Protein 3MXQ (pdb70)

Organism: Vibrio cholerae serotype O1 (strain ATCC 39315 / El Tor Inaba N16961) (NCBI:txid243277)

B-factor: mean 60.34, std 25.38, range [20.47, 167.38]

InterPro domains:
  IPR003594 Histidine kinase/HSP90-like ATPase domain [PF02518] (319-425)
  IPR003594 Histidine kinase/HSP90-like ATPase domain [SM00387] (317-426)
  IPR003661 Signal transduction histidine kinase, dimerisation/phosphoacceptor domain [SM00388] (174-276)
  IPR003661 Signal transduction histidine kinase, dimerisation/phosphoacceptor domain [cd00082] (172-222)
  IPR004358 Signal transduction histidine kinase-related protein, C-terminal [PR00344] (355-369)
  IPR004358 Signal transduction histidine kinase-related protein, C-terminal [PR00344] (373-383)
  IPR004358 Signal transduction histidine kinase-related protein, C-terminal [PR00344] (386-404)
  IPR004358 Signal transduction histidine kinase-related protein, C-terminal [PR00344] (410-423)
  IPR005467 Histidine kinase domain [PS50109] (181-426)
  IPR013656 PAS fold 4 [PF08448] (12-131)
  IPR035965 PAS domain superfamily [SSF55785] (3-70)
  IPR036097 Signal transduction histidine kinase, dimerisation/phosphoacceptor domain superfamily [SSF47384] (169-221)
  IPR036890 Histidine kinase/HSP90-like ATPase superfamily [G3DSA:3.30.565.10] (279-437)
  IPR036890 Histidine kinase/HSP90-like ATPase superfamily [SSF55874] (270-424)

CATH classification: 3.30.450.20

Nearest PDB structures (foldseek):
  3mxq-assembly1_B  TM=1.009E+00  e=1.455E-22  Vibrio cholerae O1 biovar El Tor str. N16961
  5fq1-assembly1_B  TM=6.405E-01  e=1.402E-05  Geobacillus thermodenitrificans
  2qkp-assembly2_D  TM=6.450E-01  e=5.728E-05  Streptococcus mutans UA159
  8bjp-assembly1_AAA  TM=6.584E-01  e=1.269E-04  Geobacillus thermodenitrificans
  3cax-assembly1_A-2  TM=6.184E-01  e=4.768E-05  Pyrococcus furiosus DSM 3638

Secondary structure (DSSP, 8-state):
-TTT--HHHHHHHHHHHHH--EEEEEETTSBEEEE-HHHHHTSSS-TT---SBHHHHSGGGHHHHHHHHHHHHHHTS-EEEE--SSS-SS-----EEEEEEEEE-TTS-EEEEEEEEEE----/--TTSTTT--HHHHHHHHHHHHH--EEEEEETT-BEEEE-HHHHTT----SBHHHH-TTTHHHHHHHHHHHHHHSS---B----------EEEEEEEEE-TTSSEEEEEEEEEE--/-TTT--HHHHHHHHHHHHH--EEEEEETT-BEEEE-HHHHTTSSS-S-----BHHHH-TTTHHHHHHHHHHHHHHTS-EEEE--SSS-SS-----EEEEEEEEE-TTS-EEEEEEEEEE---/--STTT--HHHHHHHHHHHHH--EEEEEETTSBEEEE-HHHHTT-------SBHHHH-GGGHHHHHHHHHHIIIIIS-EEE----S---EEEEEEEEE-TTS-EEEEEEEEEE-

Structure (mmCIF, N/CA/C/O backbone):
data_3MXQ
#
_entry.id   3MXQ
#
_cell.length_a   58.237
_cell.length_b   102.202
_cell.length_c   124.969
_cell.angle_alpha   90.00
_cell.angle_beta   100.12
_cell.angle_gamma   90.00
#
_symmetry.space_group_name_H-M   'C 1 2 1'
#
loop_
_entity.id
_entity.type
_entity.pdbx_description
1 polymer 'Sensor protein'
2 water water
#
loop_
_atom_site.group_PDB
_atom_site.id
_atom_site.type_symbol
_atom_site.label_atom_id
_atom_site.label_alt_id
_atom_site.label_comp_id
_atom_site.label_asym_id
_atom_site.label_entity_id
_atom_site.label_seq_id
_atom_site.pdbx_PDB_ins_code
_atom_site.Cartn_x
_atom_site.Cartn_y
_atom_site.Cartn_z
_atom_site.occupancy
_atom_site.B_iso_or_equiv
_atom_site.auth_seq_id
_atom_site.auth_comp_id
_atom_site.auth_asym_id
_atom_site.auth_atom_id
_atom_site.pdbx_PDB_model_num
ATOM 1 N N . PHE A 1 12 ? 33.049 49.731 52.495 1.00 93.16 -4 PHE A N 1
ATOM 2 C CA . PHE A 1 12 ? 31.707 50.015 53.088 1.00 93.03 -4 PHE A CA 1
ATOM 3 C C . PHE A 1 12 ? 30.849 50.758 52.073 1.00 92.40 -4 PHE A C 1
ATOM 4 O O . PHE A 1 12 ? 31.229 50.853 50.906 1.00 92.54 -4 PHE A O 1
ATOM 6 N N . GLN A 1 13 ? 29.700 51.277 52.512 1.00 91.28 -3 GLN A N 1
ATOM 7 C CA . GLN A 1 13 ? 28.829 52.102 51.660 1.00 89.68 -3 GLN A CA 1
ATOM 8 C C . GLN A 1 13 ? 29.553 53.355 51.160 1.00 87.87 -3 GLN A C 1
ATOM 9 O O . GLN A 1 13 ? 29.233 53.891 50.091 1.00 87.91 -3 GLN A O 1
ATOM 15 N N . SER A 1 14 ? 30.533 53.807 51.940 1.00 85.28 -2 SER A N 1
ATOM 16 C CA . SER A 1 14 ? 31.319 54.991 51.624 1.00 82.46 -2 SER A CA 1
ATOM 17 C C . SER A 1 14 ? 31.972 54.924 50.237 1.00 80.35 -2 SER A C 1
ATOM 18 O O . SER A 1 14 ? 31.924 55.892 49.480 1.00 80.09 -2 SER A O 1
ATOM 21 N N . ASN A 1 15 ? 32.569 53.778 49.913 1.00 77.92 -1 ASN A N 1
ATOM 22 C CA . ASN A 1 15 ? 33.237 53.573 48.627 1.00 75.20 -1 ASN A CA 1
ATOM 23 C C . ASN A 1 15 ? 32.272 53.509 47.439 1.00 73.40 -1 ASN A C 1
ATOM 24 O O . ASN A 1 15 ? 32.631 53.877 46.318 1.00 73.03 -1 ASN A O 1
ATOM 29 N N . ALA A 1 16 ? 31.047 53.050 47.692 1.00 71.26 0 ALA A N 1
ATOM 30 C CA . ALA A 1 16 ? 30.008 53.023 46.661 1.00 69.08 0 ALA A CA 1
ATOM 31 C C . ALA A 1 16 ? 29.647 54.428 46.206 1.00 67.27 0 ALA A C 1
ATOM 32 O O . ALA A 1 16 ? 29.413 54.643 45.022 1.00 67.23 0 ALA A O 1
ATOM 42 N N . ALA A 1 18 ? 31.644 57.290 46.668 1.00 58.24 2 ALA A N 1
ATOM 43 C CA . ALA A 1 18 ? 32.839 57.885 46.101 1.00 55.67 2 ALA A CA 1
ATOM 44 C C . ALA A 1 18 ? 32.993 57.480 44.651 1.00 54.14 2 ALA A C 1
ATOM 45 O O . ALA A 1 18 ? 33.160 58.342 43.789 1.00 53.87 2 ALA A O 1
ATOM 47 N N . LYS A 1 19 ? 32.924 56.171 44.386 1.00 52.48 3 LYS A N 1
ATOM 48 C CA . LYS A 1 19 ? 33.168 55.638 43.040 1.00 50.89 3 LYS A CA 1
ATOM 49 C C . LYS A 1 19 ? 32.102 56.167 42.113 1.00 49.04 3 LYS A C 1
ATOM 50 O O . LYS A 1 19 ? 32.380 56.462 40.948 1.00 48.82 3 LYS A O 1
ATOM 56 N N . SER A 1 20 ? 30.902 56.317 42.670 1.00 46.87 4 SER A N 1
ATOM 57 C CA . SER A 1 20 ? 29.746 56.839 41.964 1.00 45.04 4 SER A CA 1
ATOM 58 C C . SER A 1 20 ? 29.986 58.283 41.509 1.00 43.75 4 SER A C 1
ATOM 59 O O . SER A 1 20 ? 29.801 58.607 40.341 1.00 43.71 4 SER A O 1
ATOM 62 N N . ARG A 1 21 ? 30.423 59.139 42.424 1.00 42.35 5 ARG A N 1
ATOM 63 C CA . ARG A 1 21 ? 30.746 60.520 42.085 1.00 41.12 5 ARG A CA 1
ATOM 64 C C . ARG A 1 21 ? 31.898 60.625 41.079 1.00 40.02 5 ARG A C 1
ATOM 65 O O . ARG A 1 21 ? 31.822 61.389 40.123 1.00 39.56 5 ARG A O 1
ATOM 73 N N . LEU A 1 22 ? 32.953 59.850 41.311 1.00 38.96 6 LEU A N 1
ATOM 74 C CA . LEU A 1 22 ? 34.078 59.744 40.386 1.00 38.29 6 LEU A CA 1
ATOM 75 C C . LEU A 1 22 ? 33.651 59.353 38.962 1.00 37.54 6 LEU A C 1
ATOM 76 O O . LEU A 1 22 ? 34.087 59.961 37.975 1.00 37.16 6 LEU A O 1
ATOM 81 N N . LEU A 1 23 ? 32.791 58.336 38.877 1.00 36.60 7 LEU A N 1
ATOM 82 C CA . LEU A 1 23 ? 32.299 57.833 37.617 1.00 35.33 7 LEU A CA 1
ATOM 83 C C . LEU A 1 23 ? 31.629 58.968 36.907 1.00 34.78 7 LEU A C 1
ATOM 84 O O . LEU A 1 23 ? 32.025 59.330 35.790 1.00 35.24 7 LEU A O 1
ATOM 89 N N . LEU A 1 24 ? 30.619 59.533 37.567 1.00 33.71 8 LEU A N 1
ATOM 90 C CA . LEU A 1 24 ? 29.823 60.608 37.000 1.00 32.77 8 LEU A CA 1
ATOM 91 C C . LEU A 1 24 ? 30.738 61.725 36.547 1.00 32.39 8 LEU A C 1
ATOM 92 O O . LEU A 1 24 ? 30.649 62.198 35.420 1.00 32.53 8 LEU A O 1
ATOM 97 N N . SER A 1 25 ? 31.644 62.120 37.431 1.00 31.93 9 SER A N 1
ATOM 98 C CA . SER A 1 25 ? 32.512 63.218 37.158 1.00 31.31 9 SER A CA 1
ATOM 99 C C . SER A 1 25 ? 33.318 62.947 35.912 1.00 31.42 9 SER A C 1
ATOM 100 O O . SER A 1 25 ? 33.526 63.865 35.122 1.00 31.90 9 SER A O 1
ATOM 103 N N . GLU A 1 26 ? 33.783 61.705 35.732 1.00 31.04 10 GLU A N 1
ATOM 104 C CA . GLU A 1 26 ? 34.649 61.393 34.584 1.00 30.66 10 GLU A CA 1
ATOM 105 C C . GLU A 1 26 ? 33.823 61.251 33.306 1.00 30.78 10 GLU A C 1
ATOM 106 O O . GLU A 1 26 ? 34.347 61.455 32.192 1.00 31.01 10 GLU A O 1
ATOM 108 N N . LEU A 1 27 ? 32.538 60.911 33.456 1.00 30.55 11 LEU A N 1
ATOM 109 C CA . LEU A 1 27 ? 31.643 60.902 32.305 1.00 30.64 11 LEU A CA 1
ATOM 110 C C . LEU A 1 27 ? 31.430 62.316 31.782 1.00 31.09 11 LEU A C 1
ATOM 111 O O . LEU A 1 27 ? 31.597 62.557 30.588 1.00 30.99 11 LEU A O 1
ATOM 116 N N . LEU A 1 28 ? 31.075 63.247 32.667 1.00 31.73 12 LEU A N 1
ATOM 117 C CA . LEU A 1 28 ? 30.843 64.627 32.251 1.00 33.11 12 LEU A CA 1
ATOM 118 C C . LEU A 1 28 ? 32.109 65.281 31.680 1.00 34.45 12 LEU A C 1
ATOM 119 O O . LEU A 1 28 ? 32.022 66.089 30.751 1.00 34.81 12 LEU A O 1
ATOM 124 N N . ASP A 1 29 ? 33.281 64.944 32.222 1.00 35.72 13 ASP A N 1
ATOM 125 C CA . ASP A 1 29 ? 34.524 65.464 31.657 1.00 37.36 13 ASP A CA 1
ATOM 126 C C . ASP A 1 29 ? 34.644 65.048 30.180 1.00 37.25 13 ASP A C 1
ATOM 127 O O . ASP A 1 29 ? 35.049 65.837 29.334 1.00 37.45 13 ASP A O 1
ATOM 132 N N . GLN A 1 30 ? 34.269 63.813 29.874 1.00 36.92 14 GLN A N 1
ATOM 133 C CA . GLN A 1 30 ? 34.482 63.282 28.540 1.00 36.34 14 GLN A CA 1
ATOM 134 C C . GLN A 1 30 ? 33.409 63.702 27.562 1.00 35.21 14 GLN A C 1
ATOM 135 O O . GLN A 1 30 ? 33.675 63.804 26.378 1.00 35.49 14 GLN A O 1
ATOM 141 N N . LEU A 1 31 ? 32.209 63.963 28.048 1.00 33.99 15 LEU A N 1
ATOM 142 C CA . LEU A 1 31 ? 31.111 64.398 27.176 1.00 33.03 15 LEU A CA 1
ATOM 143 C C . LEU A 1 31 ? 31.017 65.902 26.961 1.00 32.58 15 LEU A C 1
ATOM 144 O O . LEU A 1 31 ? 30.276 66.343 26.100 1.00 32.96 15 LEU A O 1
ATOM 149 N N . SER A 1 32 ? 31.744 66.695 27.733 1.00 31.86 16 SER A N 1
ATOM 150 C CA . SER A 1 32 ? 31.5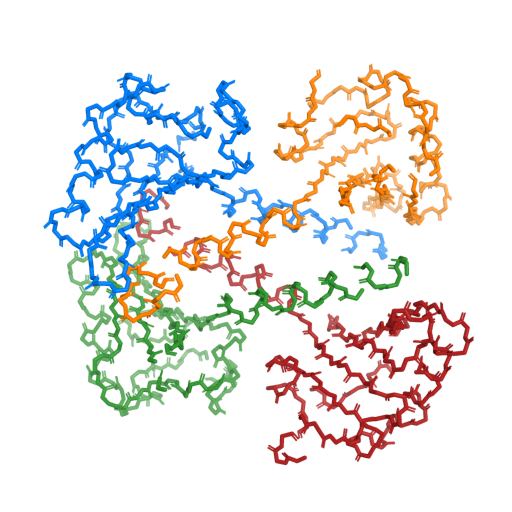70 68.134 27.638 1.00 31.55 16 SER A CA 1
ATOM 151 C C . SER A 1 32 ? 32.193 68.667 26.354 1.00 30.78 16 SER A C 1
ATOM 152 O O . SER A 1 32 ? 33.162 68.119 25.854 1.00 31.05 16 SER A O 1
ATOM 155 N N . PHE A 1 33 ? 31.597 69.715 25.806 1.00 29.90 17 PHE A N 1
ATOM 156 C CA . PHE A 1 33 ? 32.040 70.282 24.546 1.00 28.99 17 PHE A CA 1
ATOM 157 C C . PHE A 1 33 ? 31.704 71.746 24.522 1.00 28.74 17 PHE A C 1
ATOM 158 O O . PHE A 1 33 ? 30.861 72.189 25.275 1.00 29.22 17 PHE A O 1
ATOM 166 N N . ALA A 1 34 ? 32.357 72.496 23.653 1.00 28.14 18 ALA A N 1
ATOM 167 C CA . ALA A 1 34 ? 32.068 73.905 23.498 1.00 27.87 18 ALA A CA 1
ATOM 168 C C . ALA A 1 34 ? 30.930 74.053 22.508 1.00 27.96 18 ALA A C 1
ATOM 169 O O . ALA A 1 34 ? 30.836 73.301 21.538 1.00 27.97 18 ALA A O 1
ATOM 171 N N . LEU A 1 35 ? 30.058 75.020 22.767 1.00 28.75 19 LEU A N 1
ATOM 172 C CA . LEU A 1 35 ? 28.880 75.236 21.938 1.00 29.33 19 LEU A CA 1
ATOM 173 C C . LEU A 1 35 ? 28.621 76.708 21.755 1.00 29.94 19 LEU A C 1
ATOM 174 O O . LEU A 1 35 ? 28.636 77.473 22.719 1.00 30.16 19 LEU A O 1
ATOM 179 N N . CYS A 1 36 ? 28.342 77.087 20.514 1.00 30.87 20 CYS A N 1
ATOM 180 C CA . CYS A 1 36 ? 28.162 78.478 20.148 1.00 32.20 20 CYS A CA 1
ATOM 181 C C . CYS A 1 36 ? 27.116 78.613 19.048 1.00 32.36 20 CYS A C 1
ATOM 182 O O . CYS A 1 36 ? 27.188 77.906 18.053 1.00 32.63 20 CYS A O 1
ATOM 185 N N . ILE A 1 37 ? 26.142 79.498 19.211 1.00 33.37 21 ILE A N 1
ATOM 186 C CA . ILE A 1 37 ? 25.208 79.747 18.112 1.00 34.51 21 ILE A CA 1
ATOM 187 C C . ILE A 1 37 ? 25.547 81.091 17.490 1.00 35.57 21 ILE A C 1
ATOM 188 O O . ILE A 1 37 ? 25.726 82.089 18.201 1.00 35.75 21 ILE A O 1
ATOM 193 N N . VAL A 1 38 ? 25.599 81.132 16.167 1.00 36.76 22 VAL A N 1
ATOM 194 C CA . VAL A 1 38 ? 25.840 82.392 15.492 1.00 38.61 22 VAL A CA 1
ATOM 195 C C . VAL A 1 38 ? 24.761 82.730 14.493 1.00 40.35 22 VAL A C 1
ATOM 196 O O . VAL A 1 38 ? 24.200 81.856 13.843 1.00 40.47 22 VAL A O 1
ATOM 200 N N . ARG A 1 39 ? 24.467 84.015 14.394 1.00 42.87 23 ARG A N 1
ATOM 201 C CA . ARG A 1 39 ? 23.570 84.533 13.387 1.00 45.49 23 ARG A CA 1
ATOM 202 C C . ARG A 1 39 ? 24.253 84.324 12.035 1.00 46.48 23 ARG A C 1
ATOM 203 O O . ARG A 1 39 ? 25.428 83.938 11.990 1.00 47.03 23 ARG A O 1
ATOM 211 N N . ASN A 1 40 ? 23.546 84.544 10.931 1.00 47.54 24 ASN A N 1
ATOM 212 C CA . ASN A 1 40 ? 24.162 84.296 9.625 1.00 48.29 24 ASN A CA 1
ATOM 213 C C . ASN A 1 40 ? 25.125 85.401 9.190 1.00 48.42 24 ASN A C 1
ATOM 214 O O . ASN A 1 40 ? 25.760 85.302 8.142 1.00 48.64 24 ASN A O 1
ATOM 219 N N . ASP A 1 41 ? 25.221 86.449 10.007 1.00 48.22 25 ASP A N 1
ATOM 220 C CA . ASP A 1 41 ? 26.189 87.526 9.809 1.00 47.92 25 ASP A CA 1
ATOM 221 C C . ASP A 1 41 ? 27.328 87.392 10.820 1.00 47.02 25 ASP A C 1
ATOM 222 O O . ASP A 1 41 ? 28.053 88.349 11.093 1.00 47.07 25 ASP A O 1
ATOM 227 N N . TYR A 1 42 ? 27.457 86.188 11.370 1.00 45.90 26 TYR A N 1
ATOM 228 C CA . TYR A 1 42 ? 28.576 85.779 12.225 1.00 44.71 26 TYR A CA 1
ATOM 229 C C . TYR A 1 42 ? 28.536 86.321 13.661 1.00 44.39 26 TYR A C 1
ATOM 230 O O . TYR A 1 42 ? 29.441 86.074 14.460 1.00 43.95 26 TYR A O 1
ATOM 239 N N . VAL A 1 43 ? 27.461 87.031 13.981 1.00 44.08 27 VAL A N 1
ATOM 240 C CA . VAL A 1 43 ? 27.269 87.615 15.302 1.00 43.85 27 VAL A CA 1
ATOM 241 C C . VAL A 1 43 ? 26.861 86.532 16.304 1.00 43.77 27 VAL A C 1
ATOM 242 O O . VAL A 1 43 ? 25.932 85.766 16.047 1.00 43.88 27 VAL A O 1
ATOM 246 N N . ILE A 1 44 ? 27.564 86.470 17.436 1.00 43.76 28 ILE A N 1
ATOM 247 C CA . ILE A 1 44 ? 27.302 85.455 18.455 1.00 43.65 28 ILE A CA 1
ATOM 248 C C . ILE A 1 44 ? 26.015 85.720 19.221 1.00 44.07 28 ILE A C 1
ATOM 249 O O . ILE A 1 44 ? 25.776 86.818 19.718 1.00 44.10 28 ILE A O 1
ATOM 254 N N . VAL A 1 45 ? 25.191 84.690 19.311 1.00 44.51 29 VAL A N 1
ATOM 255 C CA . VAL A 1 45 ? 23.876 84.813 19.914 1.00 45.04 29 VAL A CA 1
ATOM 256 C C . VAL A 1 45 ? 23.828 84.123 21.274 1.00 45.12 29 VAL A C 1
ATOM 257 O O . VAL A 1 45 ? 23.291 84.662 22.221 1.00 45.22 29 VAL A O 1
ATOM 261 N N . LYS A 1 46 ? 24.386 82.922 21.353 1.00 45.03 30 LYS A N 1
ATOM 262 C CA . LYS A 1 46 ? 24.366 82.125 22.569 1.00 45.11 30 LYS A CA 1
ATOM 263 C C . LYS A 1 46 ? 25.657 81.348 22.654 1.00 44.60 30 LYS A C 1
ATOM 264 O O . LYS A 1 46 ? 26.236 80.974 21.631 1.00 44.78 30 LYS A O 1
ATOM 270 N N . VAL A 1 47 ? 26.080 81.065 23.880 1.00 44.44 31 VAL A N 1
ATOM 271 C CA . VAL A 1 47 ? 27.315 80.354 24.104 1.00 43.97 31 VAL A CA 1
ATOM 272 C C . VAL A 1 47 ? 27.280 79.536 25.412 1.00 44.02 31 VAL A C 1
ATOM 273 O O . VAL A 1 47 ? 26.773 80.001 26.419 1.00 44.13 31 VAL A O 1
ATOM 277 N N . ASN A 1 48 ? 27.769 78.297 25.352 1.00 43.84 32 ASN A N 1
ATOM 278 C CA . ASN A 1 48 ? 28.142 77.469 26.517 1.00 43.99 32 ASN A CA 1
ATOM 279 C C . ASN A 1 48 ? 28.927 78.153 27.603 1.00 44.76 32 ASN A C 1
ATOM 280 O O . ASN A 1 48 ? 29.779 78.994 27.326 1.00 45.12 32 ASN A O 1
ATOM 285 N N . GLU A 1 49 ? 28.698 77.711 28.831 1.00 45.85 33 GLU A N 1
ATOM 286 C CA . GLU A 1 49 ? 29.588 77.981 29.960 1.00 47.06 33 GLU A CA 1
ATOM 287 C C . GLU A 1 49 ? 30.941 77.344 29.649 1.00 46.83 33 GLU A C 1
ATOM 288 O O . GLU A 1 49 ? 31.974 77.944 29.876 1.00 46.86 33 GLU A O 1
ATOM 294 N N . TYR A 1 50 ? 30.916 76.133 29.103 1.00 47.19 34 TYR A N 1
ATOM 295 C CA . TYR A 1 50 ? 32.129 75.409 28.767 1.00 47.73 34 TYR A CA 1
ATOM 296 C C . TYR A 1 50 ? 32.979 76.141 27.723 1.00 48.38 34 TYR A C 1
ATOM 297 O O . TYR A 1 50 ? 34.208 76.085 27.782 1.00 48.56 34 TYR A O 1
ATOM 306 N N . PHE A 1 51 ? 32.321 76.817 26.780 1.00 49.17 35 PHE A N 1
ATOM 307 C CA . PHE A 1 51 ? 32.988 77.645 25.771 1.00 49.94 35 PHE A CA 1
ATOM 308 C C . PHE A 1 51 ? 33.687 78.819 26.439 1.00 51.30 35 PHE A C 1
ATOM 309 O O . PHE A 1 51 ? 34.873 79.035 26.195 1.00 51.28 35 PHE A O 1
ATOM 317 N N . GLU A 1 52 ? 32.959 79.556 27.286 1.00 52.88 36 GLU A N 1
ATOM 318 C CA . GLU A 1 52 ? 33.509 80.708 28.019 1.00 54.92 36 GLU A CA 1
ATOM 319 C C . GLU A 1 52 ? 34.776 80.345 28.755 1.00 55.69 36 GLU A C 1
ATOM 320 O O . GLU A 1 52 ? 35.779 81.043 28.647 1.00 56.15 36 GLU A O 1
ATOM 326 N N . SER A 1 53 ? 34.715 79.256 29.509 1.00 56.69 37 SER A N 1
ATOM 327 C CA . SER A 1 53 ? 35.794 78.860 30.385 1.00 57.95 37 SER A CA 1
ATOM 328 C C . SER A 1 53 ? 37.089 78.603 29.619 1.00 58.90 37 SER A C 1
ATOM 329 O O . SER A 1 53 ? 38.181 78.681 30.194 1.00 59.30 37 SER A O 1
ATOM 332 N N . ARG A 1 54 ? 36.980 78.341 28.321 1.00 59.61 38 ARG A N 1
ATOM 333 C CA . ARG A 1 54 ? 38.158 77.981 27.536 1.00 60.66 38 ARG A CA 1
ATOM 334 C C . ARG A 1 54 ? 38.667 79.068 26.587 1.00 60.86 38 ARG A C 1
ATOM 335 O O . ARG A 1 54 ? 39.638 78.871 25.868 1.00 61.14 38 ARG A O 1
ATOM 343 N N . VAL A 1 55 ? 38.024 80.224 26.603 1.00 61.29 39 VAL A N 1
ATOM 344 C CA . VAL A 1 55 ? 38.500 81.357 25.839 1.00 61.70 39 VAL A CA 1
ATOM 345 C C . VAL A 1 55 ? 38.823 82.479 26.797 1.00 62.74 39 VAL A C 1
ATOM 346 O O . VAL A 1 55 ? 38.386 82.460 27.952 1.00 62.65 39 VAL A O 1
ATOM 350 N N . ILE A 1 56 ? 39.597 83.447 26.314 1.00 63.79 40 ILE A N 1
ATOM 351 C CA . ILE A 1 56 ? 39.942 84.633 27.096 1.00 65.03 40 ILE A CA 1
ATOM 352 C C . ILE A 1 56 ? 38.710 85.459 27.442 1.00 65.70 40 ILE A C 1
ATOM 353 O O . ILE A 1 56 ? 38.655 86.098 28.485 1.00 65.76 40 ILE A O 1
ATOM 358 N N . PHE A 1 57 ? 37.709 85.416 26.577 1.00 66.38 41 PHE A N 1
ATOM 359 C CA . PHE A 1 57 ? 36.490 86.168 26.805 1.00 67.38 41 PHE A CA 1
ATOM 360 C C . PHE A 1 57 ? 35.534 85.450 27.757 1.00 67.87 41 PHE A C 1
ATOM 361 O O . PHE A 1 57 ? 35.670 84.248 28.017 1.00 67.87 41 PHE A O 1
ATOM 369 N N . ASP A 1 58 ? 34.590 86.220 28.294 1.00 68.85 42 ASP A N 1
ATOM 370 C CA . ASP A 1 58 ? 33.483 85.689 29.069 1.00 69.35 42 ASP A CA 1
ATOM 371 C C . ASP A 1 58 ? 32.184 85.962 28.321 1.00 69.50 42 ASP A C 1
ATOM 372 O O . ASP A 1 58 ? 32.109 86.904 27.524 1.00 69.27 42 ASP A O 1
ATOM 377 N N . GLY A 1 59 ? 31.177 85.126 28.588 1.00 69.57 43 GLY A N 1
ATOM 378 C CA . GLY A 1 59 ? 29.894 85.132 27.888 1.00 69.39 43 GLY A CA 1
ATOM 379 C C . GLY A 1 59 ? 29.250 86.487 27.720 1.00 69.67 43 GLY A C 1
ATOM 380 O O . GLY A 1 59 ? 28.763 86.806 26.644 1.00 69.78 43 GLY A O 1
ATOM 381 N N . GLU A 1 60 ? 29.249 87.290 28.779 1.00 69.78 44 GLU A N 1
ATOM 382 C CA . GLU A 1 60 ? 28.658 88.623 28.719 1.00 69.89 44 GLU A CA 1
ATOM 383 C C . GLU A 1 60 ? 29.262 89.446 27.579 1.00 69.54 44 GLU A C 1
ATOM 384 O O . GLU A 1 60 ? 28.536 90.061 26.801 1.00 69.66 44 GLU A O 1
ATOM 386 N N . THR A 1 61 ? 30.591 89.417 27.480 1.00 68.90 45 THR A N 1
ATOM 387 C CA . THR A 1 61 ? 31.352 90.217 26.518 1.00 68.04 45 THR A CA 1
ATOM 388 C C . THR A 1 61 ? 31.150 89.752 25.071 1.00 66.93 45 THR A C 1
ATOM 389 O O . THR A 1 61 ? 31.122 90.571 24.150 1.00 67.05 45 THR A O 1
ATOM 401 N N . GLN A 1 63 ? 28.557 88.141 23.565 1.00 61.74 47 GLN A N 1
ATOM 402 C CA . GLN A 1 63 ? 27.239 88.134 22.954 1.00 60.94 47 GLN A CA 1
ATOM 403 C C . GLN A 1 63 ? 27.000 89.421 22.173 1.00 60.22 47 GLN A C 1
ATOM 404 O O . GLN A 1 63 ? 27.258 90.514 22.672 1.00 60.14 47 GLN A O 1
ATOM 410 N N . GLY A 1 64 ? 26.512 89.283 20.945 1.00 58.84 48 GLY A N 1
ATOM 411 C CA . GLY A 1 64 ? 26.274 90.431 20.079 1.00 57.76 48 GLY A CA 1
ATOM 412 C C . GLY A 1 64 ? 27.540 90.926 19.409 1.00 56.43 48 GLY A C 1
ATOM 413 O O . GLY A 1 64 ? 27.646 92.098 19.044 1.00 56.72 48 GLY A O 1
ATOM 414 N N . LYS A 1 65 ? 28.505 90.024 19.258 1.00 54.56 49 LYS A N 1
ATOM 415 C CA . LYS A 1 65 ? 29.772 90.311 18.590 1.00 52.10 49 LYS A CA 1
ATOM 416 C C . LYS A 1 65 ? 30.072 89.257 17.531 1.00 48.61 49 LYS A C 1
ATOM 417 O O . LYS A 1 65 ? 29.638 88.110 17.647 1.00 48.82 49 LYS A O 1
ATOM 423 N N . ASN A 1 66 ? 30.819 89.658 16.508 1.00 43.96 50 ASN A N 1
ATOM 424 C CA . ASN A 1 66 ? 31.191 88.794 15.393 1.00 38.72 50 ASN A CA 1
ATOM 425 C C . ASN A 1 66 ? 32.308 87.798 15.770 1.00 37.36 50 ASN A C 1
ATOM 426 O O . ASN A 1 66 ? 33.376 88.213 16.221 1.00 37.09 50 ASN A O 1
ATOM 431 N N . ILE A 1 67 ? 32.068 86.497 15.571 1.00 35.60 51 ILE A N 1
ATOM 432 C CA . ILE A 1 67 ? 33.072 85.472 15.898 1.00 34.55 51 ILE A CA 1
ATOM 433 C C . ILE A 1 67 ? 34.359 85.715 15.138 1.00 36.56 51 ILE A C 1
ATOM 434 O O . ILE A 1 67 ? 35.452 85.512 15.663 1.00 36.19 51 ILE A O 1
ATOM 439 N N . LEU A 1 68 ? 34.205 86.127 13.885 1.00 39.48 52 LEU A N 1
ATOM 440 C CA . LEU A 1 68 ? 35.324 86.331 12.984 1.00 42.45 52 LEU A CA 1
ATOM 441 C C . LEU A 1 68 ? 36.225 87.442 13.488 1.00 44.29 52 LEU A C 1
ATOM 442 O O . LEU A 1 68 ? 37.433 87.391 13.293 1.00 44.51 52 LEU A O 1
ATOM 447 N N . GLU A 1 69 ? 35.644 88.427 14.166 1.00 46.04 53 GLU A N 1
ATOM 448 C CA . GLU A 1 69 ? 36.440 89.488 14.788 1.00 47.80 53 GLU A CA 1
ATOM 449 C C . GLU A 1 69 ? 37.059 89.061 16.124 1.00 47.80 53 GLU A C 1
ATOM 450 O O . GLU A 1 69 ? 38.158 89.502 16.467 1.00 48.00 53 GLU A O 1
ATOM 456 N N . LEU A 1 70 ? 36.363 88.196 16.862 1.00 47.58 54 LEU A N 1
ATOM 457 C CA . LEU A 1 70 ? 36.815 87.765 18.183 1.00 46.90 54 LEU A CA 1
ATOM 458 C C . LEU A 1 70 ? 37.934 86.747 18.116 1.00 46.43 54 LEU A C 1
ATOM 459 O O . LEU A 1 70 ? 38.724 86.630 19.044 1.00 46.42 54 LEU A O 1
ATOM 464 N N . PHE A 1 71 ? 38.010 86.013 17.015 1.00 45.97 55 PHE A N 1
ATOM 465 C CA . PHE A 1 71 ? 39.049 85.003 16.863 1.00 45.65 55 PHE A CA 1
ATOM 466 C C . PHE A 1 71 ? 39.727 85.109 15.519 1.00 46.11 55 PHE A C 1
ATOM 467 O O . PHE A 1 71 ? 39.734 84.145 14.765 1.00 46.25 55 PHE A O 1
ATOM 475 N N . PRO A 1 72 ? 40.320 86.279 15.222 1.00 46.36 56 PRO A N 1
ATOM 476 C CA . PRO A 1 72 ? 40.765 86.598 13.868 1.00 46.40 56 PRO A CA 1
ATOM 477 C C . PRO A 1 72 ? 41.706 85.560 13.253 1.00 46.52 56 PRO A C 1
ATOM 478 O O . PRO A 1 72 ? 41.549 85.220 12.084 1.00 46.67 56 PRO A O 1
ATOM 482 N N . GLU A 1 73 ? 42.652 85.041 14.029 1.00 46.51 57 GLU A N 1
ATOM 483 C CA . GLU A 1 73 ? 43.583 84.037 13.524 1.00 46.61 57 GLU A CA 1
ATOM 484 C C . GLU A 1 73 ? 42.900 82.763 13.048 1.00 45.88 57 GLU A C 1
ATOM 485 O O . GLU A 1 73 ? 43.552 81.873 12.527 1.00 45.97 57 GLU A O 1
ATOM 491 N N . SER A 1 74 ? 41.589 82.681 13.234 1.00 45.34 58 SER A N 1
ATOM 492 C CA . SER A 1 74 ? 40.808 81.508 12.848 1.00 44.67 58 SER A CA 1
ATOM 493 C C . SER A 1 74 ? 39.706 81.867 11.863 1.00 44.55 58 SER A C 1
ATOM 494 O O . SER A 1 74 ? 39.086 80.986 11.282 1.00 44.29 58 SER A O 1
ATOM 497 N N . ALA A 1 75 ? 39.477 83.163 11.667 1.00 44.51 59 ALA A N 1
ATOM 498 C CA . ALA A 1 75 ? 38.359 83.651 10.862 1.00 44.80 59 ALA A CA 1
ATOM 499 C C . ALA A 1 75 ? 38.206 82.978 9.497 1.00 45.15 59 ALA A C 1
ATOM 500 O O . ALA A 1 75 ? 37.106 82.572 9.134 1.00 45.33 59 ALA A O 1
ATOM 502 N N . ASP A 1 76 ? 39.307 82.879 8.752 1.00 45.34 60 ASP A N 1
ATOM 503 C CA . ASP A 1 76 ? 39.321 82.253 7.433 1.00 45.24 60 ASP A CA 1
ATOM 504 C C . ASP A 1 76 ? 38.697 80.871 7.421 1.00 44.04 60 ASP A C 1
ATOM 505 O O . ASP A 1 76 ? 37.810 80.588 6.620 1.00 43.91 60 ASP A O 1
ATOM 510 N N . TYR A 1 77 ? 39.193 80.017 8.305 1.00 42.67 61 TYR A N 1
ATOM 511 C CA . TYR A 1 77 ? 38.746 78.651 8.396 1.00 41.42 61 TYR A CA 1
ATOM 512 C C . TYR A 1 77 ? 37.268 78.602 8.813 1.00 40.51 61 TYR A C 1
ATOM 513 O O . TYR A 1 77 ? 36.447 77.956 8.153 1.00 40.41 61 TYR A O 1
ATOM 522 N N . LEU A 1 78 ? 36.944 79.320 9.885 1.00 39.23 62 LEU A N 1
ATOM 523 C CA . LEU A 1 78 ? 35.590 79.423 10.402 1.00 37.94 62 LEU A CA 1
ATOM 524 C C . LEU A 1 78 ? 34.571 79.910 9.385 1.00 37.48 62 LEU A C 1
ATOM 525 O O . LEU A 1 78 ? 33.460 79.373 9.322 1.00 37.58 62 LEU A O 1
ATOM 530 N N . LYS A 1 79 ? 34.934 80.931 8.609 1.00 36.67 63 LYS A N 1
ATOM 531 C CA . LYS A 1 79 ? 34.053 81.453 7.576 1.00 36.11 63 LYS A CA 1
ATOM 532 C C . LYS A 1 79 ? 33.783 80.409 6.500 1.00 35.97 63 LYS A C 1
ATOM 533 O O . LYS A 1 79 ? 32.656 80.295 6.013 1.00 35.65 63 LYS A O 1
ATOM 539 N N . ARG A 1 80 ? 34.801 79.632 6.140 1.00 35.72 64 ARG A N 1
ATOM 540 C CA . ARG A 1 80 ? 34.598 78.600 5.139 1.00 36.22 64 ARG A CA 1
ATOM 541 C C . ARG A 1 80 ? 33.649 77.527 5.664 1.00 35.48 64 ARG A C 1
ATOM 542 O O . ARG A 1 80 ? 32.798 77.023 4.940 1.00 35.48 64 ARG A O 1
ATOM 550 N N . LYS A 1 81 ? 33.798 77.191 6.934 1.00 34.81 65 LYS A N 1
ATOM 551 C CA . LYS A 1 81 ? 32.941 76.218 7.557 1.00 33.97 65 LYS A CA 1
ATOM 552 C C . LYS A 1 81 ? 31.509 76.720 7.688 1.00 33.75 65 LYS A C 1
ATOM 553 O O . LYS A 1 81 ? 30.571 76.013 7.321 1.00 34.03 65 LYS A O 1
ATOM 559 N N . ILE A 1 82 ? 31.335 77.934 8.196 1.00 33.27 66 ILE A N 1
ATOM 560 C CA . ILE A 1 82 ? 29.996 78.474 8.382 1.00 33.05 66 ILE A CA 1
ATOM 561 C C . ILE A 1 82 ? 29.311 78.703 7.038 1.00 33.54 66 ILE A C 1
ATOM 562 O O . ILE A 1 82 ? 28.123 78.425 6.870 1.00 33.29 66 ILE A O 1
ATOM 567 N N . ASP A 1 83 ? 30.076 79.187 6.067 1.00 34.29 67 ASP A N 1
ATOM 568 C CA . ASP A 1 83 ? 29.524 79.458 4.749 1.00 34.76 67 ASP A CA 1
ATOM 569 C C . ASP A 1 83 ? 29.119 78.183 4.025 1.00 34.78 67 ASP A C 1
ATOM 570 O O . ASP A 1 83 ? 28.090 78.161 3.351 1.00 34.72 67 ASP A O 1
ATOM 575 N N . THR A 1 84 ? 29.899 77.118 4.206 1.00 34.94 68 THR A N 1
ATOM 576 C CA . THR A 1 84 ? 29.551 75.805 3.673 1.00 35.08 68 THR A CA 1
ATOM 577 C C . THR A 1 84 ? 28.150 75.424 4.134 1.00 35.77 68 THR A C 1
ATOM 578 O O . THR A 1 84 ? 27.281 75.132 3.315 1.00 35.77 68 THR A O 1
ATOM 582 N N . ALA A 1 85 ? 27.923 75.478 5.438 1.00 36.66 69 ALA A N 1
ATOM 583 C CA . ALA A 1 85 ? 26.614 75.204 5.984 1.00 37.90 69 ALA A CA 1
ATOM 584 C C . ALA A 1 85 ? 25.554 76.076 5.327 1.00 38.89 69 ALA A C 1
ATOM 585 O O . ALA A 1 85 ? 24.488 75.588 4.960 1.00 38.62 69 ALA A O 1
ATOM 587 N N . LEU A 1 86 ? 25.865 77.360 5.169 1.00 40.33 70 LEU A N 1
ATOM 588 C CA . LEU A 1 86 ? 24.890 78.333 4.696 1.00 41.86 70 LEU A CA 1
ATOM 589 C C . LEU A 1 86 ? 24.474 78.097 3.257 1.00 43.31 70 LEU A C 1
ATOM 590 O O . LEU A 1 86 ? 23.328 78.382 2.900 1.00 43.46 70 LEU A O 1
ATOM 595 N N . VAL A 1 87 ? 25.391 77.564 2.445 1.00 44.87 71 VAL A N 1
ATOM 596 C CA . VAL A 1 87 ? 25.144 77.372 1.004 1.00 46.47 71 VAL A CA 1
ATOM 597 C C . VAL A 1 87 ? 24.670 75.967 0.618 1.00 47.73 71 VAL A C 1
ATOM 598 O O . VAL A 1 87 ? 23.874 75.826 -0.306 1.00 47.95 71 VAL A O 1
ATOM 602 N N . ILE A 1 88 ? 25.159 74.932 1.302 1.00 49.01 72 ILE A N 1
ATOM 603 C CA . ILE A 1 88 ? 24.780 73.568 0.937 1.00 50.42 72 ILE A CA 1
ATOM 604 C C . ILE A 1 88 ? 23.637 73.083 1.792 1.00 51.29 72 ILE A C 1
ATOM 605 O O . ILE A 1 88 ? 23.203 71.938 1.676 1.00 51.42 72 ILE A O 1
ATOM 610 N N . GLU A 1 89 ? 23.154 73.980 2.645 1.00 52.65 73 GLU A N 1
ATOM 611 C CA . GLU A 1 89 ? 22.025 73.726 3.550 1.00 53.46 73 GLU A CA 1
ATOM 612 C C . GLU A 1 89 ? 22.172 72.438 4.376 1.00 53.07 73 GLU A C 1
ATOM 613 O O . GLU A 1 89 ? 21.217 71.674 4.530 1.00 53.37 73 GLU A O 1
ATOM 619 N N . SER A 1 90 ? 23.367 72.192 4.907 1.00 52.02 74 SER A N 1
ATOM 620 C CA . SER A 1 90 ? 23.612 70.926 5.592 1.00 50.88 74 SER A CA 1
ATOM 621 C C . SER A 1 90 ? 24.672 70.999 6.674 1.00 49.17 74 SER A C 1
ATOM 622 O O . SER A 1 90 ? 25.522 71.882 6.664 1.00 49.51 74 SER A O 1
ATOM 625 N N . SER A 1 91 ? 24.604 70.063 7.614 1.00 47.03 75 SER A N 1
ATOM 626 C CA . SER A 1 91 ? 25.562 70.008 8.699 1.00 44.58 75 SER A CA 1
ATOM 627 C C . SER A 1 91 ? 26.836 69.379 8.187 1.00 43.48 75 SER A C 1
ATOM 628 O O . SER A 1 91 ? 26.834 68.719 7.152 1.00 43.04 75 SER A O 1
ATOM 631 N N . SER A 1 92 ? 27.923 69.603 8.912 1.00 42.19 76 SER A N 1
ATOM 632 C CA . SER A 1 92 ? 29.213 69.020 8.576 1.00 41.39 76 SER A CA 1
ATOM 633 C C . SER A 1 92 ? 29.930 68.629 9.859 1.00 40.83 76 SER A C 1
ATOM 634 O O . SER A 1 92 ? 29.709 69.225 10.909 1.00 40.87 76 SER A O 1
ATOM 637 N N . PHE A 1 93 ? 30.779 67.617 9.764 1.00 40.88 77 PHE A N 1
ATOM 638 C CA . PHE A 1 93 ? 31.571 67.163 10.890 1.00 41.22 77 PHE A CA 1
ATOM 639 C C . PHE A 1 93 ? 32.959 66.774 10.407 1.00 41.80 77 PHE A C 1
ATOM 640 O O . PHE A 1 93 ? 33.098 65.956 9.504 1.00 41.84 77 PHE A O 1
ATOM 648 N N . SER A 1 94 ? 33.981 67.367 11.013 1.00 42.50 78 SER A N 1
ATOM 649 C CA . SER A 1 94 ? 35.359 67.060 10.668 1.00 43.80 78 SER A CA 1
ATOM 650 C C . SER A 1 94 ? 36.278 67.474 11.801 1.00 44.60 78 SER A C 1
ATOM 651 O O . SER A 1 94 ? 35.890 68.261 12.666 1.00 44.95 78 SER A O 1
ATOM 654 N N . SER A 1 95 ? 37.499 66.951 11.791 1.00 45.87 79 SER A N 1
ATOM 655 C CA . SER A 1 95 ? 38.504 67.395 12.731 1.00 47.25 79 SER A CA 1
ATOM 656 C C . SER A 1 95 ? 38.857 68.827 12.385 1.00 48.85 79 SER A C 1
ATOM 657 O O . SER A 1 95 ? 38.605 69.274 11.269 1.00 48.86 79 SER A O 1
ATOM 660 N N . TRP A 1 96 ? 39.399 69.560 13.351 1.00 50.86 80 TRP A N 1
ATOM 661 C CA . TRP A 1 96 ? 39.819 70.925 13.102 1.00 53.03 80 TRP A CA 1
ATOM 662 C C . TRP A 1 96 ? 41.118 70.880 12.316 1.00 56.02 80 TRP A C 1
ATOM 663 O O . TRP A 1 96 ? 42.146 70.461 12.839 1.00 56.24 80 TRP A O 1
ATOM 674 N N . GLU A 1 97 ? 41.061 71.320 11.062 1.00 59.84 81 GLU A N 1
ATOM 675 C CA . GLU A 1 97 ? 42.163 71.119 10.112 1.00 63.95 81 GLU A CA 1
ATOM 676 C C . GLU A 1 97 ? 43.220 72.217 10.094 1.00 67.07 81 GLU A C 1
ATOM 677 O O . GLU A 1 97 ? 44.361 71.958 9.706 1.00 67.46 81 GLU A O 1
ATOM 683 N N . GLN A 1 98 ? 42.849 73.434 10.499 1.00 70.19 82 GLN A N 1
ATOM 684 C CA . GLN A 1 98 ? 43.785 74.566 10.495 1.00 73.59 82 GLN A CA 1
ATOM 685 C C . GLN A 1 98 ? 44.701 74.561 11.722 1.00 74.95 82 GLN A C 1
ATOM 686 O O . GLN A 1 98 ? 44.270 74.198 12.817 1.00 75.49 82 GLN A O 1
ATOM 692 N N . LYS A 1 99 ? 45.959 74.954 11.526 1.00 76.71 83 LYS A N 1
ATOM 693 C CA . LYS A 1 99 ? 46.980 74.929 12.590 1.00 78.02 83 LYS A CA 1
ATOM 694 C C . LYS A 1 99 ? 46.624 75.744 13.843 1.00 78.37 83 LYS A C 1
ATOM 695 O O . LYS A 1 99 ? 46.766 75.217 14.951 1.00 79.24 83 LYS A O 1
ATOM 697 N N . PRO A 1 100 ? 46.160 77.017 13.689 1.00 77.96 84 PRO A N 1
ATOM 698 C CA . PRO A 1 100 ? 45.661 77.688 14.902 1.00 76.81 84 PRO A CA 1
ATOM 699 C C . PRO A 1 100 ? 44.254 77.202 15.286 1.00 74.93 84 PRO A C 1
ATOM 700 O O . PRO A 1 100 ? 43.282 77.441 14.554 1.00 74.72 84 PRO A O 1
ATOM 704 N N . HIS A 1 101 ? 44.175 76.508 16.421 1.00 72.71 85 HIS A N 1
ATOM 705 C CA . HIS A 1 101 ? 42.911 76.032 16.979 1.00 70.07 85 HIS A CA 1
ATOM 706 C C . HIS A 1 101 ? 42.174 77.130 17.724 1.00 69.00 85 HIS A C 1
ATOM 707 O O . HIS A 1 101 ? 42.772 77.889 18.465 1.00 68.63 85 HIS A O 1
ATOM 714 N N . LEU A 1 102 ? 40.864 77.187 17.541 1.00 67.91 86 LEU A N 1
ATOM 715 C CA . LEU A 1 102 ? 40.000 78.111 18.279 1.00 67.42 86 LEU A CA 1
ATOM 716 C C . LEU A 1 102 ? 40.062 77.956 19.803 1.00 67.76 86 LEU A C 1
ATOM 717 O O . LEU A 1 102 ? 39.998 78.939 20.534 1.00 67.76 86 LEU A O 1
ATOM 722 N N . LEU A 1 103 ? 40.179 76.718 20.273 1.00 68.01 87 LEU A N 1
ATOM 723 C CA . LEU A 1 103 ? 40.158 76.426 21.698 1.00 68.67 87 LEU A CA 1
ATOM 724 C C . LEU A 1 103 ? 41.435 75.720 22.151 1.00 69.66 87 LEU A C 1
ATOM 725 O O . LEU A 1 103 ? 41.944 74.862 21.439 1.00 69.63 87 LEU A O 1
ATOM 730 N N . PRO A 1 104 ? 41.947 76.072 23.348 1.00 71.02 88 PRO A N 1
ATOM 731 C CA . PRO A 1 104 ? 43.319 75.730 23.752 1.00 72.05 88 PRO A CA 1
ATOM 732 C C . PRO A 1 104 ? 43.596 74.308 24.292 1.00 72.98 88 PRO A C 1
ATOM 733 O O . PRO A 1 104 ? 44.694 74.073 24.837 1.00 73.22 88 PRO A O 1
ATOM 737 N N . PHE A 1 105 ? 42.647 73.378 24.155 1.00 73.26 89 PHE A N 1
ATOM 738 C CA . PHE A 1 105 ? 42.881 71.997 24.606 1.00 73.87 89 PHE A CA 1
ATOM 739 C C . PHE A 1 105 ? 43.324 71.118 23.430 1.00 73.89 89 PHE A C 1
ATOM 740 O O . PHE A 1 105 ? 44.286 71.431 22.723 1.00 73.95 89 PHE A O 1
ATOM 748 N N . GLU A 1 116 ? 51.010 60.963 24.119 1.00 106.35 100 GLU A N 1
ATOM 749 C CA . GLU A 1 116 ? 49.551 60.991 24.215 1.00 105.97 100 GLU A CA 1
ATOM 750 C C . GLU A 1 116 ? 48.956 62.228 23.524 1.00 104.75 100 GLU A C 1
ATOM 751 O O . GLU A 1 116 ? 48.555 63.199 24.179 1.00 105.00 100 GLU A O 1
ATOM 753 N N . GLN A 1 117 ? 48.898 62.175 22.194 1.00 102.22 101 GLN A N 1
ATOM 754 C CA . GLN A 1 117 ? 48.455 63.310 21.379 1.00 98.91 101 GLN A CA 1
ATOM 755 C C . GLN A 1 117 ? 46.935 63.483 21.353 1.00 95.15 101 GLN A C 1
ATOM 756 O O . GLN A 1 117 ? 46.180 62.513 21.267 1.00 95.07 101 GLN A O 1
ATOM 770 N N . TYR A 1 119 ? 43.478 66.025 19.786 1.00 73.47 103 TYR A N 1
ATOM 771 C CA . TYR A 1 119 ? 43.009 66.838 18.660 1.00 67.18 103 TYR A CA 1
ATOM 772 C C . TYR A 1 119 ? 41.522 67.213 18.824 1.00 62.71 103 TYR A C 1
ATOM 773 O O . TYR A 1 119 ? 40.804 66.613 19.615 1.00 62.08 103 TYR A O 1
ATOM 782 N N . GLN A 1 120 ? 41.080 68.208 18.063 1.00 57.47 104 GLN A N 1
ATOM 783 C CA . GLN A 1 120 ? 39.720 68.716 18.129 1.00 52.26 104 GLN A CA 1
ATOM 784 C C . GLN A 1 120 ? 38.896 68.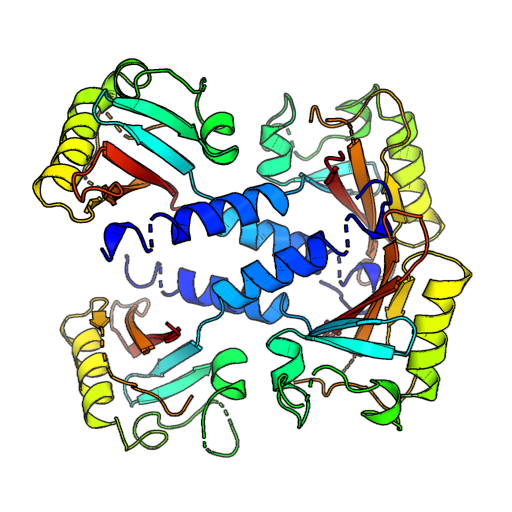370 16.902 1.00 48.92 104 GLN A C 1
ATOM 785 O O . GLN A 1 120 ? 39.407 68.331 15.788 1.00 47.97 104 GLN A O 1
ATOM 791 N N . ASN A 1 121 ? 37.609 68.113 17.136 1.00 45.19 105 ASN A N 1
ATOM 792 C CA . ASN A 1 121 ? 36.624 67.977 16.077 1.00 41.70 105 ASN A CA 1
ATOM 793 C C . ASN A 1 121 ? 35.667 69.165 16.091 1.00 39.44 105 ASN A C 1
ATOM 794 O O . ASN A 1 121 ? 35.409 69.764 17.146 1.00 38.94 105 ASN A O 1
ATOM 799 N N . LEU A 1 122 ? 35.157 69.497 14.906 1.00 37.09 106 LEU A N 1
ATOM 800 C CA . LEU A 1 122 ? 34.247 70.624 14.714 1.00 34.67 106 LEU A CA 1
ATOM 801 C C . LEU A 1 122 ? 32.997 70.185 13.984 1.00 33.89 106 LEU A C 1
ATOM 802 O O . LEU A 1 122 ? 33.065 69.495 12.957 1.00 34.03 106 LEU A O 1
ATOM 807 N N . GLU A 1 123 ? 31.856 70.603 14.517 1.00 33.04 107 GLU A N 1
ATOM 808 C CA . GLU A 1 123 ? 30.554 70.292 13.933 1.00 32.22 107 GLU A CA 1
ATOM 809 C C . GLU A 1 123 ? 29.831 71.597 13.682 1.00 31.17 107 GLU A C 1
ATOM 810 O O . GLU A 1 123 ? 29.690 72.415 14.578 1.00 31.12 107 GLU A O 1
ATOM 816 N N . VAL A 1 124 ? 29.416 71.801 12.441 1.00 30.93 108 VAL A N 1
ATOM 817 C CA . VAL A 1 124 ? 28.618 72.964 12.057 1.00 30.48 108 VAL A CA 1
ATOM 818 C C . VAL A 1 124 ? 27.213 72.512 11.649 1.00 30.52 108 VAL A C 1
ATOM 819 O O . VAL A 1 124 ? 27.057 71.690 10.741 1.00 30.79 108 VAL A O 1
ATOM 823 N N . ILE A 1 125 ? 26.202 73.035 12.325 1.00 30.61 109 ILE A N 1
ATOM 824 C CA . ILE A 1 125 ? 24.820 72.655 12.042 1.00 31.36 109 ILE A CA 1
ATOM 825 C C . ILE A 1 125 ? 23.975 73.889 11.737 1.00 33.05 109 ILE A C 1
ATOM 826 O O . ILE A 1 125 ? 23.831 74.776 12.597 1.00 33.16 109 ILE A O 1
ATOM 831 N N . PRO A 1 126 ? 23.386 73.941 10.526 1.00 34.54 110 PRO A N 1
ATOM 832 C CA . PRO A 1 126 ? 22.514 75.046 10.143 1.00 36.08 110 PRO A CA 1
ATOM 833 C C . PRO A 1 126 ? 21.210 74.993 10.918 1.00 37.87 110 PRO A C 1
ATOM 834 O O . PRO A 1 126 ? 20.818 73.915 11.341 1.00 38.32 110 PRO A O 1
ATOM 838 N N . ILE A 1 127 ? 20.572 76.144 11.132 1.00 40.31 111 ILE A N 1
ATOM 839 C CA . ILE A 1 127 ? 19.251 76.198 11.781 1.00 42.93 111 ILE A CA 1
ATOM 840 C C . ILE A 1 127 ? 18.226 77.009 10.979 1.00 45.51 111 ILE A C 1
ATOM 841 O O . ILE A 1 127 ? 18.332 78.235 10.845 1.00 45.39 111 ILE A O 1
ATOM 846 N N . HIS A 1 128 ? 17.222 76.306 10.475 1.00 48.91 112 HIS A N 1
ATOM 847 C CA . HIS A 1 128 ? 16.232 76.889 9.586 1.00 52.88 112 HIS A CA 1
ATOM 848 C C . HIS A 1 128 ? 15.130 77.603 10.352 1.00 56.21 112 HIS A C 1
ATOM 849 O O . HIS A 1 128 ? 14.627 77.101 11.364 1.00 56.45 112 HIS A O 1
ATOM 856 N N . SER A 1 129 ? 14.750 78.777 9.862 1.00 60.19 113 SER A N 1
ATOM 857 C CA . SER A 1 129 ? 13.586 79.470 10.388 1.00 64.44 113 SER A CA 1
ATOM 858 C C . SER A 1 129 ? 12.310 78.878 9.817 1.00 67.11 113 SER A C 1
ATOM 859 O O . SER A 1 129 ? 12.354 78.134 8.831 1.00 67.40 113 SER A O 1
ATOM 862 N N . GLU A 1 130 ? 11.178 79.218 10.437 1.00 70.22 114 GLU A N 1
ATOM 863 C CA . GLU A 1 130 ? 9.850 78.834 9.942 1.00 72.87 114 GLU A CA 1
ATOM 864 C C . GLU A 1 130 ? 9.744 78.986 8.422 1.00 74.51 114 GLU A C 1
ATOM 865 O O . GLU A 1 130 ? 9.341 78.045 7.736 1.00 74.92 114 GLU A O 1
ATOM 867 N N . ASP A 1 131 ? 10.134 80.162 7.915 1.00 75.68 115 ASP A N 1
ATOM 868 C CA . ASP A 1 131 ? 10.188 80.460 6.470 1.00 76.36 115 ASP A CA 1
ATOM 869 C C . ASP A 1 131 ? 10.966 79.419 5.657 1.00 76.00 115 ASP A C 1
ATOM 870 O O . ASP A 1 131 ? 10.553 79.048 4.561 1.00 76.21 115 ASP A O 1
ATOM 872 N N . GLY A 1 132 ? 12.081 78.951 6.209 1.00 74.96 116 GLY A N 1
ATOM 873 C CA . GLY A 1 132 ? 12.944 77.978 5.547 1.00 73.23 116 GLY A CA 1
ATOM 874 C C . GLY A 1 132 ? 14.387 78.429 5.623 1.00 71.62 116 GLY A C 1
ATOM 875 O O . GLY A 1 132 ? 15.306 77.614 5.718 1.00 71.67 116 GLY A O 1
ATOM 876 N N . THR A 1 133 ? 14.565 79.747 5.598 1.00 69.99 117 THR A N 1
ATOM 877 C CA . THR A 1 133 ? 15.869 80.403 5.565 1.00 67.82 117 THR A CA 1
ATOM 878 C C . THR A 1 133 ? 16.745 80.016 6.737 1.00 65.59 117 THR A C 1
ATOM 879 O O . THR A 1 133 ? 16.265 79.880 7.861 1.00 65.64 117 THR A O 1
ATOM 883 N N . ILE A 1 134 ? 18.032 79.835 6.468 1.00 62.83 118 ILE A N 1
ATOM 884 C CA . ILE A 1 134 ? 19.000 79.545 7.519 1.00 59.91 118 ILE A CA 1
ATOM 885 C C . ILE A 1 134 ? 19.497 80.843 8.142 1.00 58.41 118 ILE A C 1
ATOM 886 O O . ILE A 1 134 ? 20.266 81.585 7.540 1.00 58.09 118 ILE A O 1
ATOM 891 N N . GLU A 1 135 ? 19.052 81.100 9.364 1.00 56.37 119 GLU A N 1
ATOM 892 C CA . GLU A 1 135 ? 19.326 82.370 10.026 1.00 54.86 119 GLU A CA 1
ATOM 893 C C . GLU A 1 135 ? 20.337 82.252 11.168 1.00 52.30 119 GLU A C 1
ATOM 894 O O . GLU A 1 135 ? 20.928 83.248 11.589 1.00 52.22 119 GLU A O 1
ATOM 900 N N . HIS A 1 136 ? 20.521 81.035 11.668 1.00 49.35 120 HIS A N 1
ATOM 901 C CA . HIS A 1 136 ? 21.571 80.769 12.630 1.00 46.45 120 HIS A CA 1
ATOM 902 C C . HIS A 1 136 ? 22.306 79.509 12.244 1.00 44.39 120 HIS A C 1
ATOM 903 O O . HIS A 1 136 ? 21.745 78.644 11.563 1.00 44.22 120 HIS A O 1
ATOM 910 N N . VAL A 1 137 ? 23.564 79.406 12.669 1.00 41.70 121 VAL A N 1
ATOM 911 C CA . VAL A 1 137 ? 24.200 78.098 12.732 1.00 39.29 121 VAL A CA 1
ATOM 912 C C . VAL A 1 137 ? 24.763 77.797 14.122 1.00 37.89 121 VAL A C 1
ATOM 913 O O . VAL A 1 137 ? 25.204 78.695 14.844 1.00 37.56 121 VAL A O 1
ATOM 917 N N . CYS A 1 138 ? 24.703 76.516 14.473 1.00 36.35 122 CYS A N 1
ATOM 918 C CA . CYS A 1 138 ? 25.251 75.987 15.694 1.00 35.62 122 CYS A CA 1
ATOM 919 C C . CYS A 1 138 ? 26.679 75.477 15.485 1.00 34.56 122 CYS A C 1
ATOM 920 O O . CYS A 1 138 ? 26.976 74.840 14.479 1.00 34.64 122 CYS A O 1
ATOM 923 N N . LEU A 1 139 ? 27.564 75.759 16.434 1.00 33.89 123 LEU A N 1
ATOM 924 C CA . LEU A 1 139 ? 28.956 75.288 16.377 1.00 33.46 123 LEU A CA 1
ATOM 925 C C . LEU A 1 139 ? 29.296 74.550 17.656 1.00 33.58 123 LEU A C 1
ATOM 926 O O . LEU A 1 139 ? 29.015 75.027 18.762 1.00 33.69 123 LEU A O 1
ATOM 931 N N . CYS A 1 140 ? 29.902 73.386 17.502 1.00 33.47 124 CYS A N 1
ATOM 932 C CA . CYS A 1 140 ? 30.255 72.577 18.633 1.00 33.88 124 CYS A CA 1
ATOM 933 C C . CYS A 1 140 ? 31.672 72.134 18.415 1.00 33.92 124 CYS A C 1
ATOM 934 O O . CYS A 1 140 ? 32.012 71.637 17.337 1.00 34.26 124 CYS A O 1
ATOM 937 N N . VAL A 1 141 ? 32.517 72.327 19.418 1.00 34.18 125 VAL A N 1
ATOM 938 C CA . VAL A 1 141 ? 33.908 71.898 19.298 1.00 34.44 125 VAL A CA 1
ATOM 939 C C . VAL A 1 141 ? 34.180 70.794 20.301 1.00 35.54 125 VAL A C 1
ATOM 940 O O . VAL A 1 141 ? 33.990 70.983 21.496 1.00 35.41 125 VAL A O 1
ATOM 944 N N . TYR A 1 142 ? 34.601 69.640 19.787 1.00 37.11 126 TYR A N 1
ATOM 945 C CA . TYR A 1 142 ? 34.828 68.444 20.588 1.00 39.16 126 TYR A CA 1
ATOM 946 C C . TYR A 1 142 ? 36.293 68.158 20.712 1.00 41.66 126 TYR A C 1
ATOM 947 O O . TYR A 1 142 ? 37.029 68.332 19.765 1.00 41.31 126 TYR A O 1
ATOM 956 N N . ASP A 1 143 ? 36.691 67.661 21.877 1.00 45.57 127 ASP A N 1
ATOM 957 C CA . ASP A 1 143 ? 38.075 67.304 22.152 1.00 49.59 127 ASP A CA 1
ATOM 958 C C . ASP A 1 143 ? 38.273 65.803 22.181 1.00 52.76 127 ASP A C 1
ATOM 959 O O . ASP A 1 143 ? 37.580 65.104 22.911 1.00 53.26 127 ASP A O 1
ATOM 964 N N . VAL A 1 144 ? 39.206 65.309 21.376 1.00 57.07 128 VAL A N 1
ATOM 965 C CA . VAL A 1 144 ? 39.581 63.888 21.393 1.00 61.93 128 VAL A CA 1
ATOM 966 C C . VAL A 1 144 ? 41.038 63.702 21.862 1.00 66.03 128 VAL A C 1
ATOM 967 O O . VAL A 1 144 ? 41.851 64.615 21.765 1.00 66.02 128 VAL A O 1
ATOM 971 N N . THR A 1 145 ? 41.342 62.512 22.375 1.00 71.73 129 THR A N 1
ATOM 972 C CA . THR A 1 145 ? 42.659 62.177 22.912 1.00 77.49 129 THR A CA 1
ATOM 973 C C . THR A 1 145 ? 43.051 60.765 22.468 1.00 81.42 129 THR A C 1
ATOM 974 O O . THR A 1 145 ? 42.361 59.796 22.794 1.00 81.67 129 THR A O 1
ATOM 978 N N . ILE A 1 146 ? 44.152 60.658 21.722 1.00 86.14 130 ILE A N 1
ATOM 979 C CA . ILE A 1 146 ? 44.601 59.373 21.168 1.00 90.67 130 ILE A CA 1
ATOM 980 C C . ILE A 1 146 ? 45.604 58.647 22.072 1.00 93.73 130 ILE A C 1
ATOM 981 O O . ILE A 1 146 ? 45.798 59.031 23.229 1.00 94.21 130 ILE A O 1
ATOM 983 N N . GLN A 1 147 ? 46.230 57.600 21.528 1.00 96.70 131 GLN A N 1
ATOM 984 C CA . GLN A 1 147 ? 47.175 56.719 22.247 1.00 98.87 131 GLN A CA 1
ATOM 985 C C . GLN A 1 147 ? 46.544 56.020 23.449 1.00 99.67 131 GLN A C 1
ATOM 986 O O . GLN A 1 147 ? 46.481 54.790 23.497 1.00 100.15 131 GLN A O 1
ATOM 988 N N . GLU B 1 8 ? 13.867 75.008 17.146 1.00 129.33 -8 GLU B N 1
ATOM 989 C CA . GLU B 1 8 ? 12.673 74.234 17.609 1.00 129.08 -8 GLU B CA 1
ATOM 990 C C . GLU B 1 8 ? 11.533 74.178 16.573 1.00 128.64 -8 GLU B C 1
ATOM 991 O O . GLU B 1 8 ? 10.384 73.882 16.918 1.00 128.82 -8 GLU B O 1
ATOM 993 N N . ASN B 1 9 ? 11.855 74.471 15.313 1.00 127.45 -7 ASN B N 1
ATOM 994 C CA . ASN B 1 9 ? 10.968 74.161 14.190 1.00 126.00 -7 ASN B CA 1
ATOM 995 C C . ASN B 1 9 ? 11.445 72.837 13.592 1.00 124.54 -7 ASN B C 1
ATOM 996 O O . ASN B 1 9 ? 11.930 72.787 12.459 1.00 124.60 -7 ASN B O 1
ATOM 998 N N . LEU B 1 10 ? 11.288 71.764 14.368 1.00 122.19 -6 LEU B N 1
ATOM 999 C CA . LEU B 1 10 ? 12.006 70.496 14.153 1.00 119.37 -6 LEU B CA 1
ATOM 1000 C C . LEU B 1 10 ? 11.635 69.653 12.902 1.00 116.61 -6 LEU B C 1
ATOM 1001 O O . LEU B 1 10 ? 11.873 68.440 12.870 1.00 116.70 -6 LEU B O 1
ATOM 1003 N N . TYR B 1 11 ? 11.084 70.301 11.874 1.00 111.61 -5 TYR B N 1
ATOM 1004 C CA . TYR B 1 11 ? 10.700 69.624 10.623 1.00 105.36 -5 TYR B CA 1
ATOM 1005 C C . TYR B 1 11 ? 11.924 69.338 9.745 1.00 99.11 -5 TYR B C 1
ATOM 1006 O O . TYR B 1 11 ? 11.996 68.297 9.079 1.00 99.09 -5 TYR B O 1
ATOM 1008 N N . PHE B 1 12 ? 12.873 70.274 9.744 1.00 89.92 -4 PHE B N 1
ATOM 1009 C CA . PHE B 1 12 ? 14.146 70.087 9.066 1.00 80.56 -4 PHE B CA 1
ATOM 1010 C C . PHE B 1 12 ? 15.091 69.361 10.014 1.00 74.51 -4 PHE B C 1
ATOM 1011 O O . PHE B 1 12 ? 15.167 69.686 11.194 1.00 73.45 -4 PHE B O 1
ATOM 1013 N N . GLN B 1 13 ? 15.796 68.365 9.497 1.00 68.45 -3 GLN B N 1
ATOM 1014 C CA . GLN B 1 13 ? 16.635 67.495 10.321 1.00 63.43 -3 GLN B CA 1
ATOM 1015 C C . GLN B 1 13 ? 17.790 68.216 11.041 1.00 60.32 -3 GLN B C 1
ATOM 1016 O O . GLN B 1 13 ? 18.107 67.900 12.191 1.00 59.74 -3 GLN B O 1
ATOM 1022 N N . SER B 1 14 ? 18.413 69.182 10.369 1.00 56.75 -2 SER B N 1
ATOM 1023 C CA . SER B 1 14 ? 19.418 70.031 11.009 1.00 53.56 -2 SER B CA 1
ATOM 1024 C C . SER B 1 14 ? 18.909 70.685 12.291 1.00 51.52 -2 SER B C 1
ATOM 1025 O O . SER B 1 14 ? 19.625 70.749 13.294 1.00 51.46 -2 SER B O 1
ATOM 1028 N N . ASN B 1 15 ? 17.666 71.152 12.266 1.00 49.07 -1 ASN B N 1
ATOM 1029 C CA . ASN B 1 15 ? 17.048 71.692 13.467 1.00 46.62 -1 ASN B CA 1
ATOM 1030 C C . ASN B 1 15 ? 16.993 70.710 14.616 1.00 45.05 -1 ASN B C 1
ATOM 1031 O O . ASN B 1 15 ? 17.207 71.096 15.758 1.00 44.84 -1 ASN B O 1
ATOM 1036 N N . ALA B 1 16 ? 16.744 69.441 14.304 1.00 43.45 0 ALA B N 1
ATOM 1037 C CA . ALA B 1 16 ? 16.724 68.382 15.317 1.00 42.22 0 ALA B CA 1
ATOM 1038 C C . ALA B 1 16 ? 18.087 68.143 15.934 1.00 41.31 0 ALA B C 1
ATOM 1039 O O . ALA B 1 16 ? 18.176 67.919 17.134 1.00 41.46 0 ALA B O 1
ATOM 1049 N N . ALA B 1 18 ? 20.602 70.341 16.127 1.00 37.39 2 ALA B N 1
ATOM 1050 C CA . ALA B 1 18 ? 20.894 71.509 16.942 1.00 36.31 2 ALA B CA 1
ATOM 1051 C C . ALA B 1 18 ? 20.130 71.495 18.272 1.00 36.15 2 ALA B C 1
ATOM 1052 O O . ALA B 1 18 ? 20.664 71.893 19.316 1.00 36.21 2 ALA B O 1
ATOM 1054 N N . LYS B 1 19 ? 18.880 71.034 18.232 1.00 35.89 3 LYS B N 1
ATOM 1055 C CA . LYS B 1 19 ? 18.072 70.900 19.442 1.00 35.66 3 LYS B CA 1
ATOM 1056 C C . LYS B 1 19 ? 18.738 69.874 20.338 1.00 34.93 3 LYS B C 1
ATOM 1057 O O . LYS B 1 19 ? 18.893 70.086 21.543 1.00 35.75 3 LYS B O 1
ATOM 1063 N N . SER B 1 20 ? 19.155 68.771 19.735 1.00 33.45 4 SER B N 1
ATOM 1064 C CA . SER B 1 20 ? 19.777 67.708 20.468 1.00 32.40 4 SER B CA 1
ATOM 1065 C C . SER B 1 20 ? 21.042 68.182 21.184 1.00 31.68 4 SER B C 1
ATOM 1066 O O . SER B 1 20 ? 21.238 67.854 22.354 1.00 32.25 4 SER B O 1
ATOM 1069 N N . ARG B 1 21 ? 21.884 68.966 20.501 1.00 30.22 5 ARG B N 1
ATOM 1070 C CA . ARG B 1 21 ? 23.133 69.445 21.081 1.00 28.73 5 ARG B CA 1
ATOM 1071 C C . ARG B 1 21 ? 22.871 70.406 22.207 1.00 28.36 5 ARG B C 1
ATOM 1072 O O . ARG B 1 21 ? 23.485 70.284 23.261 1.00 28.88 5 ARG B O 1
ATOM 1080 N N . LEU B 1 22 ? 21.963 71.361 21.986 1.00 27.62 6 LEU B N 1
ATOM 1081 C CA . LEU B 1 22 ? 21.603 72.357 22.997 1.00 26.79 6 LEU B CA 1
ATOM 1082 C C . LEU B 1 22 ? 21.092 71.695 24.259 1.00 26.31 6 LEU B C 1
ATOM 1083 O O . LEU B 1 22 ? 21.412 72.135 25.364 1.00 26.00 6 LEU B O 1
ATOM 1088 N N . LEU B 1 23 ? 20.301 70.637 24.081 1.00 25.74 7 LEU B N 1
ATOM 1089 C CA . LEU B 1 23 ? 19.791 69.859 25.194 1.00 25.56 7 LEU B CA 1
ATOM 1090 C C . LEU B 1 23 ? 20.897 69.136 25.932 1.00 25.56 7 LEU B C 1
ATOM 1091 O O . LEU B 1 23 ? 20.917 69.124 27.171 1.00 25.39 7 LEU B O 1
ATOM 1096 N N . LEU B 1 24 ? 21.823 68.531 25.188 1.00 25.50 8 LEU B N 1
ATOM 1097 C CA . LEU B 1 24 ? 22.940 67.877 25.842 1.00 25.60 8 LEU B CA 1
ATOM 1098 C C . LEU B 1 24 ? 23.730 68.907 26.640 1.00 26.49 8 LEU B C 1
ATOM 1099 O O . LEU B 1 24 ? 24.092 68.676 27.801 1.00 26.74 8 LEU B O 1
ATOM 1104 N N . SER B 1 25 ? 23.978 70.058 26.026 1.00 27.36 9 SER B N 1
ATOM 1105 C CA . SER B 1 25 ? 24.674 71.125 26.715 1.00 28.24 9 SER B CA 1
ATOM 1106 C C . SER B 1 25 ? 23.925 71.500 28.000 1.00 29.14 9 SER B C 1
ATOM 1107 O O . SER B 1 25 ? 24.535 71.554 29.056 1.00 29.46 9 SER B O 1
ATOM 1110 N N . GLU B 1 26 ? 22.613 71.726 27.913 1.00 30.04 10 GLU B N 1
ATOM 1111 C CA . GLU B 1 26 ? 21.800 72.068 29.086 1.00 31.29 10 GLU B CA 1
ATOM 1112 C C . GLU B 1 26 ? 21.978 71.033 30.217 1.00 31.55 10 GLU B C 1
ATOM 1113 O O . GLU B 1 26 ? 22.247 71.392 31.373 1.00 31.62 10 GLU B O 1
ATOM 1119 N N . LEU B 1 27 ? 21.868 69.751 29.876 1.00 31.69 11 LEU B N 1
ATOM 1120 C CA . LEU B 1 27 ? 22.032 68.686 30.860 1.00 31.82 11 LEU B CA 1
ATOM 1121 C C . LEU B 1 27 ? 23.398 68.710 31.558 1.00 32.60 11 LEU B C 1
ATOM 1122 O O . LEU B 1 27 ? 23.482 68.587 32.791 1.00 32.39 11 LEU B O 1
ATOM 1127 N N . LEU B 1 28 ? 24.467 68.855 30.777 1.00 33.27 12 LEU B N 1
ATOM 1128 C CA . LEU B 1 28 ? 25.809 68.847 31.356 1.00 34.28 12 LEU B CA 1
ATOM 1129 C C . LEU B 1 28 ? 26.025 70.017 32.304 1.00 35.52 12 LEU B C 1
ATOM 1130 O O . LEU B 1 28 ? 26.609 69.853 33.368 1.00 35.43 12 LEU B O 1
ATOM 1135 N N . ASP B 1 29 ? 25.517 71.182 31.918 1.00 37.39 13 ASP B N 1
ATOM 1136 C CA . ASP B 1 29 ? 25.529 72.381 32.748 1.00 39.22 13 ASP B CA 1
ATOM 1137 C C . ASP B 1 29 ? 24.848 72.088 34.081 1.00 39.88 13 ASP B C 1
ATOM 1138 O O . ASP B 1 29 ? 25.348 72.452 35.138 1.00 40.01 13 ASP B O 1
ATOM 1143 N N . GLN B 1 30 ? 23.705 71.414 34.013 1.00 40.55 14 GLN B N 1
ATOM 1144 C CA . GLN B 1 30 ? 22.925 71.055 35.192 1.00 40.99 14 GLN B CA 1
ATOM 1145 C C . GLN B 1 30 ? 23.675 70.105 36.132 1.00 40.33 14 GLN B C 1
ATOM 1146 O O . GLN B 1 30 ? 23.769 70.357 37.323 1.00 40.22 14 GLN B O 1
ATOM 1152 N N . LEU B 1 31 ? 24.222 69.029 35.583 1.00 39.73 15 LEU B N 1
ATOM 1153 C CA . LEU B 1 31 ? 24.906 68.007 36.374 1.00 39.04 15 LEU B CA 1
ATOM 1154 C C . LEU B 1 31 ? 26.310 68.382 36.833 1.00 38.57 15 LEU B C 1
ATOM 1155 O O . LEU B 1 31 ? 26.842 67.786 37.763 1.00 38.44 15 LEU B O 1
ATOM 1160 N N . SER B 1 32 ? 26.913 69.354 36.167 1.00 37.82 16 SER B N 1
ATOM 1161 C CA . SER B 1 32 ? 28.287 69.743 36.437 1.00 37.31 16 SER B CA 1
ATOM 1162 C C . SER B 1 32 ? 28.490 70.089 37.906 1.00 36.19 16 SER B C 1
ATOM 1163 O O . SER B 1 32 ? 27.687 70.809 38.504 1.00 36.40 16 SER B O 1
ATOM 1166 N N . PHE B 1 33 ? 29.567 69.565 38.478 1.00 34.96 17 PHE B N 1
ATOM 1167 C CA . PHE B 1 33 ? 29.931 69.836 39.865 1.00 33.31 17 PHE B CA 1
ATOM 1168 C C . PHE B 1 33 ? 31.440 69.757 40.039 1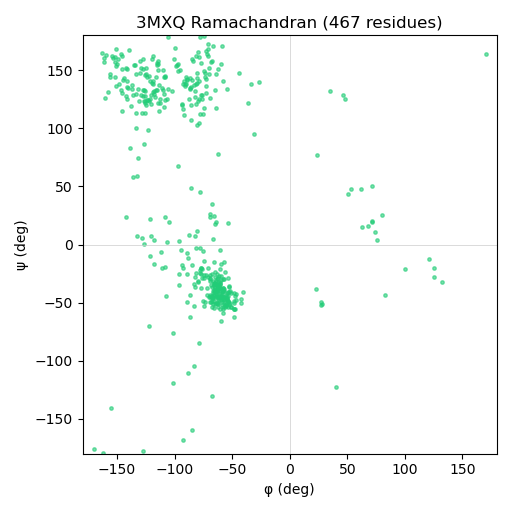.00 33.05 17 PHE B C 1
ATOM 1169 O O . PHE B 1 33 ? 32.136 69.309 39.135 1.00 33.35 17 PHE B O 1
ATOM 1177 N N . ALA B 1 34 ? 31.937 70.210 41.182 1.00 32.46 18 ALA B N 1
ATOM 1178 C CA . ALA B 1 34 ? 33.373 70.232 41.457 1.00 32.67 18 ALA B CA 1
ATOM 1179 C C . ALA B 1 34 ? 33.752 69.076 42.367 1.00 32.93 18 ALA B C 1
ATOM 1180 O O . ALA B 1 34 ? 33.114 68.837 43.389 1.00 33.18 18 ALA B O 1
ATOM 1182 N N . LEU B 1 35 ? 34.798 68.361 41.991 1.00 33.82 19 LEU B N 1
ATOM 1183 C CA . LEU B 1 35 ? 35.211 67.202 42.733 1.00 34.64 19 LEU B CA 1
ATOM 1184 C C . LEU B 1 35 ? 36.705 67.230 42.887 1.00 36.06 19 LEU B C 1
ATOM 1185 O O . LEU B 1 35 ? 37.440 67.391 41.911 1.00 35.77 19 LEU B O 1
ATOM 1190 N N . CYS B 1 36 ? 37.157 67.069 44.122 1.00 38.31 20 CYS B N 1
ATOM 1191 C CA . CYS B 1 36 ? 38.534 66.668 44.321 1.00 41.07 20 CYS B CA 1
ATOM 1192 C C . CYS B 1 36 ? 38.619 65.652 45.444 1.00 41.77 20 CYS B C 1
ATOM 1193 O O . CYS B 1 36 ? 37.665 65.450 46.189 1.00 42.09 20 CYS B O 1
ATOM 1196 N N . ILE B 1 37 ? 39.773 65.015 45.545 1.00 43.66 21 ILE B N 1
ATOM 1197 C CA . ILE B 1 37 ? 40.004 64.004 46.547 1.00 45.66 21 ILE B CA 1
ATOM 1198 C C . ILE B 1 37 ? 41.257 64.392 47.299 1.00 47.68 21 ILE B C 1
ATOM 1199 O O . ILE B 1 37 ? 42.313 64.604 46.694 1.00 47.83 21 ILE B O 1
ATOM 1204 N N . VAL B 1 38 ? 41.121 64.513 48.614 1.00 50.43 22 VAL B N 1
ATOM 1205 C CA . VAL B 1 38 ? 42.238 64.856 49.482 1.00 53.75 22 VAL B CA 1
ATOM 1206 C C . VAL B 1 38 ? 42.552 63.690 50.418 1.00 56.55 22 VAL B C 1
ATOM 1207 O O . VAL B 1 38 ? 41.691 62.836 50.667 1.00 56.98 22 VAL B O 1
ATOM 1211 N N . ARG B 1 39 ? 43.779 63.650 50.929 1.00 60.25 23 ARG B N 1
ATOM 1212 C CA . ARG B 1 39 ? 44.136 62.657 51.935 1.00 63.85 23 ARG B CA 1
ATOM 1213 C C . ARG B 1 39 ? 44.256 63.269 53.333 1.00 66.92 23 ARG B C 1
ATOM 1214 O O . ARG B 1 39 ? 44.060 64.475 53.504 1.00 67.17 23 ARG B O 1
ATOM 1222 N N . ASN B 1 40 ? 44.559 62.434 54.326 1.00 70.31 24 ASN B N 1
ATOM 1223 C CA . ASN B 1 40 ? 44.680 62.871 55.729 1.00 73.59 24 ASN B CA 1
ATOM 1224 C C . ASN B 1 40 ? 45.639 64.048 55.929 1.00 74.83 24 ASN B C 1
ATOM 1225 O O . ASN B 1 40 ? 45.404 64.905 56.777 1.00 75.15 24 ASN B O 1
ATOM 1230 N N . ASP B 1 41 ? 46.711 64.076 55.143 1.00 75.80 25 ASP B N 1
ATOM 1231 C CA . ASP B 1 41 ? 47.622 65.215 55.081 1.00 76.53 25 ASP B CA 1
ATOM 1232 C C . ASP B 1 41 ? 46.931 66.534 54.698 1.00 76.00 25 ASP B C 1
ATOM 1233 O O . ASP B 1 41 ? 47.504 67.605 54.891 1.00 76.16 25 ASP B O 1
ATOM 1238 N N . TYR B 1 42 ? 45.705 66.445 54.172 1.00 74.66 26 TYR B N 1
ATOM 1239 C CA . TYR B 1 42 ? 44.997 67.565 53.519 1.00 73.18 26 TYR B CA 1
ATOM 1240 C C . TYR B 1 42 ? 45.600 67.925 52.159 1.00 71.01 26 TYR B C 1
ATOM 1241 O O . TYR B 1 42 ? 45.401 69.029 51.655 1.00 70.95 26 TYR B O 1
ATOM 1250 N N . VAL B 1 43 ? 46.333 66.979 51.577 1.00 68.28 27 VAL B N 1
ATOM 1251 C CA . VAL B 1 43 ? 46.940 67.142 50.263 1.00 65.29 27 VAL B CA 1
ATOM 1252 C C . VAL B 1 43 ? 45.958 66.644 49.210 1.00 62.77 27 VAL B C 1
ATOM 1253 O O . VAL B 1 43 ? 45.231 65.679 49.448 1.00 62.84 27 VAL B O 1
ATOM 1257 N N . ILE B 1 44 ? 45.937 67.314 48.058 1.00 59.79 28 ILE B N 1
ATOM 1258 C CA . ILE B 1 44 ? 45.003 67.000 46.969 1.00 56.38 28 ILE B CA 1
ATOM 1259 C C . ILE B 1 44 ? 45.643 66.038 45.973 1.00 54.81 28 ILE B C 1
ATOM 1260 O O . ILE B 1 44 ? 46.669 66.350 45.370 1.00 54.86 28 ILE B O 1
ATOM 1265 N N . VAL B 1 45 ? 45.044 64.868 45.801 1.00 52.71 29 VAL B N 1
ATOM 1266 C CA . VAL B 1 45 ? 45.611 63.869 44.913 1.00 50.94 29 VAL B CA 1
ATOM 1267 C C . VAL B 1 45 ? 44.779 63.628 43.663 1.00 50.23 29 VAL B C 1
ATOM 1268 O O . VAL B 1 45 ? 45.196 62.876 42.789 1.00 50.39 29 VAL B O 1
ATOM 1272 N N . LYS B 1 46 ? 43.598 64.238 43.582 1.00 49.36 30 LYS B N 1
ATOM 1273 C CA . LYS B 1 46 ? 42.764 64.162 42.368 1.00 48.62 30 LYS B CA 1
ATOM 1274 C C . LYS B 1 46 ? 41.817 65.348 42.297 1.00 47.85 30 LYS B C 1
ATOM 1275 O O . LYS B 1 46 ? 41.376 65.848 43.325 1.00 47.83 30 LYS B O 1
ATOM 1281 N N . VAL B 1 47 ? 41.527 65.802 41.081 1.00 47.57 31 VAL B N 1
ATOM 1282 C CA . VAL B 1 47 ? 40.651 66.952 40.885 1.00 47.39 31 VAL B CA 1
ATOM 1283 C C . VAL B 1 47 ? 40.072 67.013 39.464 1.00 47.68 31 VAL B C 1
ATOM 1284 O O . VAL B 1 47 ? 40.807 66.893 38.487 1.00 47.69 31 VAL B O 1
ATOM 1288 N N . ASN B 1 48 ? 38.741 67.094 39.406 1.00 48.01 32 ASN B N 1
ATOM 1289 C CA . ASN B 1 48 ? 37.919 67.578 38.304 1.00 48.78 32 ASN B CA 1
ATOM 1290 C C . ASN B 1 48 ? 38.539 68.584 37.366 1.00 50.11 32 ASN B C 1
ATOM 1291 O O . ASN B 1 48 ? 39.180 69.528 37.821 1.00 50.25 32 ASN B O 1
ATOM 1296 N N . GLU B 1 49 ? 38.286 68.447 36.066 1.00 51.85 33 GLU B N 1
ATOM 1297 C CA . GLU B 1 49 ? 38.548 69.562 35.158 1.00 53.94 33 GLU B CA 1
ATOM 1298 C C . GLU B 1 49 ? 37.627 70.712 35.567 1.00 54.34 33 GLU B C 1
ATOM 1299 O O . GLU B 1 49 ? 38.038 71.872 35.582 1.00 54.39 33 GLU B O 1
ATOM 1305 N N . TYR B 1 50 ? 36.385 70.384 35.920 1.00 55.00 34 TYR B N 1
ATOM 1306 C CA . TYR B 1 50 ? 35.453 71.404 36.360 1.00 55.39 34 TYR B CA 1
ATOM 1307 C C . TYR B 1 50 ? 36.016 72.280 37.493 1.00 56.63 34 TYR B C 1
ATOM 1308 O O . TYR B 1 50 ? 35.999 73.503 37.399 1.00 56.46 34 TYR B O 1
ATOM 1317 N N . PHE B 1 51 ? 36.519 71.644 38.547 1.00 58.39 35 PHE B N 1
ATOM 1318 C CA . PHE B 1 51 ? 37.092 72.347 39.701 1.00 60.41 35 PHE B CA 1
ATOM 1319 C C . PHE B 1 51 ? 38.244 73.275 39.297 1.00 62.45 35 PHE B C 1
ATOM 1320 O O . PHE B 1 51 ? 38.238 74.467 39.617 1.00 62.42 35 PHE B O 1
ATOM 1328 N N . GLU B 1 52 ? 39.220 72.714 38.590 1.00 64.91 36 GLU B N 1
ATOM 1329 C CA . GLU B 1 52 ? 40.402 73.446 38.170 1.00 67.93 36 GLU B CA 1
ATOM 1330 C C . GLU B 1 52 ? 40.092 74.628 37.267 1.00 70.04 36 GLU B C 1
ATOM 1331 O O . GLU B 1 52 ? 40.763 75.649 37.343 1.00 70.36 36 GLU B O 1
ATOM 1337 N N . SER B 1 53 ? 39.068 74.493 36.431 1.00 72.91 37 SER B N 1
ATOM 1338 C CA . SER B 1 53 ? 38.632 75.572 35.553 1.00 75.76 37 SER B CA 1
ATOM 1339 C C . SER B 1 53 ? 37.717 76.577 36.256 1.00 77.90 37 SER B C 1
ATOM 1340 O O . SER B 1 53 ? 37.164 77.460 35.603 1.00 78.29 37 SER B O 1
ATOM 1343 N N . ARG B 1 54 ? 37.544 76.449 37.571 1.00 80.02 38 ARG B N 1
ATOM 1344 C CA . ARG B 1 54 ? 36.593 77.302 38.300 1.00 82.53 38 ARG B CA 1
ATOM 1345 C C . ARG B 1 54 ? 37.139 77.934 39.581 1.00 83.95 38 ARG B C 1
ATOM 1346 O O . ARG B 1 54 ? 36.393 78.562 40.340 1.00 84.11 38 ARG B O 1
ATOM 1354 N N . VAL B 1 55 ? 38.438 77.764 39.811 1.00 86.01 39 VAL B N 1
ATOM 1355 C CA . VAL B 1 55 ? 39.129 78.401 40.927 1.00 87.95 39 VAL B CA 1
ATOM 1356 C C . VAL B 1 55 ? 40.605 78.614 40.572 1.00 89.23 39 VAL B C 1
ATOM 1357 O O . VAL B 1 55 ? 41.206 77.779 39.890 1.00 89.63 39 VAL B O 1
ATOM 1359 N N . ILE B 1 56 ? 41.182 79.727 41.027 1.00 90.42 40 ILE B N 1
ATOM 1360 C CA . ILE B 1 56 ? 42.578 80.043 40.743 1.00 91.09 40 ILE B CA 1
ATOM 1361 C C . ILE B 1 56 ? 43.295 80.491 42.003 1.00 91.38 40 ILE B C 1
ATOM 1362 O O . ILE B 1 56 ? 44.508 80.336 42.121 1.00 91.50 40 ILE B O 1
ATOM 1372 N N . GLN B 1 63 ? 46.984 70.082 41.848 1.00 73.24 47 GLN B N 1
ATOM 1373 C CA . GLN B 1 63 ? 47.269 68.757 42.399 1.00 73.08 47 GLN B CA 1
ATOM 1374 C C . GLN B 1 63 ? 48.592 68.757 43.182 1.00 73.94 47 GLN B C 1
ATOM 1375 O O . GLN B 1 63 ? 49.619 69.251 42.693 1.00 73.74 47 GLN B O 1
ATOM 1381 N N . GLY B 1 64 ? 48.562 68.198 44.394 1.00 74.54 48 GLY B N 1
ATOM 1382 C CA . GLY B 1 64 ? 49.732 68.176 45.281 1.00 75.87 48 GLY B CA 1
ATOM 1383 C C . GLY B 1 64 ? 49.678 69.249 46.355 1.00 77.09 48 GLY B C 1
ATOM 1384 O O . GLY B 1 64 ? 50.346 69.142 47.380 1.00 76.74 48 GLY B O 1
ATOM 1385 N N . LYS B 1 65 ? 48.877 70.284 46.115 1.00 78.78 49 LYS B N 1
ATOM 1386 C CA . LYS B 1 65 ? 48.692 71.381 47.065 1.00 81.17 49 LYS B CA 1
ATOM 1387 C C . LYS B 1 65 ? 47.863 70.939 48.273 1.00 82.55 49 LYS B C 1
ATOM 1388 O O . LYS B 1 65 ? 47.199 69.898 48.247 1.00 82.69 49 LYS B O 1
ATOM 1394 N N . ASN B 1 66 ? 47.918 71.748 49.328 1.00 85.72 50 ASN B N 1
ATOM 1395 C CA . ASN B 1 66 ? 47.137 71.532 50.534 1.00 88.09 50 ASN B CA 1
ATOM 1396 C C . ASN B 1 66 ? 45.837 72.318 50.433 1.00 90.49 50 ASN B C 1
ATOM 1397 O O . ASN B 1 66 ? 45.849 73.542 50.286 1.00 90.43 50 ASN B O 1
ATOM 1402 N N . ILE B 1 67 ? 44.718 71.603 50.505 1.00 93.42 51 ILE B N 1
ATOM 1403 C CA . ILE B 1 67 ? 43.394 72.184 50.301 1.00 96.72 51 ILE B CA 1
ATOM 1404 C C . ILE B 1 67 ? 43.138 73.392 51.212 1.00 99.69 51 ILE B C 1
ATOM 1405 O O . ILE B 1 67 ? 42.391 74.303 50.848 1.00 99.95 51 ILE B O 1
ATOM 1410 N N . LEU B 1 68 ? 43.779 73.399 52.381 1.00 103.44 52 LEU B N 1
ATOM 1411 C CA . LEU B 1 68 ? 43.629 74.486 53.353 1.00 107.11 52 LEU B CA 1
ATOM 1412 C C . LEU B 1 68 ? 44.544 75.672 53.040 1.00 109.75 52 LEU B C 1
ATOM 1413 O O . LEU B 1 68 ? 44.177 76.825 53.280 1.00 109.98 52 LEU B O 1
ATOM 1418 N N . GLU B 1 69 ? 45.728 75.379 52.502 1.00 112.64 53 GLU B N 1
ATOM 1419 C CA . GLU B 1 69 ? 46.675 76.403 52.068 1.00 115.59 53 GLU B CA 1
ATOM 1420 C C . GLU B 1 69 ? 46.145 77.145 50.836 1.00 116.37 53 GLU B C 1
ATOM 1421 O O . GLU B 1 69 ? 46.415 78.333 50.656 1.00 116.69 53 GLU B O 1
ATOM 1427 N N . LEU B 1 70 ? 45.380 76.435 50.006 1.00 117.22 54 LEU B N 1
ATOM 1428 C CA . LEU B 1 70 ? 44.788 76.987 48.785 1.00 117.64 54 LEU B CA 1
ATOM 1429 C C . LEU B 1 70 ? 43.632 77.963 49.014 1.00 118.09 54 LEU B C 1
ATOM 1430 O O . LEU B 1 70 ? 43.491 78.937 48.272 1.00 118.10 54 LEU B O 1
ATOM 1435 N N . PHE B 1 71 ? 42.795 77.683 50.013 1.00 118.31 55 PHE B N 1
ATOM 1436 C CA . PHE B 1 71 ? 41.602 78.488 50.279 1.00 118.65 55 PHE B CA 1
ATOM 1437 C C . PHE B 1 71 ? 41.590 78.948 51.732 1.00 120.10 55 PHE B C 1
ATOM 1438 O O . PHE B 1 71 ? 40.996 78.291 52.590 1.00 120.04 55 PHE B O 1
ATOM 1446 N N . PRO B 1 72 ? 42.246 80.092 52.005 1.00 121.43 56 PRO B N 1
ATOM 1447 C CA . PRO B 1 72 ? 42.574 80.537 53.361 1.00 122.26 56 PRO B CA 1
ATOM 1448 C C . PRO B 1 72 ? 41.360 80.921 54.204 1.00 122.71 56 PRO B C 1
ATOM 1449 O O . PRO B 1 72 ? 41.277 80.519 55.364 1.00 122.88 56 PRO B O 1
ATOM 1453 N N . GLU B 1 73 ? 40.433 81.680 53.622 1.00 122.78 57 GLU B N 1
ATOM 1454 C CA . GLU B 1 73 ? 39.241 82.136 54.331 1.00 122.67 57 GLU B CA 1
ATOM 1455 C C . GLU B 1 73 ? 38.391 80.967 54.818 1.00 121.92 57 GLU B C 1
ATOM 1456 O O . GLU B 1 73 ? 37.753 81.043 55.867 1.00 122.01 57 GLU B O 1
ATOM 1458 N N . SER B 1 74 ? 38.412 79.880 54.053 1.00 121.03 58 SER B N 1
ATOM 1459 C CA . SER B 1 74 ? 37.551 78.725 54.287 1.00 119.58 58 SER B CA 1
ATOM 1460 C C . SER B 1 74 ? 38.211 77.659 55.155 1.00 118.61 58 SER B C 1
ATOM 1461 O O . SER B 1 74 ? 37.525 76.820 55.744 1.00 118.48 58 SER B O 1
ATOM 1464 N N . ALA B 1 75 ? 39.540 77.706 55.227 1.00 117.40 59 ALA B N 1
ATOM 1465 C CA . ALA B 1 75 ? 40.356 76.682 55.889 1.00 116.04 59 ALA B CA 1
ATOM 1466 C C . ALA B 1 75 ? 39.782 76.157 57.206 1.00 115.11 59 ALA B C 1
ATOM 1467 O O . ALA B 1 75 ? 39.836 74.957 57.475 1.00 114.86 59 ALA B O 1
ATOM 1469 N N . ASP B 1 76 ? 39.235 77.059 58.016 1.00 113.80 60 ASP B N 1
ATOM 1470 C CA . ASP B 1 76 ? 38.608 76.685 59.278 1.00 112.69 60 ASP B CA 1
ATOM 1471 C C . ASP B 1 76 ? 37.478 75.693 59.042 1.00 111.01 60 ASP B C 1
ATOM 1472 O O . ASP B 1 76 ? 37.474 74.599 59.606 1.00 111.00 60 ASP B O 1
ATOM 1477 N N . TYR B 1 77 ? 36.535 76.085 58.190 1.00 109.03 61 TYR B N 1
ATOM 1478 C CA . TYR B 1 77 ? 35.360 75.280 57.878 1.00 106.77 61 TYR B CA 1
ATOM 1479 C C . TYR B 1 77 ? 35.740 73.959 57.190 1.00 104.45 61 TYR B C 1
ATOM 1480 O O . TYR B 1 77 ? 35.209 72.896 57.524 1.00 104.21 61 TYR B O 1
ATOM 1489 N N . LEU B 1 78 ? 36.676 74.033 56.247 1.00 101.95 62 LEU B N 1
ATOM 1490 C CA . LEU B 1 78 ? 37.083 72.861 55.470 1.00 99.50 62 LEU B CA 1
ATOM 1491 C C . LEU B 1 78 ? 37.696 71.728 56.307 1.00 98.54 62 LEU B C 1
ATOM 1492 O O . LEU B 1 78 ? 37.353 70.550 56.114 1.00 98.40 62 LEU B O 1
ATOM 1497 N N . LYS B 1 79 ? 38.599 72.076 57.225 1.00 97.51 63 LYS B N 1
ATOM 1498 C CA . LYS B 1 79 ? 39.242 71.081 58.083 1.00 96.80 63 LYS B CA 1
ATOM 1499 C C . LYS B 1 79 ? 38.167 70.266 58.848 1.00 96.54 63 LYS B C 1
ATOM 1500 O O . LYS B 1 79 ? 38.150 69.002 59.094 1.00 96.11 63 LYS B O 1
ATOM 1506 N N . ARG B 1 80 ? 37.270 71.008 59.498 1.00 96.47 64 ARG B N 1
ATOM 1507 C CA . ARG B 1 80 ? 36.188 70.416 60.274 1.00 96.64 64 ARG B CA 1
ATOM 1508 C C . ARG B 1 80 ? 35.449 69.371 59.548 1.00 95.44 64 ARG B C 1
ATOM 1509 O O . ARG B 1 80 ? 35.400 68.177 59.946 1.00 95.62 64 ARG B O 1
ATOM 1517 N N . LYS B 1 81 ? 34.932 69.826 58.326 1.00 94.25 65 LYS B N 1
ATOM 1518 C CA . LYS B 1 81 ? 34.126 68.977 57.521 1.00 93.14 65 LYS B CA 1
ATOM 1519 C C . LYS B 1 81 ? 34.844 67.728 57.045 1.00 92.61 65 LYS B C 1
ATOM 1520 O O . LYS B 1 81 ? 34.219 66.670 56.926 1.00 92.57 65 LYS B O 1
ATOM 1526 N N . ILE B 1 82 ? 36.138 67.867 56.701 1.00 91.92 66 ILE B N 1
ATOM 1527 C CA . ILE B 1 82 ? 36.974 66.737 56.294 1.00 91.27 66 ILE B CA 1
ATOM 1528 C C . ILE B 1 82 ? 37.163 65.791 57.487 1.00 92.38 66 ILE B C 1
ATOM 1529 O O . ILE B 1 82 ? 36.866 64.600 57.425 1.00 92.29 66 ILE B O 1
ATOM 1534 N N . ASP B 1 83 ? 37.637 66.328 58.583 1.00 93.63 67 ASP B N 1
ATOM 1535 C CA . ASP B 1 83 ? 37.894 65.516 59.793 1.00 95.52 67 ASP B CA 1
ATOM 1536 C C . ASP B 1 83 ? 36.636 64.828 60.395 1.00 96.99 67 ASP B C 1
ATOM 1537 O O . ASP B 1 83 ? 36.715 63.755 60.989 1.00 97.12 67 ASP B O 1
ATOM 1542 N N . THR B 1 84 ? 35.482 65.444 60.158 1.00 98.71 68 THR B N 1
ATOM 1543 C CA . THR B 1 84 ? 34.214 64.843 60.593 1.00 100.98 68 THR B CA 1
ATOM 1544 C C . THR B 1 84 ? 34.119 63.466 59.893 1.00 102.84 68 THR B C 1
ATOM 1545 O O . THR B 1 84 ? 34.196 62.438 60.591 1.00 102.87 68 THR B O 1
ATOM 1549 N N . ALA B 1 85 ? 34.012 63.467 58.558 1.00 105.76 69 ALA B N 1
ATOM 1550 C CA . ALA B 1 85 ? 33.810 62.254 57.778 1.00 108.33 69 ALA B CA 1
ATOM 1551 C C . ALA B 1 85 ? 34.641 61.051 58.199 1.00 110.36 69 ALA B C 1
ATOM 1552 O O . ALA B 1 85 ? 34.152 59.921 58.224 1.00 110.48 69 ALA B O 1
ATOM 1554 N N . LEU B 1 86 ? 35.904 61.300 58.391 1.00 112.55 70 LEU B N 1
ATOM 1555 C CA . LEU B 1 86 ? 36.817 60.214 58.732 1.00 114.81 70 LEU B CA 1
ATOM 1556 C C . LEU B 1 86 ? 36.638 59.704 60.181 1.00 116.61 70 LEU B C 1
ATOM 1557 O O . LEU B 1 86 ? 36.931 58.531 60.468 1.00 116.67 70 LEU B O 1
ATOM 1562 N N . VAL B 1 87 ? 36.148 60.566 61.085 1.00 117.99 71 VAL B N 1
ATOM 1563 C CA . VAL B 1 87 ? 35.897 60.120 62.466 1.00 119.60 71 VAL B CA 1
ATOM 1564 C C . VAL B 1 87 ? 34.558 59.396 62.610 1.00 119.46 71 VAL B C 1
ATOM 1565 O O . VAL B 1 87 ? 34.474 58.419 63.366 1.00 119.70 71 VAL B O 1
ATOM 1569 N N . ILE B 1 88 ? 33.525 59.852 61.876 1.00 118.01 72 ILE B N 1
ATOM 1570 C CA . ILE B 1 88 ? 32.244 59.137 61.887 1.00 116.51 72 ILE B CA 1
ATOM 1571 C C . ILE B 1 88 ? 32.366 57.912 61.003 1.00 112.79 72 ILE B C 1
ATOM 1572 O O . ILE B 1 88 ? 31.562 56.981 61.111 1.00 113.11 72 ILE B O 1
ATOM 1577 N N . GLU B 1 89 ? 33.370 57.946 60.111 1.00 108.43 73 GLU B N 1
ATOM 1578 C CA . GLU B 1 89 ? 33.535 56.977 59.021 1.00 102.68 73 GLU B CA 1
ATOM 1579 C C . GLU B 1 89 ? 32.355 57.017 58.039 1.00 98.76 73 GLU B C 1
ATOM 1580 O O . GLU B 1 89 ? 32.195 56.113 57.215 1.00 98.54 73 GLU B O 1
ATOM 1586 N N . SER B 1 90 ? 31.549 58.079 58.116 1.00 93.90 74 SER B N 1
ATOM 1587 C CA . SER B 1 90 ? 30.412 58.272 57.207 1.00 89.15 74 SER B CA 1
ATOM 1588 C C . SER B 1 90 ? 30.419 59.646 56.510 1.00 86.28 74 SER B C 1
ATOM 1589 O O . SER B 1 90 ? 31.333 60.449 56.705 1.00 85.63 74 SER B O 1
ATOM 1592 N N . SER B 1 91 ? 29.386 59.898 55.703 1.00 83.27 75 SER B N 1
ATOM 1593 C CA . SER B 1 91 ? 29.296 61.083 54.845 1.00 80.64 75 SER B CA 1
ATOM 1594 C C . SER B 1 91 ? 28.731 62.337 55.526 1.00 79.77 75 SER B C 1
ATOM 1595 O O . SER B 1 91 ? 28.049 62.242 56.545 1.00 79.49 75 SER B O 1
ATOM 1598 N N . SER B 1 92 ? 29.013 63.503 54.943 1.00 78.79 76 SER B N 1
ATOM 1599 C CA . SER B 1 92 ? 28.591 64.792 55.501 1.00 78.89 76 SER B CA 1
ATOM 1600 C C . SER B 1 92 ? 28.102 65.756 54.421 1.00 78.86 76 SER B C 1
ATOM 1601 O O . SER B 1 92 ? 28.861 66.611 53.941 1.00 79.02 76 SER B O 1
ATOM 1604 N N . PHE B 1 93 ? 26.838 65.612 54.041 1.00 79.56 77 PHE B N 1
ATOM 1605 C CA . PHE B 1 93 ? 26.194 66.532 53.116 1.00 80.12 77 PHE B CA 1
ATOM 1606 C C . PHE B 1 93 ? 25.742 67.755 53.909 1.00 81.20 77 PHE B C 1
ATOM 1607 O O . PHE B 1 93 ? 24.977 67.616 54.859 1.00 81.31 77 PHE B O 1
ATOM 1615 N N . SER B 1 94 ? 26.221 68.943 53.539 1.00 82.09 78 SER B N 1
ATOM 1616 C CA . SER B 1 94 ? 25.919 70.172 54.294 1.00 83.70 78 SER B CA 1
ATOM 1617 C C . SER B 1 94 ? 25.966 71.446 53.448 1.00 84.36 78 SER B C 1
ATOM 1618 O O . SER B 1 94 ? 26.583 71.464 52.382 1.00 84.70 78 SER B O 1
ATOM 1621 N N . SER B 1 95 ? 25.325 72.509 53.932 1.00 85.50 79 SER B N 1
ATOM 1622 C CA . SER B 1 95 ? 25.395 73.822 53.283 1.00 86.24 79 SER B CA 1
ATOM 1623 C C . SER B 1 95 ? 26.583 74.634 53.793 1.00 86.57 79 SER B C 1
ATOM 1624 O O . SER B 1 95 ? 27.653 74.650 53.179 1.00 86.68 79 SER B O 1
ATOM 1627 N N . GLU B 1 97 ? 25.435 77.127 55.548 1.00 159.01 81 GLU B N 1
ATOM 1628 C CA . GLU B 1 97 ? 26.198 77.210 56.789 1.00 159.12 81 GLU B CA 1
ATOM 1629 C C . GLU B 1 97 ? 27.519 77.956 56.599 1.00 159.41 81 GLU B C 1
ATOM 1630 O O . GLU B 1 97 ? 27.883 78.795 57.424 1.00 159.32 81 GLU B O 1
ATOM 1632 N N . GLN B 1 98 ? 28.221 77.648 55.507 1.00 159.82 82 GLN B N 1
ATOM 1633 C CA . GLN B 1 98 ? 29.535 78.227 55.217 1.00 160.52 82 GLN B CA 1
ATOM 1634 C C . GLN B 1 98 ? 29.476 79.732 54.969 1.00 161.36 82 GLN B C 1
ATOM 1635 O O . GLN B 1 98 ? 28.622 80.218 54.224 1.00 161.34 82 GLN B O 1
ATOM 1637 N N . LYS B 1 99 ? 30.387 80.461 55.607 1.00 162.67 83 LYS B N 1
ATOM 1638 C CA . LYS B 1 99 ? 30.497 81.906 55.418 1.00 164.12 83 LYS B CA 1
ATOM 1639 C C . LYS B 1 99 ? 31.901 82.306 54.933 1.00 164.48 83 LYS B C 1
ATOM 1640 O O . LYS B 1 99 ? 32.049 82.701 53.772 1.00 164.57 83 LYS B O 1
ATOM 1646 N N . PRO B 1 100 ? 32.936 82.191 55.803 1.00 165.03 84 PRO B N 1
ATOM 1647 C CA . PRO B 1 100 ? 34.251 82.688 55.397 1.00 165.19 84 PRO B CA 1
ATOM 1648 C C . PRO B 1 100 ? 34.968 81.725 54.454 1.00 165.25 84 PRO B C 1
ATOM 1649 O O . PRO B 1 100 ? 34.889 81.887 53.235 1.00 165.26 84 PRO B O 1
ATOM 1653 N N . LEU B 1 102 ? 31.278 79.836 50.324 1.00 111.99 86 LEU B N 1
ATOM 1654 C CA . LEU B 1 102 ? 32.451 78.997 50.541 1.00 112.14 86 LEU B CA 1
ATOM 1655 C C . LEU B 1 102 ? 33.512 79.224 49.452 1.00 112.36 86 LEU B C 1
ATOM 1656 O O . LEU B 1 102 ? 34.004 80.345 49.298 1.00 112.23 86 LEU B O 1
ATOM 1658 N N . LEU B 1 103 ? 33.848 78.173 48.702 1.00 112.63 87 LEU B N 1
ATOM 1659 C CA . LEU B 1 103 ? 34.905 78.226 47.679 1.00 112.97 87 LEU B CA 1
ATOM 1660 C C . LEU B 1 103 ? 34.426 78.805 46.338 1.00 113.28 87 LEU B C 1
ATOM 1661 O O . LEU B 1 103 ? 33.438 78.321 45.782 1.00 113.29 87 LEU B O 1
ATOM 1663 N N . PRO B 1 104 ? 35.138 79.832 45.814 1.00 113.67 88 PRO B N 1
ATOM 1664 C CA . PRO B 1 104 ? 34.828 80.585 44.585 1.00 113.84 88 PRO B CA 1
ATOM 1665 C C . PRO B 1 104 ? 34.105 79.786 43.491 1.00 113.91 88 PRO B C 1
ATOM 1666 O O . PRO B 1 104 ? 33.461 80.372 42.615 1.00 113.82 88 PRO B O 1
ATOM 1670 N N . GLN B 1 117 ? 20.909 84.734 48.170 1.00 125.72 101 GLN B N 1
ATOM 1671 C CA . GLN B 1 117 ? 22.225 84.177 47.877 1.00 125.21 101 GLN B CA 1
ATOM 1672 C C . GLN B 1 117 ? 22.142 83.042 46.853 1.00 123.87 101 GLN B C 1
ATOM 1673 O O . GLN B 1 117 ? 21.046 82.585 46.504 1.00 124.15 101 GLN B O 1
ATOM 1680 N N . TYR B 1 119 ? 23.577 79.440 46.821 1.00 107.72 103 TYR B N 1
ATOM 1681 C CA . TYR B 1 119 ? 24.216 78.485 47.732 1.00 101.92 103 TYR B CA 1
ATOM 1682 C C . TYR B 1 119 ? 25.200 77.500 47.069 1.00 97.38 103 TYR B C 1
ATOM 1683 O O . TYR B 1 119 ? 25.119 77.223 45.867 1.00 97.04 103 TYR B O 1
ATOM 1685 N N . GLN B 1 120 ? 26.140 77.004 47.876 1.00 91.59 104 GLN B N 1
ATOM 1686 C CA . GLN B 1 120 ? 27.052 75.926 47.489 1.00 85.61 104 GLN B CA 1
ATOM 1687 C C . GLN B 1 120 ? 26.973 74.810 48.521 1.00 81.96 104 GLN B C 1
ATOM 1688 O O . GLN B 1 120 ? 27.351 74.993 49.678 1.00 81.52 104 GLN B O 1
ATOM 1694 N N . ASN B 1 121 ? 26.465 73.659 48.103 1.00 77.19 105 ASN B N 1
ATOM 1695 C CA . ASN B 1 121 ? 26.371 72.515 48.991 1.00 73.02 105 ASN B CA 1
ATOM 1696 C C . ASN B 1 121 ? 27.630 71.679 48.915 1.00 69.86 105 ASN B C 1
ATOM 1697 O O . ASN B 1 121 ? 28.218 71.527 47.840 1.00 69.79 105 ASN B O 1
ATOM 1702 N N . LEU B 1 122 ? 28.046 71.151 50.063 1.00 66.53 106 LEU B N 1
ATOM 1703 C CA . LEU B 1 122 ? 29.287 70.390 50.155 1.00 62.87 106 LEU B CA 1
ATOM 1704 C C . LEU B 1 122 ? 29.035 68.952 50.597 1.00 60.95 106 LEU B C 1
ATOM 1705 O O . LEU B 1 122 ? 28.228 68.696 51.492 1.00 60.65 106 LEU B O 1
ATOM 1710 N N . GLU B 1 123 ? 29.732 68.025 49.952 1.00 58.52 107 GLU B N 1
ATOM 1711 C CA . GLU B 1 123 ? 29.613 66.609 50.238 1.00 56.94 107 GLU B CA 1
ATOM 1712 C C . GLU B 1 123 ? 31.003 66.048 50.496 1.00 55.99 107 GLU B C 1
ATOM 1713 O O . GLU B 1 123 ? 31.920 66.259 49.701 1.00 56.07 107 GLU B O 1
ATOM 1719 N N . VAL B 1 124 ? 31.166 65.357 51.622 1.00 55.51 108 VAL B N 1
ATOM 1720 C CA . VAL B 1 124 ? 32.448 64.742 51.972 1.00 54.65 108 VAL B CA 1
ATOM 1721 C C . VAL B 1 124 ? 32.240 63.244 52.149 1.00 54.83 108 VAL B C 1
ATOM 1722 O O . VAL B 1 124 ? 31.377 62.827 52.922 1.00 54.91 108 VAL B O 1
ATOM 1726 N N . ILE B 1 125 ? 33.015 62.440 51.429 1.00 54.92 109 ILE B N 1
ATOM 1727 C CA . ILE B 1 125 ? 32.889 60.995 51.525 1.00 55.69 109 ILE B CA 1
ATOM 1728 C C . ILE B 1 125 ? 34.226 60.353 51.863 1.00 56.85 109 ILE B C 1
ATOM 1729 O O . ILE B 1 125 ? 35.182 60.511 51.117 1.00 56.94 109 ILE B O 1
ATOM 1734 N N . PRO B 1 126 ? 34.291 59.615 52.984 1.00 58.49 110 PRO B N 1
ATOM 1735 C CA . PRO B 1 126 ? 35.474 58.837 53.373 1.00 60.30 110 PRO B CA 1
ATOM 1736 C C . PRO B 1 126 ? 35.849 57.719 52.396 1.00 62.62 110 PRO B C 1
ATOM 1737 O O . PRO B 1 126 ? 34.985 57.171 51.727 1.00 62.64 110 PRO B O 1
ATOM 1741 N N . ILE B 1 127 ? 37.134 57.382 52.320 1.00 65.92 111 ILE B N 1
ATOM 1742 C CA . ILE B 1 127 ? 37.580 56.278 51.474 1.00 69.49 111 ILE B CA 1
ATOM 1743 C C . ILE B 1 127 ? 38.344 55.227 52.283 1.00 73.36 111 ILE B C 1
ATOM 1744 O O . ILE B 1 127 ? 39.544 55.379 52.557 1.00 73.29 111 ILE B O 1
ATOM 1749 N N . HIS B 1 128 ? 37.636 54.158 52.646 1.00 78.16 112 HIS B N 1
ATOM 1750 C CA . HIS B 1 128 ? 38.228 53.017 53.346 1.00 83.75 112 HIS B CA 1
ATOM 1751 C C . HIS B 1 128 ? 39.255 52.328 52.448 1.00 87.79 112 HIS B C 1
ATOM 1752 O O . HIS B 1 128 ? 38.903 51.818 51.381 1.00 88.14 112 HIS B O 1
ATOM 1759 N N . SER B 1 129 ? 40.517 52.318 52.877 1.00 92.91 113 SER B N 1
ATOM 1760 C CA . SER B 1 129 ? 41.576 51.576 52.181 1.00 97.97 113 SER B CA 1
ATOM 1761 C C . SER B 1 129 ? 41.387 50.065 52.378 1.00 101.72 113 SER B C 1
ATOM 1762 O O . SER B 1 129 ? 40.533 49.645 53.168 1.00 102.05 113 SER B O 1
ATOM 1765 N N . GLU B 1 130 ? 42.188 49.262 51.668 1.00 105.96 114 GLU B N 1
ATOM 1766 C CA . GLU B 1 130 ? 42.139 47.789 51.764 1.00 109.88 114 GLU B CA 1
ATOM 1767 C C . GLU B 1 130 ? 42.094 47.271 53.206 1.00 111.40 114 GLU B C 1
ATOM 1768 O O . GLU B 1 130 ? 41.337 46.347 53.511 1.00 111.76 114 GLU B O 1
ATOM 1774 N N . ASP B 1 131 ? 42.902 47.876 54.077 1.00 112.43 115 ASP B N 1
ATOM 1775 C CA . ASP B 1 131 ? 42.939 47.535 55.506 1.00 112.98 115 ASP B CA 1
ATOM 1776 C C . ASP B 1 131 ? 41.624 47.847 56.232 1.00 112.02 115 ASP B C 1
ATOM 1777 O O . ASP B 1 131 ? 41.208 47.098 57.115 1.00 112.19 115 ASP B O 1
ATOM 1782 N N . GLY B 1 132 ? 40.975 48.945 55.847 1.00 109.99 116 GLY B N 1
ATOM 1783 C CA . GLY B 1 132 ? 39.717 49.365 56.463 1.00 107.10 116 GLY B CA 1
ATOM 1784 C C . GLY B 1 132 ? 39.756 50.790 56.982 1.00 104.30 116 GLY B C 1
ATOM 1785 O O . GLY B 1 132 ? 38.721 51.457 57.058 1.00 104.46 116 GLY B O 1
ATOM 1786 N N . THR B 1 133 ? 40.953 51.250 57.344 1.00 101.46 117 THR B N 1
ATOM 1787 C CA . THR B 1 133 ? 41.153 52.613 57.834 1.00 97.89 117 THR B CA 1
ATOM 1788 C C . THR B 1 133 ? 41.083 53.606 56.684 1.00 94.68 117 THR B C 1
ATOM 1789 O O . THR B 1 133 ? 41.449 53.288 55.551 1.00 94.55 117 THR B O 1
ATOM 1793 N N . ILE B 1 134 ? 40.622 54.812 56.995 1.00 90.63 118 ILE B N 1
ATOM 1794 C CA . ILE B 1 134 ? 40.331 55.823 55.993 1.00 86.24 118 ILE B CA 1
ATOM 1795 C C . ILE B 1 134 ? 41.532 56.728 55.733 1.00 83.59 118 ILE B C 1
ATOM 1796 O O . ILE B 1 134 ? 41.913 57.525 56.592 1.00 83.29 118 ILE B O 1
ATOM 1801 N N . GLU B 1 135 ? 42.110 56.604 54.536 1.00 79.96 119 GLU B N 1
ATOM 1802 C CA . GLU B 1 135 ? 43.245 57.433 54.118 1.00 76.55 119 GLU B CA 1
ATOM 1803 C C . GLU B 1 135 ? 42.819 58.660 53.274 1.00 73.05 119 GLU B C 1
ATOM 1804 O O . GLU B 1 135 ? 43.511 59.684 53.266 1.00 72.81 119 GLU B O 1
ATOM 1810 N N . HIS B 1 136 ? 41.674 58.570 52.595 1.00 69.03 120 HIS B N 1
ATOM 1811 C CA . HIS B 1 136 ? 41.193 59.675 51.757 1.00 64.74 120 HIS B CA 1
ATOM 1812 C C . HIS B 1 136 ? 39.740 60.075 52.005 1.00 61.63 120 HIS B C 1
ATOM 1813 O O . HIS B 1 136 ? 38.950 59.284 52.515 1.00 61.08 120 HIS B O 1
ATOM 1820 N N . VAL B 1 137 ? 39.401 61.308 51.625 1.00 57.86 121 VAL B N 1
ATOM 1821 C CA . VAL B 1 137 ? 38.004 61.707 51.435 1.00 54.52 121 VAL B CA 1
ATOM 1822 C C . VAL B 1 137 ? 37.751 62.402 50.099 1.00 52.56 121 VAL B C 1
ATOM 1823 O O . VAL B 1 137 ? 38.601 63.109 49.577 1.00 52.47 121 VAL B O 1
ATOM 1827 N N . CYS B 1 138 ? 36.557 62.194 49.567 1.00 50.69 122 CYS B N 1
ATOM 1828 C CA . CYS B 1 138 ? 36.086 62.887 48.382 1.00 49.10 122 CYS B CA 1
ATOM 1829 C C . CYS B 1 138 ? 35.350 64.164 48.785 1.00 47.77 122 CYS B C 1
ATOM 1830 O O . CYS B 1 138 ? 34.600 64.170 49.751 1.00 47.54 122 CYS B O 1
ATOM 1833 N N . LEU B 1 139 ? 35.583 65.246 48.055 1.00 46.71 123 LEU B N 1
ATOM 1834 C CA . LEU B 1 139 ? 34.875 66.506 48.283 1.00 46.14 123 LEU B CA 1
ATOM 1835 C C . LEU B 1 139 ? 34.079 66.883 47.052 1.00 45.76 123 LEU B C 1
ATOM 1836 O O . LEU B 1 139 ? 34.608 66.863 45.936 1.00 45.70 123 LEU B O 1
ATOM 1841 N N . CYS B 1 140 ? 32.821 67.244 47.257 1.00 45.51 124 CYS B N 1
ATOM 1842 C CA . CYS B 1 140 ? 31.975 67.642 46.158 1.00 46.22 124 CYS B CA 1
ATOM 1843 C C . CYS B 1 140 ? 31.275 68.941 46.457 1.00 46.97 124 CYS B C 1
ATOM 1844 O O . CYS B 1 140 ? 30.565 69.062 47.450 1.00 46.80 124 CYS B O 1
ATOM 1847 N N . VAL B 1 141 ? 31.469 69.912 45.579 1.00 48.39 125 VAL B N 1
ATOM 1848 C CA . VAL B 1 141 ? 30.784 71.187 45.699 1.00 50.22 125 VAL B CA 1
ATOM 1849 C C . VAL B 1 141 ? 29.825 71.323 44.526 1.00 52.16 125 VAL B C 1
ATOM 1850 O O . VAL B 1 141 ? 30.172 70.981 43.400 1.00 51.95 125 VAL B O 1
ATOM 1854 N N . TYR B 1 142 ? 28.621 71.807 44.814 1.00 55.31 126 TYR B N 1
ATOM 1855 C CA . TYR B 1 142 ? 27.575 71.978 43.819 1.00 58.91 126 TYR B CA 1
ATOM 1856 C C . TYR B 1 142 ? 27.093 73.419 43.817 1.00 63.44 126 TYR B C 1
ATOM 1857 O O . TYR B 1 142 ? 27.155 74.097 44.839 1.00 63.62 126 TYR B O 1
ATOM 1866 N N . ASP B 1 143 ? 26.611 73.878 42.668 1.00 69.10 127 ASP B N 1
ATOM 1867 C CA . ASP B 1 143 ? 26.015 75.201 42.554 1.00 75.34 127 ASP B CA 1
ATOM 1868 C C . ASP B 1 143 ? 24.500 75.108 42.560 1.00 79.53 127 ASP B C 1
ATOM 1869 O O . ASP B 1 143 ? 23.932 74.046 42.287 1.00 79.88 127 ASP B O 1
ATOM 1874 N N . VAL B 1 144 ? 23.853 76.229 42.877 1.00 85.11 128 VAL B N 1
ATOM 1875 C CA . VAL B 1 144 ? 22.397 76.366 42.753 1.00 90.24 128 VAL B CA 1
ATOM 1876 C C . VAL B 1 144 ? 21.990 77.810 42.419 1.00 93.29 128 VAL B C 1
ATOM 1877 O O . VAL B 1 144 ? 22.547 78.770 42.965 1.00 93.86 128 VAL B O 1
ATOM 1881 N N . THR B 1 145 ? 21.028 77.944 41.508 1.00 96.37 129 THR B N 1
ATOM 1882 C CA . THR B 1 145 ? 20.486 79.240 41.117 1.00 98.62 129 THR B CA 1
ATOM 1883 C C . THR B 1 145 ? 19.508 79.754 42.171 1.00 99.39 129 THR B C 1
ATOM 1884 O O . THR B 1 145 ? 18.549 79.068 42.529 1.00 99.74 129 THR B O 1
ATOM 1886 N N . PHE C 1 12 ? 8.792 76.976 48.406 1.00 77.04 -4 PHE C N 1
ATOM 1887 C CA . PHE C 1 12 ? 10.107 77.665 48.576 1.00 76.94 -4 PHE C CA 1
ATOM 1888 C C . PHE C 1 12 ? 11.239 76.766 48.083 1.00 76.52 -4 PHE C C 1
ATOM 1889 O O . PHE C 1 12 ? 11.545 76.761 46.887 1.00 76.76 -4 PHE C O 1
ATOM 1891 N N . GLN C 1 13 ? 11.846 76.003 48.994 1.00 75.57 -3 GLN C N 1
ATOM 1892 C CA . GLN C 1 13 ? 12.873 75.025 48.630 1.00 74.43 -3 GLN C CA 1
ATOM 1893 C C . GLN C 1 13 ? 12.248 73.791 47.967 1.00 73.45 -3 GLN C C 1
ATOM 1894 O O . GLN C 1 13 ? 12.878 73.138 47.131 1.00 73.48 -3 GLN C O 1
ATOM 1896 N N . SER C 1 14 ? 11.002 73.488 48.339 1.00 72.11 -2 SER C N 1
ATOM 1897 C CA . SER C 1 14 ? 10.264 72.336 47.792 1.00 70.44 -2 SER C CA 1
ATOM 1898 C C . SER C 1 14 ? 10.023 72.412 46.283 1.00 68.97 -2 SER C C 1
ATOM 1899 O O . SER C 1 14 ? 10.324 71.470 45.558 1.00 68.50 -2 SER C O 1
ATOM 1902 N N . ASN C 1 15 ? 9.480 73.538 45.829 1.00 67.58 -1 ASN C N 1
ATOM 1903 C CA . ASN C 1 15 ? 9.282 73.783 44.406 1.00 66.14 -1 ASN C CA 1
ATOM 1904 C C . ASN C 1 15 ? 10.613 73.813 43.671 1.00 64.96 -1 ASN C C 1
ATOM 1905 O O . ASN C 1 15 ? 10.690 73.463 42.496 1.00 64.82 -1 ASN C O 1
ATOM 1910 N N . ALA C 1 16 ? 11.661 74.217 44.380 1.00 63.56 0 ALA C N 1
ATOM 1911 C CA . ALA C 1 16 ? 13.002 74.205 43.825 1.00 62.11 0 ALA C CA 1
ATOM 1912 C C . ALA C 1 16 ? 13.440 72.772 43.535 1.00 61.10 0 ALA C C 1
ATOM 1913 O O . ALA C 1 16 ? 13.903 72.479 42.430 1.00 61.30 0 ALA C O 1
ATOM 1923 N N . ALA C 1 18 ? 11.380 70.149 43.291 1.00 54.56 2 ALA C N 1
ATOM 1924 C C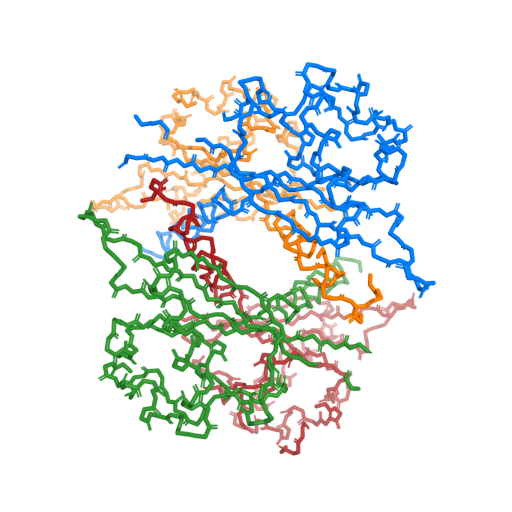A . ALA C 1 18 ? 10.420 69.637 42.320 1.00 52.52 2 ALA C CA 1
ATOM 1925 C C . ALA C 1 18 ? 10.761 70.068 40.893 1.00 51.19 2 ALA C C 1
ATOM 1926 O O . ALA C 1 18 ? 10.807 69.232 39.984 1.00 50.88 2 ALA C O 1
ATOM 1928 N N . LYS C 1 19 ? 11.002 71.366 40.709 1.00 49.59 3 LYS C N 1
ATOM 1929 C CA . LYS C 1 19 ? 11.283 71.912 39.387 1.00 48.22 3 LYS C CA 1
ATOM 1930 C C . LYS C 1 19 ? 12.552 71.298 38.827 1.00 46.63 3 LYS C C 1
ATOM 1931 O O . LYS C 1 19 ? 12.656 71.050 37.618 1.00 46.53 3 LYS C O 1
ATOM 1937 N N . SER C 1 20 ? 13.488 71.017 39.726 1.00 44.71 4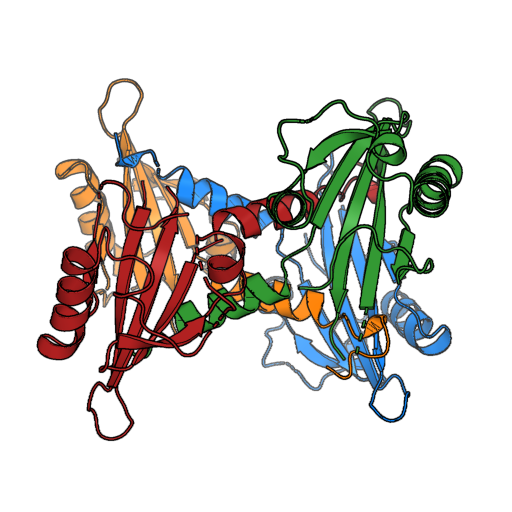 SER C N 1
ATOM 1938 C CA . SER C 1 20 ? 14.752 70.398 39.370 1.00 43.00 4 SER C CA 1
ATOM 1939 C C . SER C 1 20 ? 14.570 68.967 38.863 1.00 41.82 4 SER C C 1
ATOM 1940 O O . SER C 1 20 ? 15.124 68.601 37.834 1.00 41.42 4 SER C O 1
ATOM 1943 N N . ARG C 1 21 ? 13.770 68.167 39.564 1.00 40.86 5 ARG C N 1
ATOM 1944 C CA . ARG C 1 21 ? 13.539 66.779 39.158 1.00 40.11 5 ARG C CA 1
ATOM 1945 C C . ARG C 1 21 ? 12.736 66.719 37.870 1.00 39.38 5 ARG C C 1
ATOM 1946 O O . ARG C 1 21 ? 12.946 65.845 37.036 1.00 39.14 5 ARG C O 1
ATOM 1954 N N . LEU C 1 22 ? 11.819 67.667 37.727 1.00 38.76 6 LEU C N 1
ATOM 1955 C CA . LEU C 1 22 ? 10.985 67.810 36.549 1.00 38.37 6 LEU C CA 1
ATOM 1956 C C . LEU C 1 22 ? 11.821 68.121 35.304 1.00 37.87 6 LEU C C 1
ATOM 1957 O O . LEU C 1 22 ? 11.607 67.545 34.230 1.00 37.98 6 LEU C O 1
ATOM 1962 N N . LEU C 1 23 ? 12.780 69.029 35.460 1.00 37.07 7 LEU C N 1
ATOM 1963 C CA . LEU C 1 23 ? 13.612 69.457 34.361 1.00 36.11 7 LEU C CA 1
ATOM 1964 C C . LEU C 1 23 ? 14.510 68.314 33.944 1.00 35.70 7 LEU C C 1
ATOM 1965 O O . LEU C 1 23 ? 14.615 67.987 32.749 1.00 36.09 7 LEU C O 1
ATOM 1970 N N . LEU C 1 24 ? 15.165 67.712 34.933 1.00 34.93 8 LEU C N 1
ATOM 1971 C CA . LEU C 1 24 ? 16.078 66.606 34.687 1.00 34.18 8 LEU C CA 1
ATOM 1972 C C . LEU C 1 24 ? 15.354 65.520 33.894 1.00 33.82 8 LEU C C 1
ATOM 1973 O O . LEU C 1 24 ? 15.841 65.040 32.866 1.00 34.18 8 LEU C O 1
ATOM 1978 N N . SER C 1 25 ? 14.170 65.171 34.378 1.00 33.18 9 SER C N 1
ATOM 1979 C CA . SER C 1 25 ? 13.353 64.173 33.769 1.00 32.62 9 SER C CA 1
ATOM 1980 C C . SER C 1 25 ? 13.051 64.515 32.328 1.00 32.61 9 SER C C 1
ATOM 1981 O O . SER C 1 25 ? 13.007 63.633 31.494 1.00 32.75 9 SER C O 1
ATOM 1984 N N . GLU C 1 26 ? 12.833 65.789 32.033 1.00 32.68 10 GLU C N 1
ATOM 1985 C CA . GLU C 1 26 ? 12.342 66.166 30.719 1.00 33.06 10 GLU C CA 1
ATOM 1986 C C . GLU C 1 26 ? 13.511 66.177 29.734 1.00 32.88 10 GLU C C 1
ATOM 1987 O O . GLU C 1 26 ? 13.328 65.871 28.542 1.00 33.28 10 GLU C O 1
ATOM 1993 N N . LEU C 1 27 ? 14.717 66.497 30.223 1.00 32.07 11 LEU C N 1
ATOM 1994 C CA . LEU C 1 27 ? 15.912 66.373 29.391 1.00 31.54 11 LEU C CA 1
ATOM 1995 C C . LEU C 1 27 ? 16.222 64.900 29.090 1.00 31.85 11 LEU C C 1
ATOM 1996 O O . LEU C 1 27 ? 16.557 64.560 27.953 1.00 31.93 11 LEU C O 1
ATOM 2001 N N . LEU C 1 28 ? 16.144 64.025 30.092 1.00 31.95 12 LEU C N 1
ATOM 2002 C CA . LEU C 1 28 ? 16.464 62.627 29.826 1.00 32.52 12 LEU C CA 1
ATOM 2003 C C . LEU C 1 28 ? 15.470 61.999 28.858 1.00 33.28 12 LEU C C 1
ATOM 2004 O O . LEU C 1 28 ? 15.856 61.150 28.048 1.00 33.28 12 LEU C O 1
ATOM 2009 N N . ASP C 1 29 ? 14.205 62.408 28.929 1.00 34.06 13 ASP C N 1
ATOM 2010 C CA . ASP C 1 29 ? 13.213 61.862 28.016 1.00 35.48 13 ASP C CA 1
ATOM 2011 C C . ASP C 1 29 ? 13.565 62.328 26.596 1.00 35.44 13 ASP C C 1
ATOM 2012 O O . ASP C 1 29 ? 13.516 61.545 25.650 1.00 36.33 13 ASP C O 1
ATOM 2017 N N . GLN C 1 30 ? 13.957 63.588 26.441 1.00 34.42 14 GLN C N 1
ATOM 2018 C CA . GLN C 1 30 ? 14.228 64.118 25.106 1.00 33.25 14 GLN C CA 1
ATOM 2019 C C . GLN C 1 30 ? 15.566 63.669 24.494 1.00 31.98 14 GLN C C 1
ATOM 2020 O O . GLN C 1 30 ? 15.703 63.587 23.271 1.00 31.79 14 GLN C O 1
ATOM 2026 N N . LEU C 1 31 ? 16.548 63.389 25.338 1.00 30.65 15 LEU C N 1
ATOM 2027 C CA . LEU C 1 31 ? 17.835 62.886 24.875 1.00 29.27 15 LEU C CA 1
ATOM 2028 C C . LEU C 1 31 ? 17.928 61.374 24.770 1.00 28.72 15 LEU C C 1
ATOM 2029 O O . LEU C 1 31 ? 18.902 60.867 24.284 1.00 29.33 15 LEU C O 1
ATOM 2034 N N . SER C 1 32 ? 16.948 60.628 25.222 1.00 28.54 16 SER C N 1
ATOM 2035 C CA . SER C 1 32 ? 17.117 59.177 25.206 1.00 28.44 16 SER C CA 1
ATOM 2036 C C . SER C 1 32 ? 17.089 58.660 23.786 1.00 27.78 16 SER C C 1
ATOM 2037 O O . SER C 1 32 ? 16.403 59.219 22.947 1.00 28.40 16 SER C O 1
ATOM 2040 N N . PHE C 1 33 ? 17.851 57.610 23.508 1.00 27.17 17 PHE C N 1
ATOM 2041 C CA . PHE C 1 33 ? 17.886 57.018 22.166 1.00 26.26 17 PHE C CA 1
ATOM 2042 C C . PHE C 1 33 ? 18.276 55.566 22.238 1.00 25.96 17 PHE C C 1
ATOM 2043 O O . PHE C 1 33 ? 18.836 55.116 23.239 1.00 25.99 17 PHE C O 1
ATOM 2051 N N . ALA C 1 34 ? 17.994 54.839 21.169 1.00 25.51 18 ALA C N 1
ATOM 2052 C CA . ALA C 1 34 ? 18.318 53.429 21.118 1.00 25.58 18 ALA C CA 1
ATOM 2053 C C . ALA C 1 34 ? 19.724 53.253 20.569 1.00 25.95 18 ALA C C 1
ATOM 2054 O O . ALA C 1 34 ? 20.144 53.972 19.664 1.00 26.39 18 ALA C O 1
ATOM 2056 N N . LEU C 1 35 ? 20.462 52.301 21.116 1.00 26.58 19 LEU C N 1
ATOM 2057 C CA . LEU C 1 35 ? 21.831 52.090 20.687 1.00 27.26 19 LEU C CA 1
ATOM 2058 C C . LEU C 1 35 ? 22.101 50.625 20.651 1.00 28.47 19 LEU C C 1
ATOM 2059 O O . LEU C 1 35 ? 21.752 49.892 21.581 1.00 29.14 19 LEU C O 1
ATOM 2064 N N . CYS C 1 36 ? 22.744 50.198 19.581 1.00 29.89 20 CYS C N 1
ATOM 2065 C CA . CYS C 1 36 ? 23.019 48.800 19.371 1.00 31.76 20 CYS C CA 1
ATOM 2066 C C . CYS C 1 36 ? 24.358 48.697 18.689 1.00 32.21 20 CYS C C 1
ATOM 2067 O O . CYS C 1 36 ? 24.677 49.527 17.837 1.00 32.56 20 CYS C O 1
ATOM 2070 N N . ILE C 1 37 ? 25.145 47.694 19.066 1.00 33.29 21 ILE C N 1
ATOM 2071 C CA . ILE C 1 37 ? 26.444 47.472 18.435 1.00 34.51 21 ILE C CA 1
ATOM 2072 C C . ILE C 1 37 ? 26.382 46.103 17.795 1.00 36.04 21 ILE C C 1
ATOM 2073 O O . ILE C 1 37 ? 25.955 45.135 18.460 1.00 36.38 21 ILE C O 1
ATOM 2078 N N . VAL C 1 38 ? 26.785 46.016 16.523 1.00 37.48 22 VAL C N 1
ATOM 2079 C CA . VAL C 1 38 ? 26.825 44.728 15.819 1.00 39.77 22 VAL C CA 1
ATOM 2080 C C . VAL C 1 38 ? 28.162 44.424 15.157 1.00 41.83 22 VAL C C 1
ATOM 2081 O O . VAL C 1 38 ? 28.881 45.327 14.753 1.00 41.97 22 VAL C O 1
ATOM 2085 N N . ARG C 1 39 ? 28.472 43.138 15.044 1.00 44.64 23 ARG C N 1
ATOM 2086 C CA . ARG C 1 39 ? 29.663 42.667 14.364 1.00 47.67 23 ARG C CA 1
ATOM 2087 C C . ARG C 1 39 ? 29.488 42.800 12.848 1.00 49.50 23 ARG C C 1
ATOM 2088 O O . ARG C 1 39 ? 28.441 43.256 12.386 1.00 49.96 23 ARG C O 1
ATOM 2096 N N . ASN C 1 40 ? 30.521 42.409 12.093 1.00 51.73 24 ASN C N 1
ATOM 2097 C CA . ASN C 1 40 ? 30.466 42.246 10.635 1.00 53.46 24 ASN C CA 1
ATOM 2098 C C . ASN C 1 40 ? 29.337 41.364 10.158 1.00 53.96 24 ASN C C 1
ATOM 2099 O O . ASN C 1 40 ? 28.782 41.608 9.089 1.00 54.15 24 ASN C O 1
ATOM 2104 N N . ASP C 1 41 ? 29.037 40.319 10.933 1.00 54.29 25 ASP C N 1
ATOM 2105 C CA . ASP C 1 41 ? 28.035 39.319 10.561 1.00 54.25 25 ASP C CA 1
ATOM 2106 C C . ASP C 1 41 ? 26.664 39.765 11.021 1.00 52.92 25 ASP C C 1
ATOM 2107 O O . ASP C 1 41 ? 25.699 39.005 10.947 1.00 53.23 25 ASP C O 1
ATOM 2112 N N . TYR C 1 42 ? 26.580 40.998 11.497 1.00 51.07 26 TYR C N 1
ATOM 2113 C CA . TYR C 1 42 ? 25.320 41.572 11.950 1.00 49.34 26 TYR C CA 1
ATOM 2114 C C . TYR C 1 42 ? 24.871 40.930 13.261 1.00 48.02 26 TYR C C 1
ATOM 2115 O O . TYR C 1 42 ? 23.710 41.006 13.648 1.00 48.04 26 TYR C O 1
ATOM 2124 N N . VAL C 1 43 ? 25.822 40.312 13.944 1.00 46.34 27 VAL C N 1
ATOM 2125 C CA . VAL C 1 43 ? 25.582 39.733 15.241 1.00 44.67 27 VAL C CA 1
ATOM 2126 C C . VAL C 1 43 ? 25.601 40.845 16.277 1.00 43.49 27 VAL C C 1
ATOM 2127 O O . VAL C 1 43 ? 26.574 41.584 16.367 1.00 43.60 27 VAL C O 1
ATOM 2131 N N . ILE C 1 44 ? 24.526 40.954 17.058 1.00 42.09 28 ILE C N 1
ATOM 2132 C CA . ILE C 1 44 ? 24.421 41.934 18.142 1.00 40.60 28 ILE C CA 1
ATOM 2133 C C . ILE C 1 44 ? 25.378 41.582 19.270 1.00 40.46 28 ILE C C 1
ATOM 2134 O O . ILE C 1 44 ? 25.346 40.460 19.784 1.00 40.62 28 ILE C O 1
ATOM 2139 N N . VAL C 1 45 ? 26.227 42.527 19.659 1.00 39.93 29 VAL C N 1
ATOM 2140 C CA . VAL C 1 45 ? 27.087 42.312 20.828 1.00 39.94 29 VAL C CA 1
ATOM 2141 C C . VAL C 1 45 ? 26.731 43.191 22.033 1.00 39.74 29 VAL C C 1
ATOM 2142 O O . VAL C 1 45 ? 27.093 42.866 23.160 1.00 39.73 29 VAL C O 1
ATOM 2146 N N . LYS C 1 46 ? 26.016 44.287 21.795 1.00 39.24 30 LYS C N 1
ATOM 2147 C CA . LYS C 1 46 ? 25.630 45.214 22.862 1.00 39.23 30 LYS C CA 1
ATOM 2148 C C . LYS C 1 46 ? 24.327 45.903 22.500 1.00 38.27 30 LYS C C 1
ATOM 2149 O O . LYS C 1 46 ? 24.006 46.063 21.329 1.00 38.96 30 LYS C O 1
ATOM 2155 N N . VAL C 1 47 ? 23.589 46.328 23.510 1.00 37.40 31 VAL C N 1
ATOM 2156 C CA . VAL C 1 47 ? 22.307 46.971 23.311 1.00 36.52 31 VAL C CA 1
ATOM 2157 C C . VAL C 1 47 ? 22.052 47.831 24.536 1.00 36.63 31 VAL C C 1
ATOM 2158 O O . VAL C 1 47 ? 22.445 47.454 25.624 1.00 36.75 31 VAL C O 1
ATOM 2162 N N . ASN C 1 48 ? 21.427 48.993 24.387 1.00 36.56 32 ASN C N 1
ATOM 2163 C CA . ASN C 1 48 ? 21.143 49.787 25.588 1.00 37.22 32 ASN C CA 1
ATOM 2164 C C . ASN C 1 48 ? 19.706 49.659 26.114 1.00 38.32 32 ASN C C 1
ATOM 2165 O O . ASN C 1 48 ? 18.841 49.091 25.451 1.00 38.53 32 ASN C O 1
ATOM 2170 N N . GLU C 1 49 ? 19.466 50.170 27.315 1.00 40.11 33 GLU C N 1
ATOM 2171 C CA . GLU C 1 49 ? 18.157 50.043 27.961 1.00 41.72 33 GLU C CA 1
ATOM 2172 C C . GLU C 1 49 ? 17.017 50.535 27.064 1.00 41.72 33 GLU C C 1
ATOM 2173 O O . GLU C 1 49 ? 15.962 49.898 27.022 1.00 41.72 33 GLU C O 1
ATOM 2179 N N . TYR C 1 50 ? 17.216 51.648 26.348 1.00 41.77 34 TYR C N 1
ATOM 2180 C CA . TYR C 1 50 ? 16.131 52.183 25.527 1.00 42.44 34 TYR C CA 1
ATOM 2181 C C . TYR C 1 50 ? 15.761 51.240 24.396 1.00 42.49 34 TYR C C 1
ATOM 2182 O O . TYR C 1 50 ? 14.583 51.137 24.017 1.00 42.50 34 TYR C O 1
ATOM 2191 N N . PHE C 1 51 ? 16.767 50.532 23.884 1.00 42.48 35 PHE C N 1
ATOM 2192 C CA . PHE C 1 51 ? 16.551 49.553 22.836 1.00 42.36 35 PHE C CA 1
ATOM 2193 C C . PHE C 1 51 ? 15.737 48.384 23.392 1.00 43.27 35 PHE C C 1
ATOM 2194 O O . PHE C 1 51 ? 14.676 48.042 22.841 1.00 43.34 35 PHE C O 1
ATOM 2202 N N . GLU C 1 52 ? 16.216 47.792 24.490 1.00 43.95 36 GLU C N 1
ATOM 2203 C CA . GLU C 1 52 ? 15.526 46.672 25.121 1.00 44.79 36 GLU C CA 1
ATOM 2204 C C . GLU C 1 52 ? 14.052 46.949 25.316 1.00 44.96 36 GLU C C 1
ATOM 2205 O O . GLU C 1 52 ? 13.214 46.074 25.090 1.00 45.43 36 GLU C O 1
ATOM 2211 N N . SER C 1 53 ? 13.733 48.165 25.737 1.00 45.20 37 SER C N 1
ATOM 2212 C CA . SER C 1 53 ? 12.377 48.472 26.172 1.00 45.83 37 SER C CA 1
ATOM 2213 C C . SER C 1 53 ? 11.433 48.754 25.012 1.00 45.96 37 SER C C 1
ATOM 2214 O O . SER C 1 53 ? 10.245 48.971 25.226 1.00 46.41 37 SER C O 1
ATOM 2217 N N . ARG C 1 54 ? 11.953 48.745 23.790 1.00 45.98 38 ARG C N 1
ATOM 2218 C CA . ARG C 1 54 ? 11.151 49.113 22.632 1.00 46.05 38 ARG C CA 1
ATOM 2219 C C . ARG C 1 54 ? 11.064 47.984 21.611 1.00 46.25 38 ARG C C 1
ATOM 2220 O O . ARG C 1 54 ? 10.541 48.153 20.508 1.00 46.35 38 ARG C O 1
ATOM 2228 N N . VAL C 1 55 ? 11.578 46.826 21.997 1.00 46.48 39 VAL C N 1
ATOM 2229 C CA . VAL C 1 55 ? 11.406 45.617 21.222 1.00 47.01 39 VAL C CA 1
ATOM 2230 C C . VAL C 1 55 ? 10.854 44.552 22.148 1.00 48.06 39 VAL C C 1
ATOM 2231 O O . VAL C 1 55 ? 10.964 44.666 23.367 1.00 48.13 39 VAL C O 1
ATOM 2235 N N . ILE C 1 56 ? 10.245 43.526 21.574 1.00 49.33 40 ILE C N 1
ATOM 2236 C CA . ILE C 1 56 ? 9.697 42.428 22.357 1.00 50.88 40 ILE C CA 1
ATOM 2237 C C . ILE C 1 56 ? 10.755 41.615 23.089 1.00 51.55 40 ILE C C 1
ATOM 2238 O O . ILE C 1 56 ? 10.440 40.856 23.991 1.00 51.62 40 ILE C O 1
ATOM 2243 N N . PHE C 1 57 ? 12.010 41.779 22.706 1.00 52.43 41 PHE C N 1
ATOM 2244 C CA . PHE C 1 57 ? 13.056 40.948 23.265 1.00 53.71 41 PHE C CA 1
ATOM 2245 C C . PHE C 1 57 ? 13.806 41.621 24.402 1.00 54.58 41 PHE C C 1
ATOM 2246 O O . PHE C 1 57 ? 13.864 42.846 24.516 1.00 54.52 41 PHE C O 1
ATOM 2254 N N . ASP C 1 58 ? 14.355 40.776 25.257 1.00 56.35 42 ASP C N 1
ATOM 2255 C CA . ASP C 1 58 ? 15.273 41.185 26.290 1.00 57.68 42 ASP C CA 1
ATOM 2256 C C . ASP C 1 58 ? 16.650 41.257 25.658 1.00 58.24 42 ASP C C 1
ATOM 2257 O O . ASP C 1 58 ? 16.899 40.632 24.625 1.00 57.96 42 ASP C O 1
ATOM 2262 N N . GLY C 1 59 ? 17.533 42.034 26.280 1.00 59.05 43 GLY C N 1
ATOM 2263 C CA . GLY C 1 59 ? 18.918 42.172 25.839 1.00 59.77 43 GLY C CA 1
ATOM 2264 C C . GLY C 1 59 ? 19.694 40.877 25.966 1.00 60.63 43 GLY C C 1
ATOM 2265 O O . GLY C 1 59 ? 20.687 40.678 25.269 1.00 60.78 43 GLY C O 1
ATOM 2266 N N . GLU C 1 60 ? 19.235 39.993 26.848 1.00 61.19 44 GLU C N 1
ATOM 2267 C CA . GLU C 1 60 ? 19.893 38.712 27.059 1.00 61.78 44 GLU C CA 1
ATOM 2268 C C . GLU C 1 60 ? 19.730 37.784 25.862 1.00 61.21 44 GLU C C 1
ATOM 2269 O O . GLU C 1 60 ? 20.714 37.222 25.373 1.00 61.25 44 GLU C O 1
ATOM 2275 N N . THR C 1 61 ? 18.499 37.635 25.379 1.00 60.30 45 THR C N 1
ATOM 2276 C CA . THR C 1 61 ? 18.266 36.772 24.226 1.00 59.30 45 THR C CA 1
ATOM 2277 C C . THR C 1 61 ? 18.894 37.367 22.979 1.00 58.15 45 THR C C 1
ATOM 2278 O O . THR C 1 61 ? 19.372 36.636 22.120 1.00 58.67 45 THR C O 1
ATOM 2290 N N . GLN C 1 63 ? 21.728 39.152 22.632 1.00 52.87 47 GLN C N 1
ATOM 2291 C CA . GLN C 1 63 ? 23.171 38.872 22.589 1.00 52.12 47 GLN C CA 1
ATOM 2292 C C . GLN C 1 63 ? 23.505 37.722 21.642 1.00 51.09 47 GLN C C 1
ATOM 2293 O O . GLN C 1 63 ? 22.960 36.628 21.783 1.00 51.19 47 GLN C O 1
ATOM 2299 N N . GLY C 1 64 ? 24.398 37.957 20.687 1.00 49.34 48 GLY C N 1
ATOM 2300 C CA . GLY C 1 64 ? 24.863 36.875 19.822 1.00 47.52 48 GLY C CA 1
ATOM 2301 C C . GLY C 1 64 ? 23.864 36.411 18.779 1.00 45.79 48 GLY C C 1
ATOM 2302 O O . GLY C 1 64 ? 24.067 35.388 18.133 1.00 45.73 48 GLY C O 1
ATOM 2303 N N . LYS C 1 65 ? 22.784 37.169 18.619 1.00 43.89 49 LYS C N 1
ATOM 2304 C CA . LYS C 1 65 ? 21.854 36.983 17.514 1.00 41.84 49 LYS C CA 1
ATOM 2305 C C . LYS C 1 65 ? 22.146 37.940 16.347 1.00 39.54 49 LYS C C 1
ATOM 2306 O O . LYS C 1 65 ? 22.733 39.000 16.521 1.00 39.27 49 LYS C O 1
ATOM 2312 N N . ASN C 1 66 ? 21.730 37.536 15.154 1.00 37.51 50 ASN C N 1
ATOM 2313 C CA . ASN C 1 66 ? 21.894 38.306 13.939 1.00 34.99 50 ASN C CA 1
ATOM 2314 C C . ASN C 1 66 ? 20.722 39.267 13.840 1.00 34.31 50 ASN C C 1
ATOM 2315 O O . ASN C 1 66 ? 19.562 38.848 13.801 1.00 34.34 50 ASN C O 1
ATOM 2320 N N . ILE C 1 67 ? 21.025 40.557 13.803 1.00 33.88 51 ILE C N 1
ATOM 2321 C CA . ILE C 1 67 ? 19.992 41.587 13.758 1.00 33.99 51 ILE C CA 1
ATOM 2322 C C . ILE C 1 67 ? 19.075 41.466 12.527 1.00 34.77 51 ILE C C 1
ATOM 2323 O O . ILE C 1 67 ? 17.897 41.810 12.593 1.00 35.03 51 ILE C O 1
ATOM 2328 N N . LEU C 1 68 ? 19.602 40.955 11.420 1.00 35.57 52 LEU C N 1
ATOM 2329 C CA . LEU C 1 68 ? 18.796 40.822 10.215 1.00 36.61 52 LEU C CA 1
ATOM 2330 C C . LEU C 1 68 ? 17.768 39.726 10.433 1.00 37.78 52 LEU C C 1
ATOM 2331 O O . LEU C 1 68 ? 16.580 39.892 10.115 1.00 37.68 52 LEU C O 1
ATOM 2336 N N . GLU C 1 69 ? 18.237 38.613 11.001 1.00 39.03 53 GLU C N 1
ATOM 2337 C CA . GLU C 1 69 ? 17.383 37.485 11.357 1.00 40.20 53 GLU C CA 1
ATOM 2338 C C . GLU C 1 69 ? 16.350 37.862 12.407 1.00 40.01 53 GLU C C 1
ATOM 2339 O O . GLU C 1 69 ? 15.191 37.461 12.298 1.00 39.91 53 GLU C O 1
ATOM 2345 N N . LEU C 1 70 ? 16.766 38.662 13.392 1.00 39.94 54 LEU C N 1
ATOM 2346 C CA . LEU C 1 70 ? 15.856 39.122 14.452 1.00 39.67 54 LEU C CA 1
ATOM 2347 C C . LEU C 1 70 ? 14.789 40.107 13.999 1.00 39.37 54 LEU C C 1
ATOM 2348 O O . LEU C 1 70 ? 13.712 40.149 14.584 1.00 39.23 54 LEU C O 1
ATOM 2353 N N . PHE C 1 71 ? 15.090 40.896 12.969 1.00 39.21 55 PHE C N 1
ATOM 2354 C CA . PHE C 1 71 ? 14.121 41.858 12.428 1.00 39.16 55 PHE C CA 1
ATOM 2355 C C . PHE C 1 71 ? 14.007 41.799 10.902 1.00 39.95 55 PHE C C 1
ATOM 2356 O O . PHE C 1 71 ? 14.494 42.688 10.204 1.00 39.84 55 PHE C O 1
ATOM 2364 N N . PRO C 1 72 ? 13.338 40.756 10.384 1.00 40.71 56 PRO C N 1
ATOM 2365 C CA . PRO C 1 72 ? 13.329 40.506 8.945 1.00 41.19 56 PRO C CA 1
ATOM 2366 C C . PRO C 1 72 ? 12.587 41.559 8.121 1.00 41.88 56 PRO C C 1
ATOM 2367 O O . PRO C 1 72 ? 12.894 41.723 6.944 1.00 42.11 56 PRO C O 1
ATOM 2371 N N . GLU C 1 73 ? 11.632 42.265 8.720 1.00 42.67 57 GLU C N 1
ATOM 2372 C CA . GLU C 1 73 ? 10.866 43.294 7.996 1.00 43.29 57 GLU C CA 1
ATOM 2373 C C . GLU C 1 73 ? 11.693 44.564 7.760 1.00 42.56 57 GLU C C 1
ATOM 2374 O O . GLU C 1 73 ? 11.307 45.420 6.973 1.00 42.56 57 GLU C O 1
ATOM 2380 N N . SER C 1 74 ? 12.813 44.687 8.462 1.00 41.90 58 SER C N 1
ATOM 2381 C CA . SER C 1 74 ? 13.712 45.824 8.304 1.00 41.42 58 SER C CA 1
ATOM 2382 C C . SER C 1 74 ? 15.082 45.384 7.816 1.00 41.33 58 SER C C 1
ATOM 2383 O O . SER C 1 74 ? 15.986 46.201 7.708 1.00 41.38 58 SER C O 1
ATOM 2386 N N . ALA C 1 75 ? 15.230 44.092 7.538 1.00 41.18 59 ALA C N 1
ATOM 2387 C CA . ALA C 1 75 ? 16.508 43.502 7.165 1.00 41.32 59 ALA C CA 1
ATOM 2388 C C . ALA C 1 75 ? 17.078 44.135 5.902 1.00 41.61 59 ALA C C 1
ATOM 2389 O O . ALA C 1 75 ? 18.243 44.508 5.849 1.00 41.49 59 ALA C O 1
ATOM 2391 N N . ASP C 1 76 ? 16.237 44.256 4.887 1.00 42.22 60 ASP C N 1
ATOM 2392 C CA . ASP C 1 76 ? 16.661 44.796 3.622 1.00 42.56 60 ASP C CA 1
ATOM 2393 C C . ASP C 1 76 ? 17.281 46.179 3.827 1.00 41.53 60 ASP C C 1
ATOM 2394 O O . ASP C 1 76 ? 18.399 46.429 3.390 1.00 41.88 60 ASP C O 1
ATOM 2399 N N . TYR C 1 77 ? 16.569 47.056 4.524 1.00 40.11 61 TYR C N 1
ATOM 2400 C CA . TYR C 1 77 ? 16.993 48.441 4.689 1.00 38.76 61 TYR C CA 1
ATOM 2401 C C . TYR C 1 77 ? 18.259 48.539 5.530 1.00 37.66 61 TYR C C 1
ATOM 2402 O O . TYR C 1 77 ? 19.200 49.254 5.204 1.00 37.19 61 TYR C O 1
ATOM 2411 N N . LEU C 1 78 ? 18.251 47.791 6.621 1.00 36.82 62 LEU C N 1
ATOM 2412 C CA . LEU C 1 78 ? 19.300 47.796 7.611 1.00 35.73 62 LEU C CA 1
ATOM 2413 C C . LEU C 1 78 ? 20.619 47.284 7.053 1.00 35.26 62 LEU C C 1
ATOM 2414 O O . LEU C 1 78 ? 21.680 47.826 7.366 1.00 35.24 62 LEU C O 1
ATOM 2419 N N . LYS C 1 79 ? 20.544 46.236 6.237 1.00 34.82 63 LYS C N 1
ATOM 2420 C CA . LYS C 1 79 ? 21.719 45.633 5.644 1.00 34.69 63 LYS C CA 1
ATOM 2421 C C . LYS C 1 79 ? 22.451 46.647 4.769 1.00 34.66 63 LYS C C 1
ATOM 2422 O O . LYS C 1 79 ? 23.673 46.822 4.884 1.00 34.22 63 LYS C O 1
ATOM 2428 N N . ARG C 1 80 ? 21.684 47.325 3.921 1.00 34.68 64 ARG C N 1
ATOM 2429 C CA . ARG C 1 80 ? 22.219 48.342 3.044 1.00 35.48 64 ARG C CA 1
ATOM 2430 C C . ARG C 1 80 ? 22.887 49.437 3.871 1.00 35.10 64 ARG C C 1
ATOM 2431 O O . ARG C 1 80 ? 23.996 49.905 3.553 1.00 35.44 64 ARG C O 1
ATOM 2439 N N . LYS C 1 81 ? 22.228 49.824 4.951 1.00 34.33 65 LYS C N 1
ATOM 2440 C CA . LYS C 1 81 ? 22.761 50.864 5.790 1.00 33.72 65 LYS C CA 1
ATOM 2441 C C . LYS C 1 81 ? 24.059 50.432 6.459 1.00 33.25 65 LYS C C 1
ATOM 2442 O O . LYS C 1 81 ? 25.055 51.164 6.405 1.00 33.78 65 LYS C O 1
ATOM 2448 N N . ILE C 1 82 ? 24.073 49.243 7.052 1.00 32.42 66 ILE C N 1
ATOM 2449 C CA . ILE C 1 82 ? 25.304 48.736 7.662 1.00 31.96 66 ILE C CA 1
ATOM 2450 C C . ILE C 1 82 ? 26.399 48.549 6.603 1.00 32.61 66 ILE C C 1
ATOM 2451 O O . ILE C 1 82 ? 27.545 49.014 6.779 1.00 32.26 66 ILE C O 1
ATOM 2456 N N . ASP C 1 83 ? 26.034 47.917 5.486 1.00 33.39 67 ASP C N 1
ATOM 2457 C CA . ASP C 1 83 ? 27.007 47.659 4.421 1.00 34.33 67 ASP C CA 1
ATOM 2458 C C . ASP C 1 83 ? 27.619 48.928 3.846 1.00 34.50 67 ASP C C 1
ATOM 2459 O O . ASP C 1 83 ? 28.824 48.956 3.535 1.00 34.54 67 ASP C O 1
ATOM 2464 N N . THR C 1 84 ? 26.798 49.973 3.722 1.00 34.53 68 THR C N 1
ATOM 2465 C CA . THR C 1 84 ? 27.295 51.263 3.272 1.00 34.40 68 THR C CA 1
ATOM 2466 C C . THR C 1 84 ? 28.445 51.662 4.179 1.00 34.76 68 THR C C 1
ATOM 2467 O O . THR C 1 84 ? 29.550 51.950 3.699 1.00 35.18 68 THR C O 1
ATOM 2471 N N . ALA C 1 85 ? 28.210 51.631 5.485 1.00 35.05 69 ALA C N 1
ATOM 2472 C CA . ALA C 1 85 ? 29.254 52.030 6.419 1.00 35.88 69 ALA C CA 1
ATOM 2473 C C . ALA C 1 85 ? 30.482 51.136 6.351 1.00 36.44 69 ALA C C 1
ATOM 2474 O O . ALA C 1 85 ? 31.586 51.631 6.479 1.00 36.38 69 ALA C O 1
ATOM 2476 N N . LEU C 1 86 ? 30.297 49.836 6.141 1.00 37.65 70 LEU C N 1
ATOM 2477 C CA . LEU C 1 86 ? 31.444 48.927 5.998 1.00 39.13 70 LEU C CA 1
ATOM 2478 C C . LEU C 1 86 ? 32.306 49.201 4.761 1.00 40.63 70 LEU C C 1
ATOM 2479 O O . LEU C 1 86 ? 33.539 49.111 4.836 1.00 40.89 70 LEU C O 1
ATOM 2484 N N . VAL C 1 87 ? 31.679 49.534 3.633 1.00 42.16 71 VAL C N 1
ATOM 2485 C CA . VAL C 1 87 ? 32.438 49.728 2.384 1.00 43.98 71 VAL C CA 1
ATOM 2486 C C . VAL C 1 87 ? 33.071 51.115 2.228 1.00 45.02 71 VAL C C 1
ATOM 2487 O O . VAL C 1 87 ? 34.275 51.209 1.997 1.00 45.50 71 VAL C O 1
ATOM 2491 N N . ILE C 1 88 ? 32.282 52.183 2.366 1.00 46.04 72 ILE C N 1
ATOM 2492 C CA . ILE C 1 88 ? 32.823 53.541 2.243 1.00 47.09 72 ILE C CA 1
ATOM 2493 C C . ILE C 1 88 ? 33.621 53.951 3.476 1.00 47.73 72 ILE C C 1
ATOM 2494 O O . ILE C 1 88 ? 34.207 55.024 3.505 1.00 48.32 72 ILE C O 1
ATOM 2499 N N . GLU C 1 89 ? 33.621 53.094 4.494 1.00 48.68 73 GLU C N 1
ATOM 2500 C CA . GLU C 1 89 ? 34.386 53.295 5.733 1.00 48.95 73 GLU C CA 1
ATOM 2501 C C . GLU C 1 89 ? 34.125 54.636 6.419 1.00 48.59 73 GLU C C 1
ATOM 2502 O O . GLU C 1 89 ? 35.069 55.327 6.794 1.00 48.96 73 GLU C O 1
ATOM 2508 N N . SER C 1 90 ? 32.859 55.014 6.583 1.00 47.71 74 SER C N 1
ATOM 2509 C CA . SER C 1 90 ? 32.536 56.216 7.373 1.00 47.05 74 SER C CA 1
ATOM 2510 C C . SER C 1 90 ? 31.088 56.247 7.841 1.00 45.55 74 SER C C 1
ATOM 2511 O O . SER C 1 90 ? 30.247 55.561 7.274 1.00 46.35 74 SER C O 1
ATOM 2514 N N . SER C 1 91 ? 30.813 57.050 8.870 1.00 43.67 75 SER C N 1
ATOM 2515 C CA . SER C 1 91 ? 29.484 57.154 9.483 1.00 41.38 75 SER C CA 1
ATOM 2516 C C . SER C 1 91 ? 28.488 57.811 8.552 1.00 40.68 75 SER C C 1
ATOM 2517 O O . SER C 1 91 ? 28.884 58.558 7.655 1.00 40.49 75 SER C O 1
ATOM 2520 N N . SER C 1 92 ? 27.206 57.546 8.780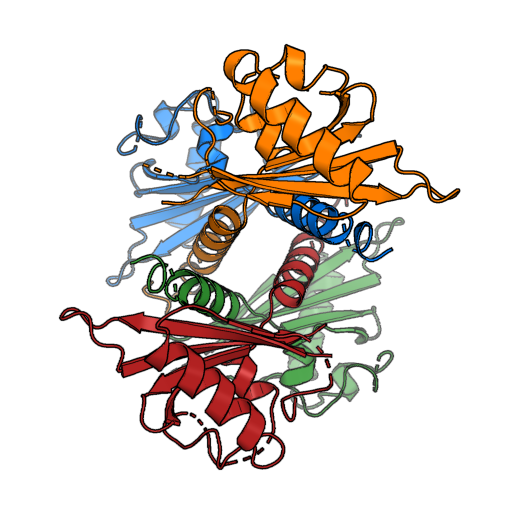 1.00 39.60 76 SER C N 1
ATOM 2521 C CA . SER C 1 92 ? 26.137 58.147 7.994 1.00 39.46 76 SER C CA 1
ATOM 2522 C C . SER C 1 92 ? 24.963 58.479 8.890 1.00 39.25 76 SER C C 1
ATOM 2523 O O . SER C 1 92 ? 24.740 57.811 9.886 1.00 39.21 76 SER C O 1
ATOM 2526 N N . PHE C 1 93 ? 24.206 59.500 8.523 1.00 39.97 77 PHE C N 1
ATOM 2527 C CA . PHE C 1 93 ? 23.093 59.966 9.334 1.00 41.05 77 PHE C CA 1
ATOM 2528 C C . PHE C 1 93 ? 21.934 60.396 8.460 1.00 42.33 77 PHE C C 1
ATOM 2529 O O . PHE C 1 93 ? 22.098 61.214 7.573 1.00 42.77 77 PHE C O 1
ATOM 2537 N N . SER C 1 94 ? 20.753 59.871 8.724 1.00 44.00 78 SER C N 1
ATOM 2538 C CA . SER C 1 94 ? 19.592 60.190 7.903 1.00 46.15 78 SER C CA 1
ATOM 2539 C C . SER C 1 94 ? 18.313 59.821 8.621 1.00 47.57 78 SER C C 1
ATOM 2540 O O . SER C 1 94 ? 18.338 59.084 9.600 1.00 47.53 78 SER C O 1
ATOM 2543 N N . SER C 1 95 ? 17.192 60.331 8.126 1.00 49.95 79 SER C N 1
ATOM 2544 C CA . SER C 1 95 ? 15.898 59.887 8.607 1.00 52.09 79 SER C CA 1
ATOM 2545 C C . SER C 1 95 ? 15.668 58.463 8.097 1.00 53.89 79 SER C C 1
ATOM 2546 O O . SER C 1 95 ? 16.338 58.026 7.162 1.00 54.12 79 SER C O 1
ATOM 2549 N N . TRP C 1 96 ? 14.733 57.748 8.717 1.00 55.89 80 TRP C N 1
ATOM 2550 C CA . TRP C 1 96 ? 14.466 56.351 8.393 1.00 57.77 80 TRP C CA 1
ATOM 2551 C C . TRP C 1 96 ? 13.591 56.217 7.141 1.00 60.59 80 TRP C C 1
ATOM 2552 O O . TRP C 1 96 ? 12.370 56.404 7.218 1.00 61.01 80 TRP C O 1
ATOM 2563 N N . GLU C 1 97 ? 14.220 55.876 6.008 1.00 63.40 81 GLU C N 1
ATOM 2564 C CA . GLU C 1 97 ? 13.561 55.781 4.684 1.00 66.35 81 GLU C CA 1
ATOM 2565 C C . GLU C 1 97 ? 12.404 54.789 4.549 1.00 67.87 81 GLU C C 1
ATOM 2566 O O . GLU C 1 97 ? 11.387 55.127 3.953 1.00 68.19 81 GLU C O 1
ATOM 2572 N N . GLN C 1 98 ? 12.571 53.571 5.074 1.00 69.01 82 GLN C N 1
ATOM 2573 C CA . GLN C 1 98 ? 11.661 52.444 4.787 1.00 70.34 82 GLN C CA 1
ATOM 2574 C C . GLN C 1 98 ? 10.491 52.327 5.767 1.00 70.05 82 GLN C C 1
ATOM 2575 O O . GLN C 1 98 ? 10.683 52.469 6.962 1.00 70.39 82 GLN C O 1
ATOM 2581 N N . LYS C 1 99 ? 9.293 52.040 5.256 1.00 69.99 83 LYS C N 1
ATOM 2582 C CA . LYS C 1 99 ? 8.059 52.075 6.067 1.00 70.01 83 LYS C CA 1
ATOM 2583 C C . LYS C 1 99 ? 7.974 51.090 7.258 1.00 69.87 83 LYS C C 1
ATOM 2584 O O . LYS C 1 99 ? 7.331 51.418 8.284 1.00 70.70 83 LYS C O 1
ATOM 2586 N N . PRO C 1 100 ? 8.590 49.883 7.143 1.00 69.11 84 PRO C N 1
ATOM 2587 C CA . PRO C 1 100 ? 8.678 49.132 8.405 1.00 68.14 84 PRO C CA 1
ATOM 2588 C C . PRO C 1 100 ? 9.825 49.660 9.297 1.00 67.12 84 PRO C C 1
ATOM 2589 O O . PRO C 1 100 ? 11.011 49.416 9.026 1.00 66.99 84 PRO C O 1
ATOM 2593 N N . HIS C 1 101 ? 9.459 50.407 10.337 1.00 66.10 85 HIS C N 1
ATOM 2594 C CA . HIS C 1 101 ? 10.426 50.901 11.316 1.00 64.73 85 HIS C CA 1
ATOM 2595 C C . HIS C 1 101 ? 10.900 49.780 12.217 1.00 64.13 85 HIS C C 1
ATOM 2596 O O . HIS C 1 101 ? 10.135 48.902 12.565 1.00 64.50 85 HIS C O 1
ATOM 2603 N N . LEU C 1 102 ? 12.162 49.814 12.596 1.00 63.11 86 LEU C N 1
ATOM 2604 C CA . LEU C 1 102 ? 12.711 48.843 13.518 1.00 62.86 86 LEU C CA 1
ATOM 2605 C C . LEU C 1 102 ? 12.087 48.985 14.899 1.00 63.38 86 LEU C C 1
ATOM 2606 O O . LEU C 1 102 ? 11.745 47.992 15.529 1.00 63.31 86 LEU C O 1
ATOM 2611 N N . LEU C 1 103 ? 11.941 50.226 15.359 1.00 64.25 87 LEU C N 1
ATOM 2612 C CA . LEU C 1 103 ? 11.330 50.526 16.648 1.00 65.22 87 LEU C CA 1
ATOM 2613 C C . LEU C 1 103 ? 10.035 51.331 16.522 1.00 67.24 87 LEU C C 1
ATOM 2614 O O . LEU C 1 103 ? 9.919 52.190 15.658 1.00 66.74 87 LEU C O 1
ATOM 2619 N N . PRO C 1 104 ? 9.054 51.059 17.403 1.00 69.73 88 PRO C N 1
ATOM 2620 C CA . PRO C 1 104 ? 7.881 51.926 17.564 1.00 72.08 88 PRO C CA 1
ATOM 2621 C C . PRO C 1 104 ? 8.283 53.351 17.959 1.00 74.34 88 PRO C C 1
ATOM 2622 O O . PRO C 1 104 ? 9.447 53.597 18.275 1.00 74.55 88 PRO C O 1
ATOM 2626 N N . PHE C 1 105 ? 7.324 54.273 17.958 1.00 77.47 89 PHE C N 1
ATOM 2627 C CA . PHE C 1 105 ? 7.604 55.689 18.237 1.00 79.69 89 PHE C CA 1
ATOM 2628 C C . PHE C 1 105 ? 7.588 56.060 19.728 1.00 80.82 89 PHE C C 1
ATOM 2629 O O . PHE C 1 105 ? 8.459 56.805 20.193 1.00 80.92 89 PHE C O 1
ATOM 2637 N N . LYS C 1 106 ? 6.595 55.560 20.464 1.00 81.93 90 LYS C N 1
ATOM 2638 C CA . LYS C 1 106 ? 6.430 55.910 21.884 1.00 82.86 90 LYS C CA 1
ATOM 2639 C C . LYS C 1 106 ? 7.625 55.469 22.736 1.00 83.14 90 LYS C C 1
ATOM 2640 O O . LYS C 1 106 ? 8.359 56.301 23.276 1.00 83.10 90 LYS C O 1
ATOM 2642 N N . GLN C 1 117 ? 2.268 64.228 14.002 1.00 97.47 101 GLN C N 1
ATOM 2643 C CA . GLN C 1 117 ? 3.123 63.459 13.097 1.00 97.29 101 GLN C CA 1
ATOM 2644 C C . GLN C 1 117 ? 4.586 63.558 13.527 1.00 95.01 101 GLN C C 1
ATOM 2645 O O . GLN C 1 117 ? 5.060 64.629 13.913 1.00 95.26 101 GLN C O 1
ATOM 2659 N N . TYR C 1 119 ? 8.815 61.313 13.293 1.00 76.53 103 TYR C N 1
ATOM 2660 C CA . TYR C 1 119 ? 9.698 60.438 12.521 1.00 70.72 103 TYR C CA 1
ATOM 2661 C C . TYR C 1 119 ? 10.927 59.958 13.302 1.00 65.86 103 TYR C C 1
ATOM 2662 O O . TYR C 1 119 ? 11.069 60.240 14.494 1.00 65.30 103 TYR C O 1
ATOM 2671 N N . GLN C 1 120 ? 11.798 59.223 12.609 1.00 59.95 104 GLN C N 1
ATOM 2672 C CA . GLN C 1 120 ? 13.007 58.644 13.187 1.00 54.03 104 GLN C CA 1
ATOM 2673 C C . GLN C 1 120 ? 14.244 58.911 12.344 1.00 50.60 104 GLN C C 1
ATOM 2674 O O . GLN C 1 120 ? 14.228 58.730 11.130 1.00 49.90 104 GLN C O 1
ATOM 2680 N N . ASN C 1 121 ? 15.318 59.329 13.009 1.00 46.50 105 ASN C N 1
ATOM 2681 C CA . ASN C 1 121 ? 16.634 59.369 12.402 1.00 42.73 105 ASN C CA 1
ATOM 2682 C C . ASN C 1 121 ? 17.420 58.104 12.730 1.00 40.25 105 ASN C C 1
ATOM 2683 O O . ASN C 1 121 ? 17.232 57.500 13.787 1.00 39.77 105 ASN C O 1
ATOM 2688 N N . LEU C 1 122 ? 18.304 57.715 11.818 1.00 37.72 106 LEU C N 1
ATOM 2689 C CA . LEU C 1 122 ? 19.189 56.577 12.013 1.00 35.50 106 LEU C CA 1
ATOM 2690 C C . LEU C 1 122 ? 20.627 57.001 11.795 1.00 34.62 106 LEU C C 1
ATOM 2691 O O . LEU C 1 122 ? 20.966 57.586 10.754 1.00 34.87 106 LEU C O 1
ATOM 2696 N N . GLU C 1 123 ? 21.477 56.693 12.766 1.00 33.11 107 GLU C N 1
ATOM 2697 C CA . GLU C 1 123 ? 22.900 56.963 12.642 1.00 32.08 107 GLU C CA 1
ATOM 2698 C C . GLU C 1 123 ? 23.661 55.642 12.622 1.00 31.12 107 GLU C C 1
ATOM 2699 O O . GLU C 1 123 ? 23.415 54.755 13.415 1.00 31.13 107 GLU C O 1
ATOM 2705 N N . VAL C 1 124 ? 24.575 55.506 11.684 1.00 31.04 108 VAL C N 1
ATOM 2706 C CA . VAL C 1 124 ? 25.418 54.317 11.589 1.00 30.87 108 VAL C CA 1
ATOM 2707 C C . VAL C 1 124 ? 26.881 54.748 11.672 1.00 30.85 108 VAL C C 1
ATOM 2708 O O . VAL C 1 124 ? 27.320 55.569 10.868 1.00 31.35 108 VAL C O 1
ATOM 2712 N N . ILE C 1 125 ? 27.623 54.207 12.633 1.00 30.92 109 ILE C N 1
ATOM 2713 C CA . ILE C 1 125 ? 29.029 54.582 12.849 1.00 31.45 109 ILE C CA 1
ATOM 2714 C C . ILE C 1 125 ? 29.924 53.334 12.835 1.00 32.56 109 ILE C C 1
ATOM 2715 O O . ILE C 1 125 ? 29.706 52.387 13.599 1.00 32.49 109 ILE C O 1
ATOM 2720 N N . PRO C 1 126 ? 30.931 53.322 11.958 1.00 33.73 110 PRO C N 1
ATOM 2721 C CA . PRO C 1 126 ? 31.906 52.246 11.888 1.00 35.45 110 PRO C CA 1
ATOM 2722 C C . PRO C 1 126 ? 32.879 52.277 13.066 1.00 37.52 110 PRO C C 1
ATOM 2723 O O . PRO C 1 126 ? 33.359 53.348 13.423 1.00 38.05 110 PRO C O 1
ATOM 2727 N N . ILE C 1 127 ? 33.182 51.124 13.658 1.00 39.83 111 ILE C N 1
ATOM 2728 C CA . ILE C 1 127 ? 34.262 51.056 14.647 1.00 42.23 111 ILE C CA 1
ATOM 2729 C C . ILE C 1 127 ? 35.470 50.300 14.098 1.00 44.79 111 ILE C C 1
ATOM 2730 O O . ILE C 1 127 ? 35.373 49.110 13.776 1.00 44.58 111 ILE C O 1
ATOM 2735 N N . HIS C 1 128 ? 36.603 50.997 14.015 1.00 48.17 112 HIS C N 1
ATOM 2736 C CA . HIS C 1 128 ? 37.832 50.449 13.431 1.00 51.97 112 HIS C CA 1
ATOM 2737 C C . HIS C 1 128 ? 38.670 49.684 14.437 1.00 55.41 112 HIS C C 1
ATOM 2738 O O . HIS C 1 128 ? 38.882 50.145 15.551 1.00 55.38 112 HIS C O 1
ATOM 2745 N N . SER C 1 129 ? 39.151 48.516 14.027 1.00 60.10 113 SER C N 1
ATOM 2746 C CA . SER C 1 129 ? 40.083 47.725 14.830 1.00 65.24 113 SER C CA 1
ATOM 2747 C C . SER C 1 129 ? 41.485 48.329 14.871 1.00 68.56 113 SER C C 1
ATOM 2748 O O . SER C 1 129 ? 41.816 49.220 14.088 1.00 68.90 113 SER C O 1
ATOM 2751 N N . GLU C 1 130 ? 42.300 47.819 15.792 1.00 72.67 114 GLU C N 1
ATOM 2752 C CA . GLU C 1 130 ? 43.719 48.154 15.896 1.00 76.35 114 GLU C CA 1
ATOM 2753 C C . GLU C 1 130 ? 44.392 48.084 14.510 1.00 77.56 114 GLU C C 1
ATOM 2754 O O . GLU C 1 130 ? 45.091 49.010 14.090 1.00 77.75 114 GLU C O 1
ATOM 2760 N N . ASP C 1 131 ? 44.134 46.990 13.800 1.00 78.36 115 ASP C N 1
ATOM 2761 C CA . ASP C 1 131 ? 44.647 46.758 12.449 1.00 78.71 115 ASP C CA 1
ATOM 2762 C C . ASP C 1 131 ? 44.109 47.764 11.402 1.00 77.61 115 ASP C C 1
ATOM 2763 O O . ASP C 1 131 ? 44.782 48.067 10.424 1.00 77.67 115 ASP C O 1
ATOM 2768 N N . GLY C 1 132 ? 42.911 48.292 11.631 1.00 75.92 116 GLY C N 1
ATOM 2769 C CA . GLY C 1 132 ? 42.341 49.321 10.763 1.00 73.28 116 GLY C CA 1
ATOM 2770 C C . GLY C 1 132 ? 40.966 48.985 10.222 1.00 70.91 116 GLY C C 1
ATOM 2771 O O . GLY C 1 132 ? 40.224 49.876 9.809 1.00 70.91 116 GLY C O 1
ATOM 2772 N N . THR C 1 133 ? 40.630 47.697 10.229 1.00 68.71 117 THR C N 1
ATOM 2773 C CA . THR C 1 133 ? 39.387 47.202 9.635 1.00 66.10 117 THR C CA 1
ATOM 2774 C C . THR C 1 133 ? 38.182 47.399 10.546 1.00 63.88 117 THR C C 1
ATOM 2775 O O . THR C 1 133 ? 38.299 47.347 11.766 1.00 63.64 117 THR C O 1
ATOM 2779 N N . ILE C 1 134 ? 37.023 47.620 9.936 1.00 61.11 118 ILE C N 1
ATOM 2780 C CA . ILE C 1 134 ? 35.765 47.755 10.655 1.00 58.26 118 ILE C CA 1
ATOM 2781 C C . ILE C 1 134 ? 35.312 46.387 11.140 1.00 57.08 118 ILE C C 1
ATOM 2782 O O . ILE C 1 134 ? 35.039 45.510 10.336 1.00 57.03 118 ILE C O 1
ATOM 2787 N N . GLU C 1 135 ? 35.216 46.202 12.448 1.00 55.25 119 GLU C N 1
ATOM 2788 C CA . GLU C 1 135 ? 34.819 44.905 12.978 1.00 53.91 119 GLU C CA 1
ATOM 2789 C C . GLU C 1 135 ? 33.526 44.981 13.768 1.00 51.55 119 GLU C C 1
ATOM 2790 O O . GLU C 1 135 ? 32.884 43.965 14.038 1.00 51.65 119 GLU C O 1
ATOM 2796 N N . HIS C 1 136 ? 33.165 46.196 14.152 1.00 48.85 120 HIS C N 1
ATOM 2797 C CA . HIS C 1 136 ? 31.868 46.469 14.742 1.00 45.90 120 HIS C CA 1
ATOM 2798 C C . HIS C 1 136 ? 31.325 47.724 14.093 1.00 43.74 120 HIS C C 1
ATOM 2799 O O . HIS C 1 136 ? 32.082 48.561 13.585 1.00 43.45 120 HIS C O 1
ATOM 2806 N N . VAL C 1 137 ? 30.007 47.847 14.089 1.00 40.97 121 VAL C N 1
ATOM 2807 C CA . VAL C 1 137 ? 29.383 49.109 13.734 1.00 38.35 121 VAL C CA 1
ATOM 2808 C C . VAL C 1 137 ? 28.296 49.423 14.745 1.00 36.99 121 VAL C C 1
ATOM 2809 O O . VAL C 1 137 ? 27.676 48.531 15.293 1.00 36.71 121 VAL C O 1
ATOM 2813 N N . CYS C 1 138 ? 28.115 50.709 15.000 1.00 35.99 122 CYS C N 1
ATOM 2814 C CA . CYS C 1 138 ? 27.240 51.212 16.038 1.00 35.32 122 CYS C CA 1
ATOM 2815 C C . CYS C 1 138 ? 25.988 51.849 15.418 1.00 34.19 122 CYS C C 1
ATOM 2816 O O . CYS C 1 138 ? 26.099 52.730 14.571 1.00 34.67 122 CYS C O 1
ATOM 2819 N N . LEU C 1 139 ? 24.805 51.392 15.817 1.00 33.14 123 LEU C N 1
ATOM 2820 C CA . LEU C 1 139 ? 23.546 51.964 15.319 1.00 32.30 123 LEU C CA 1
ATOM 2821 C C . LEU C 1 139 ? 22.828 52.745 16.416 1.00 32.20 123 LEU C C 1
ATOM 2822 O O . LEU C 1 139 ? 22.694 52.264 17.550 1.00 32.11 123 LEU C O 1
ATOM 2827 N N . CYS C 1 140 ? 22.374 53.949 16.081 1.00 32.00 124 CYS C N 1
ATOM 2828 C CA . CYS C 1 140 ? 21.601 54.751 17.014 1.00 32.29 124 CYS C CA 1
ATOM 2829 C C . CYS C 1 140 ? 20.352 55.211 16.310 1.00 31.99 124 CYS C C 1
ATOM 2830 O O . CYS C 1 140 ? 20.422 55.741 15.201 1.00 32.08 124 CYS C O 1
ATOM 2833 N N . VAL C 1 141 ? 19.207 54.980 16.941 1.00 31.78 125 VAL C N 1
ATOM 2834 C CA . VAL C 1 141 ? 17.937 55.468 16.428 1.00 32.00 125 VAL C CA 1
ATOM 2835 C C . VAL C 1 141 ? 17.415 56.582 17.316 1.00 32.82 125 VAL C C 1
ATOM 2836 O O . VAL C 1 141 ? 17.351 56.426 18.527 1.00 32.90 125 VAL C O 1
ATOM 2840 N N . TYR C 1 142 ? 17.050 57.707 16.714 1.00 34.41 126 TYR C N 1
ATOM 2841 C CA . TYR C 1 142 ? 16.512 58.834 17.472 1.00 36.29 126 TYR C CA 1
ATOM 2842 C C . TYR C 1 142 ? 15.070 59.084 17.102 1.00 38.83 126 TYR C C 1
ATOM 2843 O O . TYR C 1 142 ? 14.657 58.751 16.020 1.00 38.90 126 TYR C O 1
ATOM 2852 N N . ASP C 1 143 ? 14.314 59.695 18.002 1.00 42.46 127 ASP C N 1
ATOM 2853 C CA . ASP C 1 143 ? 12.925 59.997 17.731 1.00 46.63 127 ASP C CA 1
ATOM 2854 C C . ASP C 1 143 ? 12.649 61.487 17.730 1.00 49.40 127 ASP C C 1
ATOM 2855 O O . ASP C 1 143 ? 12.975 62.174 18.687 1.00 49.72 127 ASP C O 1
ATOM 2860 N N . VAL C 1 144 ? 12.037 61.983 16.660 1.00 53.39 128 VAL C N 1
ATOM 2861 C CA . VAL C 1 144 ? 11.675 63.403 16.573 1.00 57.57 128 VAL C CA 1
ATOM 2862 C C . VAL C 1 144 ? 10.159 63.614 16.443 1.00 61.09 128 VAL C C 1
ATOM 2863 O O . VAL C 1 144 ? 9.487 62.870 15.736 1.00 61.10 128 VAL C O 1
ATOM 2867 N N . THR C 1 145 ? 9.648 64.642 17.121 1.00 65.47 129 THR C N 1
ATOM 2868 C CA . THR C 1 145 ? 8.239 65.032 17.063 1.00 69.89 129 THR C CA 1
ATOM 2869 C C . THR C 1 145 ? 8.094 66.474 16.565 1.00 72.35 129 THR C C 1
ATOM 2870 O O . THR C 1 145 ? 8.632 67.403 17.172 1.00 72.76 129 THR C O 1
ATOM 2874 N N . ILE C 1 146 ? 7.369 66.653 15.460 1.00 74.88 130 ILE C N 1
ATOM 2875 C CA . ILE C 1 146 ? 7.172 67.979 14.859 1.00 76.74 130 ILE C CA 1
ATOM 2876 C C . ILE C 1 146 ? 5.703 68.389 14.853 1.00 77.48 130 ILE C C 1
ATOM 2877 O O . ILE C 1 146 ? 5.124 68.685 15.898 1.00 77.86 130 ILE C O 1
ATOM 2879 N N . LEU D 1 10 ? 41.095 54.801 18.513 1.00 110.12 -6 LEU D N 1
ATOM 2880 C CA . LEU D 1 10 ? 40.494 56.157 18.721 1.00 109.82 -6 LEU D CA 1
ATOM 2881 C C . LEU D 1 10 ? 41.090 57.251 17.812 1.00 108.02 -6 LEU D C 1
ATOM 2882 O O . LEU D 1 10 ? 40.698 58.426 17.904 1.00 108.52 -6 LEU D O 1
ATOM 2887 N N . TYR D 1 11 ? 42.028 56.860 16.943 1.00 103.93 -5 TYR D N 1
ATOM 2888 C CA . TYR D 1 11 ? 42.660 57.777 15.972 1.00 98.25 -5 TYR D CA 1
ATOM 2889 C C . TYR D 1 11 ? 41.696 58.189 14.842 1.00 92.04 -5 TYR D C 1
ATOM 2890 O O . TYR D 1 11 ? 41.833 59.276 14.267 1.00 92.24 -5 TYR D O 1
ATOM 2892 N N . PHE D 1 12 ? 40.733 57.315 14.541 1.00 82.70 -4 PHE D N 1
ATOM 2893 C CA . PHE D 1 12 ? 39.711 57.561 13.528 1.00 72.88 -4 PHE D CA 1
ATOM 2894 C C . PHE D 1 12 ? 38.571 58.342 14.141 1.00 67.58 -4 PHE D C 1
ATOM 2895 O O . PHE D 1 12 ? 38.192 58.092 15.283 1.00 66.64 -4 PHE D O 1
ATOM 2903 N N . GLN D 1 13 ? 38.011 59.277 13.384 1.00 61.87 -3 GLN D N 1
ATOM 2904 C CA . GLN D 1 13 ? 36.923 60.097 13.896 1.00 57.10 -3 GLN D CA 1
ATOM 2905 C C . GLN D 1 13 ? 35.666 59.262 14.157 1.00 53.74 -3 GLN D C 1
ATOM 2906 O O . GLN D 1 13 ? 34.927 59.540 15.098 1.00 53.58 -3 GLN D O 1
ATOM 2912 N N . SER D 1 14 ? 35.441 58.229 13.344 1.00 49.58 -2 SER D N 1
ATOM 2913 C CA . SER D 1 14 ? 34.344 57.291 13.574 1.00 45.88 -2 SER D CA 1
ATOM 2914 C C . SER D 1 14 ? 34.421 56.697 14.981 1.00 43.70 -2 SER D C 1
ATOM 2915 O O . SER D 1 14 ? 33.425 56.668 15.694 1.00 43.43 -2 SER D O 1
ATOM 2917 N N . ASN D 1 15 ? 35.600 56.252 15.401 1.00 41.53 -1 ASN D N 1
ATOM 2918 C CA . ASN D 1 15 ? 35.743 55.703 16.744 1.00 39.62 -1 ASN D CA 1
ATOM 2919 C C . ASN D 1 15 ? 35.352 56.715 17.815 1.00 38.69 -1 ASN D C 1
ATOM 2920 O O . ASN D 1 15 ? 34.599 56.383 18.734 1.00 38.69 -1 ASN D O 1
ATOM 2925 N N . ALA D 1 16 ? 35.842 57.948 17.678 1.00 37.59 0 ALA D N 1
ATOM 2926 C CA . ALA D 1 16 ? 35.500 59.046 18.587 1.00 36.61 0 ALA D CA 1
ATOM 2927 C C . ALA D 1 16 ? 33.994 59.195 18.692 1.00 36.23 0 ALA D C 1
ATOM 2928 O O . ALA D 1 16 ? 33.434 59.350 19.776 1.00 36.26 0 ALA D O 1
ATOM 2938 N N . ALA D 1 18 ? 31.540 56.991 17.927 1.00 33.64 2 ALA D N 1
ATOM 2939 C CA . ALA D 1 18 ? 31.037 55.863 18.667 1.00 32.73 2 ALA D CA 1
ATOM 2940 C C . ALA D 1 18 ? 31.242 56.063 20.175 1.00 32.65 2 ALA D C 1
ATOM 2941 O O . ALA D 1 18 ? 30.287 55.954 20.951 1.00 32.97 2 ALA D O 1
ATOM 2943 N N . LYS D 1 19 ? 32.469 56.372 20.593 1.00 32.49 3 LYS D N 1
ATOM 2944 C CA . LYS D 1 19 ? 32.750 56.580 22.020 1.00 32.71 3 LYS D CA 1
ATOM 2945 C C . LYS D 1 19 ? 31.721 57.508 22.637 1.00 31.91 3 LYS D C 1
ATOM 2946 O O . LYS D 1 19 ? 31.050 57.138 23.606 1.00 32.21 3 LYS D O 1
ATOM 2952 N N . SER D 1 20 ? 31.579 58.697 22.055 1.00 30.88 4 SER D N 1
ATOM 2953 C CA . SER D 1 20 ? 30.589 59.661 22.520 1.00 30.20 4 SER D CA 1
ATOM 2954 C C . SER D 1 20 ? 29.241 59.018 22.723 1.00 29.33 4 SER D C 1
ATOM 2955 O O . SER D 1 20 ? 28.693 59.089 23.821 1.00 29.44 4 SER D O 1
ATOM 2958 N N . ARG D 1 21 ? 28.724 58.377 21.671 1.00 28.32 5 ARG D N 1
ATOM 2959 C CA . ARG D 1 21 ? 27.388 57.801 21.709 1.00 27.20 5 ARG D CA 1
ATOM 2960 C C . ARG D 1 21 ? 27.321 56.817 22.856 1.00 26.24 5 ARG D C 1
ATOM 2961 O O . ARG D 1 21 ? 26.378 56.858 23.638 1.00 25.97 5 ARG D O 1
ATOM 2969 N N . LEU D 1 22 ? 28.343 55.972 22.985 1.00 25.23 6 LEU D N 1
ATOM 2970 C CA . LEU D 1 22 ? 28.411 55.029 24.096 1.00 24.60 6 LEU D CA 1
ATOM 2971 C C . LEU D 1 22 ? 28.399 55.691 25.484 1.00 24.31 6 LEU D C 1
ATOM 2972 O O . LEU D 1 22 ? 27.608 55.297 26.368 1.00 24.24 6 LEU D O 1
ATOM 2977 N N . LEU D 1 23 ? 29.253 56.700 25.667 1.00 23.72 7 LEU D N 1
ATOM 2978 C CA . LEU D 1 23 ? 29.303 57.456 26.927 1.00 23.33 7 LEU D CA 1
ATOM 2979 C C . LEU D 1 23 ? 27.966 58.114 27.285 1.00 23.16 7 LEU D C 1
ATOM 2980 O O . LEU D 1 23 ? 27.518 58.049 28.445 1.00 22.75 7 LEU D O 1
ATOM 2985 N N . LEU D 1 24 ? 27.327 58.737 26.290 1.00 23.18 8 LEU D N 1
ATOM 2986 C CA . LEU D 1 24 ? 26.033 59.378 26.504 1.00 23.56 8 LEU D CA 1
ATOM 2987 C C . LEU D 1 24 ? 25.005 58.347 26.917 1.00 24.40 8 LEU D C 1
ATOM 2988 O O . LEU D 1 24 ? 24.147 58.601 27.757 1.00 24.19 8 LEU D O 1
ATOM 2993 N N . SER D 1 25 ? 25.105 57.170 26.320 1.00 25.76 9 SER D N 1
ATOM 2994 C CA . SER D 1 25 ? 24.180 56.115 26.622 1.00 27.28 9 SER D CA 1
ATOM 2995 C C . SER D 1 25 ? 24.369 55.673 28.083 1.00 28.44 9 SER D C 1
ATOM 2996 O O . SER D 1 25 ? 23.395 55.311 28.757 1.00 28.15 9 SER D O 1
ATOM 2999 N N . GLU D 1 26 ? 25.614 55.716 28.570 1.00 29.53 10 GLU D N 1
ATOM 3000 C CA . GLU D 1 26 ? 25.904 55.274 29.933 1.00 30.91 10 GLU D CA 1
ATOM 3001 C C . GLU D 1 26 ? 25.419 56.328 30.941 1.00 31.06 10 GLU D C 1
ATOM 3002 O O . GLU D 1 26 ? 24.696 56.014 31.899 1.00 31.00 10 GLU D O 1
ATOM 3008 N N . LEU D 1 27 ? 25.784 57.583 30.682 1.00 31.28 11 LEU D N 1
ATOM 3009 C CA . LEU D 1 27 ? 25.294 58.715 31.453 1.00 31.16 11 LEU D CA 1
ATOM 3010 C C . LEU D 1 27 ? 23.779 58.702 31.555 1.00 32.11 11 LEU D C 1
ATOM 3011 O O . LEU D 1 27 ? 23.257 58.768 32.657 1.00 32.33 11 LEU D O 1
ATOM 3016 N N . LEU D 1 28 ? 23.076 58.620 30.423 1.00 33.31 12 LEU D N 1
ATOM 3017 C CA . LEU D 1 28 ? 21.610 58.587 30.453 1.00 35.10 12 LEU D CA 1
ATOM 3018 C C . LEU D 1 28 ? 21.054 57.400 31.209 1.00 36.79 12 LEU D C 1
ATOM 3019 O O . LEU D 1 28 ? 20.100 57.545 31.951 1.00 36.85 12 LEU D O 1
ATOM 3024 N N . ASP D 1 29 ? 21.646 56.228 31.026 1.00 38.95 13 ASP D N 1
ATOM 3025 C CA . ASP D 1 29 ? 21.140 55.056 31.710 1.00 41.46 13 ASP D CA 1
ATOM 3026 C C . ASP D 1 29 ? 21.396 55.113 33.239 1.00 42.08 13 ASP D C 1
ATOM 3027 O O . ASP D 1 29 ? 20.645 54.529 34.010 1.00 42.24 13 ASP D O 1
ATOM 3032 N N . GLN D 1 30 ? 22.427 55.849 33.660 1.00 42.46 14 GLN D N 1
ATOM 3033 C CA . GLN D 1 30 ? 22.752 56.045 35.076 1.00 42.63 14 GLN D CA 1
ATOM 3034 C C . GLN D 1 30 ? 21.752 56.953 35.769 1.00 41.95 14 GLN D C 1
ATOM 3035 O O . GLN D 1 30 ? 21.340 56.670 36.891 1.00 42.25 14 GLN D O 1
ATOM 3041 N N . LEU D 1 31 ? 21.374 58.048 35.114 1.00 40.69 15 LEU D N 1
ATOM 3042 C CA . LEU D 1 31 ? 20.481 59.046 35.709 1.00 39.55 15 LEU D CA 1
ATOM 3043 C C . LEU D 1 31 ? 19.008 58.722 35.549 1.00 39.25 15 LEU D C 1
ATOM 3044 O O . LEU D 1 31 ? 18.173 59.286 36.239 1.00 39.44 15 LEU D O 1
ATOM 3049 N N . SER D 1 32 ? 18.702 57.822 34.626 1.00 38.95 16 SER D N 1
ATOM 3050 C CA . SER D 1 32 ? 17.375 57.266 34.447 1.00 38.69 16 SER D CA 1
ATOM 3051 C C . SER D 1 32 ? 16.636 57.075 35.781 1.00 37.77 16 SER D C 1
ATOM 3052 O O . SER D 1 32 ? 17.124 56.376 36.671 1.00 37.76 16 SER D O 1
ATOM 3055 N N . PHE D 1 33 ? 15.471 57.698 35.925 1.00 36.57 17 PHE D N 1
ATOM 3056 C CA . PHE D 1 33 ? 14.648 57.495 37.131 1.00 35.42 17 PHE D CA 1
ATOM 3057 C C . PHE D 1 33 ? 13.157 57.630 36.840 1.00 35.25 17 PHE D C 1
ATOM 3058 O O . PHE D 1 33 ? 12.774 58.209 35.830 1.00 35.58 17 PHE D O 1
ATOM 3066 N N . ALA D 1 34 ? 12.318 57.075 37.702 1.00 34.81 18 ALA D N 1
ATOM 3067 C CA . ALA D 1 34 ? 10.883 57.112 37.454 1.00 35.02 18 ALA D CA 1
ATOM 3068 C C . ALA D 1 34 ? 10.322 58.346 38.124 1.00 35.31 18 ALA D C 1
ATOM 3069 O O . ALA D 1 34 ? 10.751 58.705 39.216 1.00 35.70 18 ALA D O 1
ATOM 3071 N N . LEU D 1 35 ? 9.377 59.005 37.469 1.00 35.98 19 LEU D N 1
ATOM 3072 C CA . LEU D 1 35 ? 8.823 60.221 38.019 1.00 36.68 19 LEU D CA 1
ATOM 3073 C C . LEU D 1 35 ? 7.373 60.357 37.661 1.00 37.80 19 LEU D C 1
ATOM 3074 O O . LEU D 1 35 ? 6.997 60.167 36.514 1.00 37.43 19 LEU D O 1
ATOM 3079 N N . CYS D 1 36 ? 6.560 60.689 38.658 1.00 39.65 20 CYS D N 1
ATOM 3080 C CA . CYS D 1 36 ? 5.199 61.118 38.389 1.00 42.09 20 CYS D CA 1
ATOM 3081 C C . CYS D 1 36 ? 4.767 62.167 39.388 1.00 43.29 20 CYS D C 1
ATOM 3082 O O . CYS D 1 36 ? 5.391 62.328 40.435 1.00 43.63 20 CYS D O 1
ATOM 3085 N N . ILE D 1 37 ? 3.708 62.888 39.040 1.00 45.41 21 ILE D N 1
ATOM 3086 C CA . ILE D 1 37 ? 3.152 63.897 39.914 1.00 47.50 21 ILE D CA 1
ATOM 3087 C C . ILE D 1 37 ? 1.755 63.488 40.305 1.00 49.20 21 ILE D C 1
ATOM 3088 O O . ILE D 1 37 ? 0.943 63.112 39.450 1.00 49.52 21 ILE D O 1
ATOM 3093 N N . VAL D 1 38 ? 1.488 63.584 41.604 1.00 51.40 22 VAL D N 1
ATOM 3094 C CA . VAL D 1 38 ? 0.233 63.139 42.198 1.00 53.58 22 VAL D CA 1
ATOM 3095 C C . VAL D 1 38 ? -0.529 64.292 42.834 1.00 55.19 22 VAL D C 1
ATOM 3096 O O . VAL D 1 38 ? 0.025 65.052 43.627 1.00 55.28 22 VAL D O 1
ATOM 3100 N N . ARG D 1 39 ? -1.803 64.406 42.480 1.00 57.75 23 ARG D N 1
ATOM 3101 C CA . ARG D 1 39 ? -2.700 65.374 43.085 1.00 60.07 23 ARG D CA 1
ATOM 3102 C C . ARG D 1 39 ? -3.127 64.852 44.457 1.00 61.68 23 ARG D C 1
ATOM 3103 O O . ARG D 1 39 ? -3.097 63.645 44.696 1.00 61.72 23 ARG D O 1
ATOM 3111 N N . ASN D 1 40 ? -3.526 65.750 45.356 1.00 63.33 24 ASN D N 1
ATOM 3112 C CA . ASN D 1 40 ? -3.851 65.361 46.736 1.00 64.98 24 ASN D CA 1
ATOM 3113 C C . ASN D 1 40 ? -5.086 64.463 46.895 1.00 65.85 24 ASN D C 1
ATOM 3114 O O . ASN D 1 40 ? -5.483 64.146 48.008 1.00 65.81 24 ASN D O 1
ATOM 3119 N N . ASP D 1 41 ? -5.669 64.043 45.775 1.00 66.66 25 ASP D N 1
ATOM 3120 C CA . ASP D 1 41 ? -6.656 62.964 45.768 1.00 67.55 25 ASP D CA 1
ATOM 3121 C C . ASP D 1 41 ? -6.071 61.688 45.143 1.00 67.30 25 ASP D C 1
ATOM 3122 O O . ASP D 1 41 ? -6.805 60.829 44.648 1.00 67.47 25 ASP D O 1
ATOM 3127 N N . TYR D 1 42 ? -4.739 61.592 45.173 1.00 66.94 26 TYR D N 1
ATOM 3128 C CA . TYR D 1 42 ? -3.964 60.418 44.720 1.00 66.15 26 TYR D CA 1
ATOM 3129 C C . TYR D 1 42 ? -3.974 60.106 43.205 1.00 65.26 26 TYR D C 1
ATOM 3130 O O . TYR D 1 42 ? -3.568 59.007 42.784 1.00 65.16 26 TYR D O 1
ATOM 3139 N N . VAL D 1 43 ? -4.389 61.067 42.379 1.00 63.82 27 VAL D N 1
ATOM 3140 C CA . VAL D 1 43 ? -4.408 60.803 40.941 1.00 62.59 27 VAL D CA 1
ATOM 3141 C C . VAL D 1 43 ? -3.183 61.380 40.255 1.00 61.32 27 VAL D C 1
ATOM 3142 O O . VAL D 1 43 ? -2.592 62.351 40.733 1.00 61.50 27 VAL D O 1
ATOM 3146 N N . ILE D 1 44 ? -2.807 60.775 39.135 1.00 59.84 28 ILE D N 1
ATOM 3147 C CA . ILE D 1 44 ? -1.617 61.187 38.417 1.00 57.97 28 ILE D CA 1
ATOM 3148 C C . ILE D 1 44 ? -1.934 62.210 37.349 1.00 56.86 28 ILE D C 1
ATOM 3149 O O . ILE D 1 44 ? -2.653 61.935 36.402 1.00 56.34 28 ILE D O 1
ATOM 3154 N N . VAL D 1 45 ? -1.377 63.397 37.518 1.00 56.04 29 VAL D N 1
ATOM 3155 C CA . VAL D 1 45 ? -1.523 64.459 36.533 1.00 55.04 29 VAL D CA 1
ATOM 3156 C C . VAL D 1 45 ? -0.363 64.496 35.521 1.00 54.19 29 VAL D C 1
ATOM 3157 O O . VAL D 1 45 ? -0.505 65.096 34.459 1.00 54.23 29 VAL D O 1
ATOM 3161 N N . LYS D 1 46 ? 0.763 63.850 35.837 1.00 52.96 30 LYS D N 1
ATOM 3162 C CA . LYS D 1 46 ? 1.939 63.870 34.952 1.00 52.10 30 LYS D CA 1
ATOM 3163 C C . LYS D 1 46 ? 2.905 62.707 35.178 1.00 51.07 30 LYS D C 1
ATOM 3164 O O . LYS D 1 46 ? 3.289 62.434 36.298 1.00 50.92 30 LYS D O 1
ATOM 3170 N N . VAL D 1 47 ? 3.319 62.037 34.111 1.00 50.52 31 VAL D N 1
ATOM 3171 C CA . VAL D 1 47 ? 4.310 60.970 34.258 1.00 49.93 31 VAL D CA 1
ATOM 3172 C C . VAL D 1 47 ? 5.373 60.877 33.136 1.00 50.08 31 VAL D C 1
ATOM 3173 O O . VAL D 1 47 ? 5.093 61.122 31.971 1.00 50.05 31 VAL D O 1
ATOM 3177 N N . ASN D 1 48 ? 6.600 60.582 33.559 1.00 50.09 32 ASN D N 1
ATOM 3178 C CA . ASN D 1 48 ? 7.694 60.017 32.779 1.00 50.27 32 ASN D CA 1
ATOM 3179 C C . ASN D 1 48 ? 7.341 59.041 31.689 1.00 51.17 32 ASN D C 1
ATOM 3180 O O . ASN D 1 48 ? 6.559 58.128 31.913 1.00 51.47 32 ASN D O 1
ATOM 3185 N N . GLU D 1 49 ? 7.987 59.161 30.536 1.00 52.15 33 GLU D N 1
ATOM 3186 C CA . GLU D 1 49 ? 7.984 58.044 29.606 1.00 53.52 33 GLU D CA 1
ATOM 3187 C C . GLU D 1 49 ? 8.699 56.852 30.261 1.00 54.19 33 GLU D C 1
ATOM 3188 O O . GLU D 1 49 ? 8.423 55.703 29.926 1.00 54.66 33 GLU D O 1
ATOM 3190 N N . TYR D 1 50 ? 9.596 57.135 31.205 1.00 54.89 34 TYR D N 1
ATOM 3191 C CA . TYR D 1 50 ? 10.370 56.099 31.875 1.00 55.80 34 TYR D CA 1
ATOM 3192 C C . TYR D 1 50 ? 9.526 55.221 32.787 1.00 57.37 34 TYR D C 1
ATOM 3193 O O . TYR D 1 50 ? 9.673 54.003 32.785 1.00 57.28 34 TYR D O 1
ATOM 3202 N N . PHE D 1 51 ? 8.668 55.847 33.585 1.00 59.37 35 PHE D N 1
ATOM 3203 C CA . PHE D 1 51 ? 7.762 55.128 34.471 1.00 61.57 35 PHE D CA 1
ATOM 3204 C C . PHE D 1 51 ? 6.833 54.271 33.624 1.00 63.53 35 PHE D C 1
ATOM 3205 O O . PHE D 1 51 ? 6.746 53.056 33.812 1.00 63.44 35 PHE D O 1
ATOM 3213 N N . GLU D 1 52 ? 6.168 54.922 32.671 1.00 65.97 36 GLU D N 1
ATOM 3214 C CA . GLU D 1 52 ? 5.159 54.297 31.818 1.00 68.73 36 GLU D CA 1
ATOM 3215 C C . GLU D 1 52 ? 5.673 53.106 31.027 1.00 70.23 36 GLU D C 1
ATOM 3216 O O . GLU D 1 52 ? 4.916 52.177 30.724 1.00 70.35 36 GLU D O 1
ATOM 3222 N N . SER D 1 53 ? 6.961 53.136 30.709 1.00 72.10 37 SER D N 1
ATOM 3223 C CA . SER D 1 53 ? 7.562 52.109 29.874 1.00 73.95 37 SER D CA 1
ATOM 3224 C C . SER D 1 53 ? 8.218 50.980 30.668 1.00 75.19 37 SER D C 1
ATOM 3225 O O . SER D 1 53 ? 8.686 50.004 30.076 1.00 75.38 37 SER D O 1
ATOM 3228 N N . ARG D 1 54 ? 8.262 51.105 31.994 1.00 76.39 38 ARG D N 1
ATOM 3229 C CA . ARG D 1 54 ? 8.975 50.118 32.807 1.00 77.82 38 ARG D CA 1
ATOM 3230 C C . ARG D 1 54 ? 8.164 49.524 33.971 1.00 79.00 38 ARG D C 1
ATOM 3231 O O . ARG D 1 54 ? 8.712 48.757 34.762 1.00 79.21 38 ARG D O 1
ATOM 3239 N N . VAL D 1 55 ? 6.873 49.850 34.072 1.00 80.47 39 VAL D N 1
ATOM 3240 C CA . VAL D 1 55 ? 6.052 49.367 35.198 1.00 81.79 39 VAL D CA 1
ATOM 3241 C C . VAL D 1 55 ? 4.648 48.882 34.826 1.00 82.76 39 VAL D C 1
ATOM 3242 O O . VAL D 1 55 ? 3.934 49.553 34.077 1.00 82.89 39 VAL D O 1
ATOM 3244 N N . ILE D 1 56 ? 4.279 47.715 35.368 1.00 83.63 40 ILE D N 1
ATOM 3245 C CA . ILE D 1 56 ? 2.918 47.159 35.327 1.00 84.20 40 ILE D CA 1
ATOM 3246 C C . ILE D 1 56 ? 2.189 47.351 33.995 1.00 84.35 40 ILE D C 1
ATOM 3247 O O . ILE D 1 56 ? 1.010 47.705 33.960 1.00 84.35 40 ILE D O 1
ATOM 3249 N N . GLY D 1 59 ? -3.877 50.645 33.595 1.00 111.10 43 GLY D N 1
ATOM 3250 C CA . GLY D 1 59 ? -3.804 49.678 32.513 1.00 110.88 43 GLY D CA 1
ATOM 3251 C C . GLY D 1 59 ? -3.442 50.390 31.188 1.00 110.21 43 GLY D C 1
ATOM 3252 O O . GLY D 1 59 ? -2.454 50.038 30.697 1.00 110.27 43 GLY D O 1
ATOM 3253 N N . GLU D 1 60 ? -4.595 51.128 30.603 1.00 108.67 44 GLU D N 1
ATOM 3254 C CA . GLU D 1 60 ? -4.495 51.824 29.311 1.00 106.81 44 GLU D CA 1
ATOM 3255 C C . GLU D 1 60 ? -3.239 52.701 29.245 1.00 104.64 44 GLU D C 1
ATOM 3256 O O . GLU D 1 60 ? -2.365 52.489 28.402 1.00 104.68 44 GLU D O 1
ATOM 3258 N N . THR D 1 61 ? -3.176 53.689 30.134 1.00 101.69 45 THR D N 1
ATOM 3259 C CA . THR D 1 61 ? -1.994 54.532 30.341 1.00 98.26 45 THR D CA 1
ATOM 3260 C C . THR D 1 61 ? -2.055 55.084 31.764 1.00 95.93 45 THR D C 1
ATOM 3261 O O . THR D 1 61 ? -3.145 55.234 32.320 1.00 95.75 45 THR D O 1
ATOM 3273 N N . GLN D 1 63 ? -1.288 58.096 32.965 1.00 86.88 47 GLN D N 1
ATOM 3274 C CA . GLN D 1 63 ? -1.803 59.460 33.032 1.00 85.61 47 GLN D CA 1
ATOM 3275 C C . GLN D 1 63 ? -3.276 59.491 33.422 1.00 85.12 47 GLN D C 1
ATOM 3276 O O . GLN D 1 63 ? -4.089 58.786 32.837 1.00 85.00 47 GLN D O 1
ATOM 3282 N N . GLY D 1 64 ? -3.601 60.294 34.428 1.00 84.33 48 GLY D N 1
ATOM 3283 C CA . GLY D 1 64 ? -4.987 60.532 34.837 1.00 83.67 48 GLY D CA 1
ATOM 3284 C C . GLY D 1 64 ? -5.698 59.379 35.522 1.00 82.77 48 GLY D C 1
ATOM 3285 O O . GLY D 1 64 ? -6.808 59.025 35.135 1.00 83.14 48 GLY D O 1
ATOM 3286 N N . LYS D 1 65 ? -5.063 58.793 36.535 1.00 80.91 49 LYS D N 1
ATOM 3287 C CA . LYS D 1 65 ? -5.687 57.747 37.348 1.00 78.48 49 LYS D CA 1
ATOM 3288 C C . LYS D 1 65 ? -4.985 57.500 38.695 1.00 74.15 49 LYS D C 1
ATOM 3289 O O . LYS D 1 65 ? -4.000 58.166 39.020 1.00 74.29 49 LYS D O 1
ATOM 3295 N N . ASN D 1 66 ? -5.508 56.547 39.470 1.00 67.87 50 ASN D N 1
ATOM 3296 C CA . ASN D 1 66 ? -5.129 56.353 40.874 1.00 60.54 50 ASN D CA 1
ATOM 3297 C C . ASN D 1 66 ? -3.919 55.445 41.096 1.00 59.03 50 ASN D C 1
ATOM 3298 O O . ASN D 1 66 ? -3.914 54.290 40.659 1.00 58.79 50 ASN D O 1
ATOM 3303 N N . ILE D 1 67 ? -2.918 55.968 41.809 1.00 56.91 51 ILE D N 1
ATOM 3304 C CA . ILE D 1 67 ? -1.669 55.241 42.091 1.00 55.51 51 ILE D CA 1
ATOM 3305 C C . ILE D 1 67 ? -1.869 54.076 43.055 1.00 59.17 51 ILE D C 1
ATOM 3306 O O . ILE D 1 67 ? -1.322 52.986 42.842 1.00 59.06 51 ILE D O 1
ATOM 3311 N N . LEU D 1 68 ? -2.639 54.320 44.116 1.00 63.95 52 LEU D N 1
ATOM 3312 C CA . LEU D 1 68 ? -2.956 53.298 45.115 1.00 68.97 52 LEU D CA 1
ATOM 3313 C C . LEU D 1 68 ? -3.698 52.128 44.471 1.00 72.38 52 LEU D C 1
ATOM 3314 O O . LEU D 1 68 ? -3.458 50.971 44.819 1.00 72.78 52 LEU D O 1
ATOM 3319 N N . GLU D 1 69 ? -4.573 52.432 43.514 1.00 75.70 53 GLU D N 1
ATOM 3320 C CA . GLU D 1 69 ? -5.299 51.398 42.776 1.00 79.04 53 GLU D CA 1
ATOM 3321 C C . GLU D 1 69 ? -4.463 50.715 41.687 1.00 80.55 53 GLU D C 1
ATOM 3322 O O . GLU D 1 69 ? -4.768 49.595 41.278 1.00 80.90 53 GLU D O 1
ATOM 3328 N N . LEU D 1 70 ? -3.409 51.382 41.228 1.00 82.25 54 LEU D N 1
ATOM 3329 C CA . LEU D 1 70 ? -2.507 50.783 40.247 1.00 83.67 54 LEU D CA 1
ATOM 3330 C C . LEU D 1 70 ? -1.473 49.844 40.870 1.00 84.67 54 LEU D C 1
ATOM 3331 O O . LEU D 1 70 ? -0.971 48.945 40.197 1.00 84.79 54 LEU D O 1
ATOM 3336 N N . PHE D 1 71 ? -1.160 50.052 42.149 1.00 85.48 55 PHE D N 1
ATOM 3337 C CA . PHE D 1 71 ? -0.147 49.246 42.841 1.00 86.52 55 PHE D CA 1
ATOM 3338 C C . PHE D 1 71 ? -0.598 48.835 44.250 1.00 87.46 55 PHE D C 1
ATOM 3339 O O . PHE D 1 71 ? 0.099 49.130 45.224 1.00 87.39 55 PHE D O 1
ATOM 3347 N N . PRO D 1 72 ? -1.750 48.132 44.369 1.00 88.55 56 PRO D N 1
ATOM 3348 C CA . PRO D 1 72 ? -2.322 47.849 45.699 1.00 89.06 56 PRO D CA 1
ATOM 3349 C C . PRO D 1 72 ? -1.355 47.124 46.636 1.00 89.57 56 PRO D C 1
ATOM 3350 O O . PRO D 1 72 ? -1.483 47.224 47.853 1.00 89.59 56 PRO D O 1
ATOM 3354 N N . GLU D 1 73 ? -0.383 46.427 46.057 1.00 89.72 57 GLU D N 1
ATOM 3355 C CA . GLU D 1 73 ? 0.655 45.713 46.802 1.00 89.95 57 GLU D CA 1
ATOM 3356 C C . GLU D 1 73 ? 1.490 46.630 47.703 1.00 88.96 57 GLU D C 1
ATOM 3357 O O . GLU D 1 73 ? 2.173 46.157 48.608 1.00 89.10 57 GLU D O 1
ATOM 3363 N N . SER D 1 74 ? 1.425 47.938 47.452 1.00 87.76 58 SER D N 1
ATOM 3364 C CA . SER D 1 74 ? 2.172 48.930 48.231 1.00 86.07 58 SER D CA 1
ATOM 3365 C C . SER D 1 74 ? 1.376 50.220 48.475 1.00 84.91 58 SER D C 1
ATOM 3366 O O . SER D 1 74 ? 1.948 51.284 48.728 1.00 84.40 58 SER D O 1
ATOM 3369 N N . ALA D 1 75 ? 0.049 50.098 48.419 1.00 83.66 59 ALA D N 1
ATOM 3370 C CA . ALA D 1 75 ? -0.875 51.220 48.610 1.00 82.33 59 ALA D CA 1
ATOM 3371 C C . ALA D 1 75 ? -0.851 51.801 50.027 1.00 81.54 59 ALA D C 1
ATOM 3372 O O . ALA D 1 75 ? -1.010 53.011 50.204 1.00 81.48 59 ALA D O 1
ATOM 3374 N N . ASP D 1 76 ? -0.660 50.937 51.025 1.00 80.47 60 ASP D N 1
ATOM 3375 C CA . ASP D 1 76 ? -0.427 51.378 52.402 1.00 79.53 60 ASP D CA 1
ATOM 3376 C C . ASP D 1 76 ? 0.847 52.231 52.475 1.00 78.18 60 ASP D C 1
ATOM 3377 O O . ASP D 1 76 ? 0.818 53.376 52.935 1.00 78.26 60 ASP D O 1
ATOM 3382 N N . TYR D 1 77 ? 1.955 51.670 51.998 1.00 76.46 61 TYR D N 1
ATOM 3383 C CA . TYR D 1 77 ? 3.247 52.345 52.036 1.00 74.66 61 TYR D CA 1
ATOM 3384 C C . TYR D 1 77 ? 3.177 53.695 51.320 1.00 72.71 61 TYR D C 1
ATOM 3385 O O . TYR D 1 77 ? 3.751 54.685 51.786 1.00 72.59 61 TYR D O 1
ATOM 3394 N N . LEU D 1 78 ? 2.467 53.734 50.196 1.00 70.52 62 LEU D N 1
ATOM 3395 C CA . LEU D 1 78 ? 2.421 54.948 49.395 1.00 68.14 62 LEU D CA 1
ATOM 3396 C C . LEU D 1 78 ? 1.570 56.026 50.038 1.00 67.08 62 LEU D C 1
ATOM 3397 O O . LEU D 1 78 ? 2.019 57.163 50.168 1.00 66.66 62 LEU D O 1
ATOM 3402 N N . LYS D 1 79 ? 0.354 55.670 50.452 1.00 66.02 63 LYS D N 1
ATOM 3403 C CA . LYS D 1 79 ? -0.532 56.647 51.081 1.00 65.42 63 LYS D CA 1
ATOM 3404 C C . LYS D 1 79 ? 0.226 57.413 52.164 1.00 65.12 63 LYS D C 1
ATOM 3405 O O . LYS D 1 79 ? 0.225 58.649 52.180 1.00 64.91 63 LYS D O 1
ATOM 3411 N N . ARG D 1 80 ? 0.897 56.666 53.037 1.00 64.84 64 ARG D N 1
ATOM 3412 C CA . ARG D 1 80 ? 1.617 57.242 54.166 1.00 65.00 64 ARG D CA 1
ATOM 3413 C C . ARG D 1 80 ? 2.681 58.221 53.686 1.00 63.83 64 ARG D C 1
ATOM 3414 O O . ARG D 1 80 ? 2.726 59.370 54.125 1.00 64.20 64 ARG D O 1
ATOM 3422 N N . LYS D 1 81 ? 3.525 57.770 52.769 1.00 62.48 65 LYS D N 1
ATOM 3423 C CA . LYS D 1 81 ? 4.611 58.602 52.270 1.00 60.88 65 LYS D CA 1
ATOM 3424 C C . LYS D 1 81 ? 4.130 59.889 51.592 1.00 59.96 65 LYS D C 1
ATOM 3425 O O . LYS D 1 81 ? 4.803 60.936 51.673 1.00 60.22 65 LYS D O 1
ATOM 3431 N N . ILE D 1 82 ? 2.975 59.805 50.924 1.00 58.73 66 ILE D N 1
ATOM 3432 C CA . ILE D 1 82 ? 2.335 60.977 50.336 1.00 57.34 66 ILE D CA 1
ATOM 3433 C C . ILE D 1 82 ? 1.687 61.826 51.434 1.00 57.33 66 ILE D C 1
ATOM 3434 O O . ILE D 1 82 ? 1.968 63.022 51.520 1.00 57.07 66 ILE D O 1
ATOM 3439 N N . ASP D 1 83 ? 0.845 61.205 52.269 1.00 57.08 67 ASP D N 1
ATOM 3440 C CA . ASP D 1 83 ? 0.169 61.900 53.376 1.00 57.65 67 ASP D CA 1
ATOM 3441 C C . ASP D 1 83 ? 1.141 62.689 54.253 1.00 57.91 67 ASP D C 1
ATOM 3442 O O . ASP D 1 83 ? 0.841 63.821 54.657 1.00 57.72 67 ASP D O 1
ATOM 3447 N N . THR D 1 84 ? 2.300 62.073 54.532 1.00 58.52 68 THR D N 1
ATOM 3448 C CA . THR D 1 84 ? 3.386 62.689 55.296 1.00 59.38 68 THR D CA 1
ATOM 3449 C C . THR D 1 84 ? 3.798 64.005 54.653 1.00 60.01 68 THR D C 1
ATOM 3450 O O . THR D 1 84 ? 3.832 65.046 55.310 1.00 60.23 68 THR D O 1
ATOM 3454 N N . ALA D 1 85 ? 4.090 63.950 53.358 1.00 61.23 69 ALA D N 1
ATOM 3455 C CA . ALA D 1 85 ? 4.589 65.108 52.650 1.00 62.43 69 ALA D CA 1
ATOM 3456 C C . ALA D 1 85 ? 3.636 66.284 52.784 1.00 63.68 69 ALA D C 1
ATOM 3457 O O . ALA D 1 85 ? 4.034 67.353 53.222 1.00 63.41 69 ALA D O 1
ATOM 3459 N N . LEU D 1 86 ? 2.373 66.074 52.438 1.00 65.71 70 LEU D N 1
ATOM 3460 C CA . LEU D 1 86 ? 1.412 67.174 52.407 1.00 68.08 70 LEU D CA 1
ATOM 3461 C C . LEU D 1 86 ? 1.013 67.701 53.793 1.00 70.19 70 LEU D C 1
ATOM 3462 O O . LEU D 1 86 ? 0.552 68.837 53.917 1.00 70.10 70 LEU D O 1
ATOM 3467 N N . VAL D 1 87 ? 1.213 66.897 54.833 1.00 72.78 71 VAL D N 1
ATOM 3468 C CA . VAL D 1 87 ? 0.932 67.377 56.184 1.00 75.81 71 VAL D CA 1
ATOM 3469 C C . VAL D 1 87 ? 2.136 68.064 56.856 1.00 77.95 71 VAL D C 1
ATOM 3470 O O . VAL D 1 87 ? 1.992 69.173 57.373 1.00 78.44 71 VAL D O 1
ATOM 3474 N N . ILE D 1 88 ? 3.306 67.425 56.840 1.00 80.09 72 ILE D N 1
ATOM 3475 C CA . ILE D 1 88 ? 4.514 68.048 57.385 1.00 82.25 72 ILE D CA 1
ATOM 3476 C C . ILE D 1 88 ? 5.066 69.100 56.422 1.00 83.29 72 ILE D C 1
ATOM 3477 O O . ILE D 1 88 ? 5.800 69.995 56.829 1.00 83.60 72 ILE D O 1
ATOM 3482 N N . GLU D 1 89 ? 4.685 68.982 55.148 1.00 84.59 73 GLU D N 1
ATOM 3483 C CA . GLU D 1 89 ? 5.070 69.913 54.072 1.00 85.05 73 GLU D CA 1
ATOM 3484 C C . GLU D 1 89 ? 6.575 69.950 53.849 1.00 84.45 73 GLU D C 1
ATOM 3485 O O . GLU D 1 89 ? 7.172 71.019 53.779 1.00 84.59 73 GLU D O 1
ATOM 3491 N N . SER D 1 90 ? 7.179 68.770 53.754 1.00 83.49 74 SER D N 1
ATOM 3492 C CA . SER D 1 90 ? 8.600 68.648 53.441 1.00 82.48 74 SER D CA 1
ATOM 3493 C C . SER D 1 90 ? 8.863 67.395 52.624 1.00 81.46 74 SER D C 1
ATOM 3494 O O . SER D 1 90 ? 8.024 66.493 52.561 1.00 81.46 74 SER D O 1
ATOM 3497 N N . SER D 1 91 ? 10.038 67.360 52.004 1.00 80.26 75 SER D N 1
ATOM 3498 C CA . SER D 1 91 ? 10.542 66.194 51.296 1.00 79.11 75 SER D CA 1
ATOM 3499 C C . SER D 1 91 ? 10.790 64.999 52.206 1.00 78.81 75 SER D C 1
ATOM 3500 O O . SER D 1 91 ? 11.167 65.160 53.359 1.00 78.55 75 SER D O 1
ATOM 3503 N N . SER D 1 92 ? 10.585 63.803 51.667 1.00 78.48 76 SER D N 1
ATOM 3504 C CA . SER D 1 92 ? 10.963 62.564 52.334 1.00 79.03 76 SER D CA 1
ATOM 3505 C C . SER D 1 92 ? 11.971 61.805 51.474 1.00 79.43 76 SER D C 1
ATOM 3506 O O . SER D 1 92 ? 12.059 62.022 50.266 1.00 79.54 76 SER D O 1
ATOM 3509 N N . PHE D 1 93 ? 12.711 60.899 52.101 1.00 80.97 77 PHE D N 1
ATOM 3510 C CA . PHE D 1 93 ? 13.622 60.017 51.393 1.00 82.09 77 PHE D CA 1
ATOM 3511 C C . PHE D 1 93 ? 13.659 58.657 52.095 1.00 83.73 77 PHE D C 1
ATOM 3512 O O . PHE D 1 93 ? 14.091 58.550 53.247 1.00 83.76 77 PHE D O 1
ATOM 3520 N N . SER D 1 94 ? 13.188 57.628 51.394 1.00 85.07 78 SER D N 1
ATOM 3521 C CA . SER D 1 94 ? 13.010 56.294 51.968 1.00 87.14 78 SER D CA 1
ATOM 3522 C C . SER D 1 94 ? 13.921 55.239 51.355 1.00 88.08 78 SER D C 1
ATOM 3523 O O . SER D 1 94 ? 14.277 55.312 50.179 1.00 88.52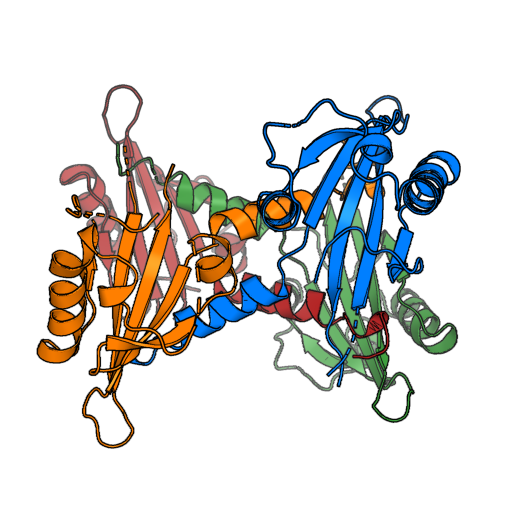 78 SER D O 1
ATOM 3526 N N . SER D 1 95 ? 14.266 54.243 52.162 1.00 89.38 79 SER D N 1
ATOM 3527 C CA . SER D 1 95 ? 15.160 53.171 51.753 1.00 90.25 79 SER D CA 1
ATOM 3528 C C . SER D 1 95 ? 14.394 52.091 51.001 1.00 90.34 79 SER D C 1
ATOM 3529 O O . SER D 1 95 ? 14.896 51.523 50.034 1.00 90.35 79 SER D O 1
ATOM 3532 N N . GLU D 1 97 ? 11.372 45.710 50.514 1.00 123.25 81 GLU D N 1
ATOM 3533 C CA . GLU D 1 97 ? 12.543 46.149 49.766 1.00 123.07 81 GLU D CA 1
ATOM 3534 C C . GLU D 1 97 ? 12.134 46.865 48.479 1.00 122.45 81 GLU D C 1
ATOM 3535 O O . GLU D 1 97 ? 12.436 48.047 48.303 1.00 122.68 81 GLU D O 1
ATOM 3537 N N . GLN D 1 98 ? 11.450 46.144 47.589 1.00 121.39 82 GLN D N 1
ATOM 3538 C CA . GLN D 1 98 ? 10.931 46.718 46.343 1.00 119.56 82 GLN D CA 1
ATOM 3539 C C . GLN D 1 98 ? 9.547 47.336 46.564 1.00 118.19 82 GLN D C 1
ATOM 3540 O O . GLN D 1 98 ? 8.673 46.716 47.182 1.00 118.04 82 GLN D O 1
ATOM 3542 N N . LYS D 1 99 ? 9.359 48.553 46.052 1.00 116.15 83 LYS D N 1
ATOM 3543 C CA . LYS D 1 99 ? 8.144 49.339 46.297 1.00 114.40 83 LYS D CA 1
ATOM 3544 C C . LYS D 1 99 ? 7.372 49.730 45.022 1.00 113.25 83 LYS D C 1
ATOM 3545 O O . LYS D 1 99 ? 6.593 50.689 45.032 1.00 113.21 83 LYS D O 1
ATOM 3547 N N . PRO D 1 100 ? 7.595 48.987 43.935 1.00 112.66 84 PRO D N 1
ATOM 3548 C CA . PRO D 1 100 ? 6.862 49.167 42.674 1.00 111.73 84 PRO D CA 1
ATOM 3549 C C . PRO D 1 100 ? 6.996 47.928 41.794 1.00 111.87 84 PRO D C 1
ATOM 3550 O O . PRO D 1 100 ? 7.943 47.155 41.944 1.00 111.64 84 PRO D O 1
ATOM 3552 N N . HIS D 1 101 ? 6.046 47.746 40.879 1.00 111.79 85 HIS D N 1
ATOM 3553 C CA . HIS D 1 101 ? 6.043 46.596 39.971 1.00 112.34 85 HIS D CA 1
ATOM 3554 C C . HIS D 1 101 ? 6.894 46.847 38.718 1.00 112.44 85 HIS D C 1
ATOM 3555 O O . HIS D 1 101 ? 6.446 46.606 37.593 1.00 112.55 85 HIS D O 1
ATOM 3557 N N . LEU D 1 102 ? 8.122 47.325 38.921 1.00 112.66 86 LEU D N 1
ATOM 3558 C CA . LEU D 1 102 ? 9.028 47.662 37.815 1.00 112.66 86 LEU D CA 1
ATOM 3559 C C . LEU D 1 102 ? 9.686 46.421 37.218 1.00 112.74 86 LEU D C 1
ATOM 3560 O O . LEU D 1 102 ? 10.258 45.602 37.936 1.00 112.69 86 LEU D O 1
ATOM 3570 N N . TYR D 1 119 ? 17.502 47.213 45.458 1.00 105.89 103 TYR D N 1
ATOM 3571 C CA . TYR D 1 119 ? 16.103 47.693 45.557 1.00 102.83 103 TYR D CA 1
ATOM 3572 C C . TYR D 1 119 ? 15.836 49.106 45.003 1.00 98.26 103 TYR D C 1
ATOM 3573 O O . TYR D 1 119 ? 16.605 49.625 44.188 1.00 98.15 103 TYR D O 1
ATOM 3582 N N . GLN D 1 120 ? 14.733 49.705 45.462 1.00 92.43 104 GLN D N 1
ATOM 3583 C CA . GLN D 1 120 ? 14.254 51.008 44.983 1.00 86.04 104 GLN D CA 1
ATOM 3584 C C . GLN D 1 120 ? 14.196 52.046 46.102 1.00 81.71 104 GLN D C 1
ATOM 3585 O O . GLN D 1 120 ? 13.789 51.743 47.224 1.00 81.38 104 GLN D O 1
ATOM 3591 N N . ASN D 1 121 ? 14.600 53.271 45.783 1.00 75.76 105 ASN D N 1
ATOM 3592 C CA . ASN D 1 121 ? 14.515 54.391 46.709 1.00 70.59 105 ASN D CA 1
ATOM 3593 C C . ASN D 1 121 ? 13.437 55.349 46.273 1.00 66.73 105 ASN D C 1
ATOM 3594 O O . ASN D 1 121 ? 13.229 55.545 45.079 1.00 66.60 105 ASN D O 1
ATOM 3599 N N . LEU D 1 122 ? 12.759 55.960 47.234 1.00 62.40 106 LEU D N 1
ATOM 3600 C CA . LEU D 1 122 ? 11.646 56.828 46.902 1.00 58.01 106 LEU D CA 1
ATOM 3601 C C . LEU D 1 122 ? 11.829 58.210 47.500 1.00 55.71 106 LEU D C 1
ATOM 3602 O O . LEU D 1 122 ? 12.393 58.358 48.572 1.00 55.37 106 LEU D O 1
ATOM 3607 N N . GLU D 1 123 ? 11.338 59.212 46.787 1.00 52.91 107 GLU D N 1
ATOM 3608 C CA . GLU D 1 123 ? 11.483 60.599 47.167 1.00 51.02 107 GLU D CA 1
ATOM 3609 C C . GLU D 1 123 ? 10.133 61.230 46.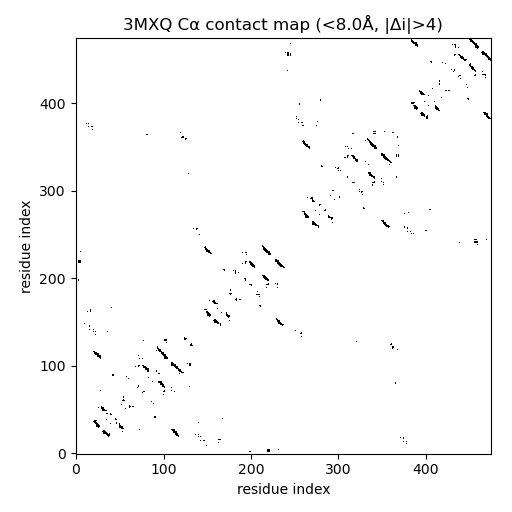907 1.00 49.57 107 GLU D C 1
ATOM 3610 O O . GLU D 1 123 ? 9.510 60.942 45.900 1.00 49.43 107 GLU D O 1
ATOM 3616 N N . VAL D 1 124 ? 9.669 62.061 47.832 1.00 48.86 108 VAL D N 1
ATOM 3617 C CA . VAL D 1 124 ? 8.347 62.672 47.744 1.00 48.18 108 VAL D CA 1
ATOM 3618 C C . VAL D 1 124 ? 8.482 64.147 48.045 1.00 48.36 108 VAL D C 1
ATOM 3619 O O . VAL D 1 124 ? 8.795 64.505 49.183 1.00 48.66 108 VAL D O 1
ATOM 3623 N N . ILE D 1 125 ? 8.243 65.000 47.051 1.00 48.40 109 ILE D N 1
ATOM 3624 C CA . ILE D 1 125 ? 8.343 66.446 47.251 1.00 49.08 109 ILE D CA 1
ATOM 3625 C C . ILE D 1 125 ? 6.977 67.118 47.134 1.00 50.32 109 ILE D C 1
ATOM 3626 O O . ILE D 1 125 ? 6.310 66.957 46.126 1.00 50.50 109 ILE D O 1
ATOM 3631 N N . PRO D 1 126 ? 6.564 67.884 48.157 1.00 51.99 110 PRO D N 1
ATOM 3632 C CA . PRO D 1 126 ? 5.332 68.659 48.053 1.00 53.97 110 PRO D CA 1
ATOM 3633 C C . PRO D 1 126 ? 5.478 69.863 47.122 1.00 56.60 110 PRO D C 1
ATOM 3634 O O . PRO D 1 126 ? 6.525 70.502 47.105 1.00 56.92 110 PRO D O 1
ATOM 3638 N N . ILE D 1 127 ? 4.433 70.176 46.362 1.00 59.83 111 ILE D N 1
ATOM 3639 C CA . ILE D 1 127 ? 4.464 71.345 45.491 1.00 63.33 111 ILE D CA 1
ATOM 3640 C C . ILE D 1 127 ? 3.465 72.395 45.960 1.00 67.11 111 ILE D C 1
ATOM 3641 O O . ILE D 1 127 ? 2.253 72.167 45.922 1.00 67.04 111 ILE D O 1
ATOM 3646 N N . HIS D 1 128 ? 3.993 73.542 46.387 1.00 71.98 112 HIS D N 1
ATOM 3647 C CA . HIS D 1 128 ? 3.187 74.662 46.879 1.00 77.59 112 HIS D CA 1
ATOM 3648 C C . HIS D 1 128 ? 2.534 75.443 45.751 1.00 81.62 112 HIS D C 1
ATOM 3649 O O . HIS D 1 128 ? 3.206 75.873 44.816 1.00 81.85 112 HIS D O 1
ATOM 3656 N N . SER D 1 129 ? 1.224 75.641 45.852 1.00 87.17 113 SER D N 1
ATOM 3657 C CA . SER D 1 129 ? 0.528 76.562 44.958 1.00 92.67 113 SER D CA 1
ATOM 3658 C C . SER D 1 129 ? 0.910 78.002 45.309 1.00 96.56 113 SER D C 1
ATOM 3659 O O . SER D 1 129 ? 1.515 78.254 46.357 1.00 96.91 113 SER D O 1
ATOM 3662 N N . GLU D 1 130 ? 0.555 78.937 44.427 1.00 101.10 114 GLU D N 1
ATOM 3663 C CA . GLU D 1 130 ? 0.910 80.350 44.584 1.00 105.22 114 GLU D CA 1
ATOM 3664 C C . GLU D 1 130 ? 0.403 80.953 45.901 1.00 107.34 114 GLU D C 1
ATOM 3665 O O . GLU D 1 130 ? 1.031 81.860 46.451 1.00 107.67 114 GLU D O 1
ATOM 3671 N N . ASP D 1 131 ? -0.720 80.434 46.402 1.00 109.02 115 ASP D N 1
ATOM 3672 C CA . ASP D 1 131 ? -1.252 80.828 47.715 1.00 110.26 115 ASP D CA 1
ATOM 3673 C C . ASP D 1 131 ? -0.458 80.238 48.893 1.00 109.51 115 ASP D C 1
ATOM 3674 O O . ASP D 1 131 ? -0.438 80.814 49.982 1.00 109.77 115 ASP D O 1
ATOM 3679 N N . GLY D 1 132 ? 0.189 79.095 48.663 1.00 107.65 116 GLY D N 1
ATOM 3680 C CA . GLY D 1 132 ? 0.999 78.427 49.685 1.00 104.82 116 GLY D CA 1
ATOM 3681 C C . GLY D 1 132 ? 0.553 77.012 50.018 1.00 102.06 116 GLY D C 1
ATOM 3682 O O . GLY D 1 132 ? 1.277 76.265 50.678 1.00 102.21 116 GLY D O 1
ATOM 3683 N N . THR D 1 133 ? -0.639 76.642 49.559 1.00 99.16 117 THR D N 1
ATOM 3684 C CA . THR D 1 133 ? -1.212 75.331 49.854 1.00 95.49 117 THR D CA 1
ATOM 3685 C C . THR D 1 133 ? -0.669 74.238 48.936 1.00 92.12 117 THR D C 1
ATOM 3686 O O . THR D 1 133 ? -0.519 74.440 47.730 1.00 91.95 117 THR D O 1
ATOM 3690 N N . ILE D 1 134 ? -0.380 73.084 49.529 1.00 87.97 118 ILE D N 1
ATOM 3691 C CA . ILE D 1 134 ? 0.004 71.891 48.790 1.00 83.18 118 ILE D CA 1
ATOM 3692 C C . ILE D 1 134 ? -1.227 71.209 48.208 1.00 80.49 118 ILE D C 1
ATOM 3693 O O . ILE D 1 134 ? -2.164 70.869 48.926 1.00 80.30 118 ILE D O 1
ATOM 3698 N N . GLU D 1 135 ? -1.225 71.027 46.897 1.00 76.72 119 GLU D N 1
ATOM 3699 C CA . GLU D 1 135 ? -2.232 70.204 46.244 1.00 73.24 119 GLU D CA 1
ATOM 3700 C C . GLU D 1 135 ? -1.552 69.145 45.373 1.00 69.93 119 GLU D C 1
ATOM 3701 O O . GLU D 1 135 ? -2.219 68.333 44.730 1.00 69.77 119 GLU D O 1
ATOM 3703 N N . HIS D 1 136 ? -0.219 69.146 45.376 1.00 66.38 120 HIS D N 1
ATOM 3704 C CA . HIS D 1 136 ? 0.556 68.168 44.608 1.00 62.52 120 HIS D CA 1
ATOM 3705 C C . HIS D 1 136 ? 1.837 67.700 45.290 1.00 59.78 120 HIS D C 1
ATOM 3706 O O . HIS D 1 136 ? 2.513 68.480 45.967 1.00 59.43 120 HIS D O 1
ATOM 3713 N N . VAL D 1 137 ? 2.160 66.420 45.112 1.00 56.44 121 VAL D N 1
ATOM 3714 C CA . VAL D 1 137 ? 3.507 65.933 45.415 1.00 53.33 121 VAL D CA 1
ATOM 3715 C C . VAL D 1 137 ? 4.155 65.292 44.209 1.00 51.42 121 VAL D C 1
ATOM 3716 O O . VAL D 1 137 ? 3.499 64.646 43.397 1.00 51.05 121 VAL D O 1
ATOM 3720 N N . CYS D 1 138 ? 5.460 65.494 44.120 1.00 49.57 122 CYS D N 1
ATOM 3721 C CA . CYS D 1 138 ? 6.307 64.865 43.130 1.00 48.36 122 CYS D CA 1
ATOM 3722 C C . CYS D 1 138 ? 6.850 63.561 43.702 1.00 46.92 122 CYS D C 1
ATOM 3723 O O . CYS D 1 138 ? 7.260 63.505 44.857 1.00 46.71 122 CYS D O 1
ATOM 3726 N N . LEU D 1 139 ? 6.829 62.513 42.890 1.00 46.00 123 LEU D N 1
ATOM 3727 C CA . LEU D 1 139 ? 7.275 61.188 43.308 1.00 45.24 123 LEU D CA 1
ATOM 3728 C C . LEU D 1 139 ? 8.368 60.689 42.413 1.00 45.11 123 LEU D C 1
ATOM 3729 O O . LEU D 1 139 ? 8.205 60.608 41.199 1.00 45.02 123 LEU D O 1
ATOM 3734 N N . CYS D 1 140 ? 9.485 60.345 43.022 1.00 45.46 124 CYS D N 1
ATOM 3735 C CA . CYS D 1 140 ? 10.607 59.828 42.279 1.00 46.69 124 CYS D CA 1
ATOM 3736 C C . CYS D 1 140 ? 11.034 58.502 42.860 1.00 47.42 124 CYS D C 1
ATOM 3737 O O . CYS D 1 140 ? 11.149 58.356 44.073 1.00 47.29 124 CYS D O 1
ATOM 3740 N N . VAL D 1 141 ? 11.224 57.526 41.981 1.00 48.95 125 VAL D N 1
ATOM 3741 C CA . VAL D 1 141 ? 11.740 56.233 42.377 1.00 50.88 125 VAL D CA 1
ATOM 3742 C C . VAL D 1 141 ? 13.025 56.004 41.609 1.00 53.21 125 VAL D C 1
ATOM 3743 O O . VAL D 1 141 ? 13.059 56.144 40.390 1.00 52.82 125 VAL D O 1
ATOM 3747 N N . TYR D 1 142 ? 14.080 55.665 42.334 1.00 56.70 126 TYR D N 1
ATOM 3748 C CA . TYR D 1 142 ? 15.364 55.401 41.726 1.00 60.90 126 TYR D CA 1
ATOM 3749 C C . TYR D 1 142 ? 15.697 53.931 41.841 1.00 65.26 126 TYR D C 1
ATOM 3750 O O . TYR D 1 142 ? 15.531 53.344 42.901 1.00 65.60 126 TYR D O 1
ATOM 3759 N N . ASP D 1 143 ? 16.169 53.335 40.752 1.00 70.42 127 ASP D N 1
ATOM 3760 C CA . ASP D 1 143 ? 16.668 51.964 40.805 1.00 75.67 127 ASP D CA 1
ATOM 3761 C C . ASP D 1 143 ? 18.074 51.885 41.389 1.00 78.53 127 ASP D C 1
ATOM 3762 O O . ASP D 1 143 ? 18.917 52.745 41.127 1.00 78.76 127 ASP D O 1
ATOM 3767 N N . VAL D 1 144 ? 18.298 50.854 42.202 1.00 81.85 128 VAL D N 1
ATOM 3768 C CA . VAL D 1 144 ? 19.609 50.576 42.785 1.00 84.56 128 VAL D CA 1
ATOM 3769 C C . VAL D 1 144 ? 19.949 49.098 42.605 1.00 85.21 128 VAL D C 1
ATOM 3770 O O . VAL D 1 144 ? 21.057 48.749 42.196 1.00 85.89 128 VAL D O 1
#

Foldseek 3Di:
DVVVCCVVCVVVVVVCVQPDWWKWKAFLQQFTADTDPVNQVFDPHHGVVGRDHPCVVQVVCNVVVCVQSVCCQPVVAKDKDWDDDPDDPGDDCAGKMKIKGFDADPVGHGTMIMIIIHDDHDD/DPPPDPVVCVVVVVVVVVVCVQPDWWKWKAWPQQFTQGTDPSNVVQAPHRDRPCVRLPLCNVVVVVQQVVCQVVVAKDWAWPDDSHGSLTKIKIKHFDQDPVGHTGMIMIIIDDDD/DVVVCCVVVVVVVVVCVQPDWWKWKAFPQQFTADTDPVNQVFDPDHRVVGRDRVCVVPVVCNVVVVVQQVVCQVVVAKDKDWDDDPDDPGDACCTKMKIKGFDADPVGHGTMIMIIIHHDDD/DVDVVVCCVVVVVVVVVCVQVDWWKFKAFPVQFTQDTDPSNQVQADPPGHGGHPCVRCVVQNVVVCVQAVCCQPVVAKDWDCVVRGRRVKIKIKHFDADPVGHTGMIMIIIDDD

Solvent-accessible surface area: 24319 Å² total

Radius of gyration: 24.69 Å; Cα contacts (8 Å, |Δi|>4): 885; chains: 4; bounding box: 56×54×62 Å

Sequence (475 aa):
FQSNAAKSRLLLSELLDQLSFALCIVRNDYVIVKVNEYFESRVIFDGETQGKNILELFPESADYLKRKIDTALVIESSSFSSWEQKPHLLPFEQYQNLEVIPIHSEDGTIEHVCLCVYDVTIQENLYFQSNAAKSRLLLSELLDQLSFALCIVRNDYVIVKVNEYFESRVIQGKNILELFPESADYLKRKIDTALVIESSSFSSEQKPLLPQYQNLEVIPIHSEDGTIEHVCLCVYDVTFQSNAAKSRLLLSELLDQLSFALCIVRNDYVIVKVNEYFESRVIFDGETQGKNILELFPESADYLKRKIDTALVIESSSFSSWEQKPHLLPFKQYQNLEVIPIHSEDGTIEHVCLCVYDVTILYFQSNAAKSRLLLSELLDQLSFALCIVRNDYVIVKVNEYFESRVIGETQGKNILELFPESADYLKRKIDTALVIESSSFSSEQKPHLYQNLEVIPIHSEDGTIEHVCLCVYDV